Protein AF-A0A973R600-F1 (afdb_monomer_lite)

Secondary structure (DSSP, 8-state):
--S-SSSTTTTTTSSSSS--S-------SSHHHHHHHHHHHHHHHHHHTTS-S-------------------------------------PPPPPPP--TT----S---S-HHHHHHHHHHHHHHHHTTTSPTT-EEEEPPTTB--SSSSEEEEE-SS-EEEEEEEEE---S-GGGHHHHHS-SSS--EEEEETTEEEEEEEEEEEHHHHTTTSPTT-BPTT-TT-EEEEEEEEEEEESSTTSPEEEEEEEEE-S---B-SSPPTT--SSSSSPPSS-TT-B--B-TT--SS-HHHHHHHHTSTTHHHHHHHH-TTSPPPHHHHHHHHHHHHHHHHHHTTTSPTT-EEE--S--TTPPTT-EEEEETTEEEEEEEEEE---HHHHHHHH-PPTT-SEEEEEEETTEEEEEEEE--B-TTS-B-SSS--EEEEEEEESSTTSPEEEEEEES-SS-SS-PPPSS-HHHHHHHHT-TTHHHHHHHHHHHHH--

pLDDT: mean 72.69, std 24.08, range [21.19, 97.19]

Sequence (490 aa):
MSIEDTEAGLVRGFLGTAFGDAEPPLRDLASGSIARGDRARRRVRWYTAGGTVLAAVAVVGTFALTAGNGGAGVPTPGASATPKPVPKLVPKPVPPDPAVGNQGANTRPVDATAKTEDVQMRLPGLLQPLLPAGIGIQVAPAGYSAMNSNNFLLTGPTGTTQLSAAGGRLDWSASDDRHIGCLQAGGCDVRGVSGGTVYVNDSVLTANAQVVNLPSGSLRPGTEKTVVARDVWMTFIPADRSKPYLQFREATSVAPVPFVAKAPAGWTGQSWPPALIAPGMQQASDPHGVAISADAFAALAVAPGIAEVESVLDPYTPASQSAVTAQTDRNSQITALLAPVLPKGVTASVTADLSGVAPGSVLLTGASGQNMLGMTTMKQDAGLQHMMANCPSGLLRCDRRRVSGGQLVVWVQEPTDSNLHPTANKANNFQYMFAPDDTSKPAVEFSLTTNWMSSAIADPLITLDDFVTATANPHLADIVSEARALAAKR

Structure (mmCIF, N/CA/C/O backbone):
data_AF-A0A973R600-F1
#
_entry.id   AF-A0A973R600-F1
#
loop_
_atom_site.group_PDB
_atom_site.id
_atom_site.type_symbol
_atom_site.label_atom_id
_atom_site.label_alt_id
_atom_site.label_comp_id
_atom_site.label_asym_id
_atom_site.label_entity_id
_atom_site.label_seq_id
_atom_site.pdbx_PDB_ins_code
_atom_site.Cartn_x
_atom_site.Cartn_y
_atom_site.Cartn_z
_atom_site.occupancy
_atom_site.B_iso_or_equiv
_atom_site.auth_seq_id
_atom_site.auth_comp_id
_atom_site.auth_asym_id
_atom_site.auth_atom_id
_atom_site.pdbx_PDB_model_num
ATOM 1 N N . MET A 1 1 ? 17.046 26.739 -60.517 1.00 37.47 1 MET A N 1
ATOM 2 C CA . MET A 1 1 ? 18.155 27.060 -59.597 1.00 37.47 1 MET A CA 1
ATOM 3 C C . MET A 1 1 ? 17.506 27.198 -58.230 1.00 37.47 1 MET A C 1
ATOM 5 O O . MET A 1 1 ? 16.742 28.135 -58.049 1.00 37.47 1 MET A O 1
ATOM 9 N N . SER A 1 2 ? 17.606 26.150 -57.407 1.00 28.30 2 SER A N 1
ATOM 10 C CA . SER A 1 2 ? 16.775 25.953 -56.208 1.00 28.30 2 SER A CA 1
ATOM 11 C C . SER A 1 2 ? 17.466 26.506 -54.966 1.00 28.30 2 SER A C 1
ATOM 13 O O . SER A 1 2 ? 18.680 26.374 -54.825 1.00 28.30 2 SER A O 1
ATOM 15 N N . ILE A 1 3 ? 16.677 27.138 -54.104 1.00 38.06 3 ILE A N 1
ATOM 16 C CA . ILE A 1 3 ? 17.055 27.730 -52.822 1.00 38.06 3 ILE A CA 1
ATOM 17 C C . ILE A 1 3 ? 16.882 26.623 -51.780 1.00 38.06 3 ILE A C 1
ATOM 19 O O . ILE A 1 3 ? 15.783 26.469 -51.270 1.00 38.06 3 ILE A O 1
ATOM 23 N N . GLU A 1 4 ? 17.905 25.804 -51.521 1.00 39.09 4 GLU A N 1
ATOM 24 C CA . GLU A 1 4 ? 17.816 24.783 -50.453 1.00 39.09 4 GLU A CA 1
ATOM 25 C C . GLU A 1 4 ? 19.159 24.343 -49.826 1.00 39.09 4 GLU A C 1
ATOM 27 O O . GLU A 1 4 ? 19.146 23.625 -48.834 1.00 39.09 4 GLU A O 1
ATOM 32 N N . ASP A 1 5 ? 20.319 24.839 -50.280 1.00 40.09 5 ASP A N 1
ATOM 33 C CA . ASP A 1 5 ? 21.628 24.353 -49.787 1.00 40.09 5 ASP A CA 1
ATOM 34 C C . ASP A 1 5 ? 22.394 25.307 -48.845 1.00 40.09 5 ASP A C 1
ATOM 36 O O . ASP A 1 5 ? 23.526 25.017 -48.455 1.00 40.09 5 ASP A O 1
ATOM 40 N N . THR A 1 6 ? 21.815 26.438 -48.421 1.00 41.19 6 THR A N 1
ATOM 41 C CA . THR A 1 6 ? 22.569 27.471 -47.671 1.00 41.19 6 THR A CA 1
ATOM 42 C C . THR A 1 6 ? 22.307 27.549 -46.163 1.00 41.19 6 THR A C 1
ATOM 44 O O . THR A 1 6 ? 23.009 28.294 -45.482 1.00 41.19 6 THR A O 1
ATOM 47 N N . GLU A 1 7 ? 21.374 26.778 -45.592 1.00 39.69 7 GLU A N 1
ATOM 48 C CA . GLU A 1 7 ? 21.043 26.888 -44.153 1.00 39.69 7 GLU A CA 1
ATOM 49 C C . GLU A 1 7 ? 21.646 25.784 -43.263 1.00 39.69 7 GLU A C 1
ATOM 51 O O . GLU A 1 7 ? 21.800 25.975 -42.056 1.00 39.69 7 GLU A O 1
ATOM 56 N N . ALA A 1 8 ? 22.116 24.667 -43.829 1.00 38.84 8 ALA A N 1
ATOM 57 C CA . ALA A 1 8 ? 22.701 23.572 -43.043 1.00 38.84 8 ALA A CA 1
ATOM 58 C C . ALA A 1 8 ? 24.146 23.843 -42.554 1.00 38.84 8 ALA A C 1
ATOM 60 O O . ALA A 1 8 ? 24.625 23.190 -41.623 1.00 38.84 8 ALA A O 1
ATOM 61 N N . GLY A 1 9 ? 24.848 24.816 -43.149 1.00 36.91 9 GLY A N 1
ATOM 62 C CA . GLY A 1 9 ? 26.247 25.137 -42.829 1.00 36.91 9 GLY A CA 1
ATOM 63 C C . GLY A 1 9 ? 26.450 26.145 -41.690 1.00 36.91 9 GLY A C 1
ATOM 64 O O . GLY A 1 9 ? 27.514 26.161 -41.073 1.00 36.91 9 GLY A O 1
ATOM 65 N N . LEU A 1 10 ? 25.442 26.963 -41.366 1.00 38.00 10 LEU A N 1
ATOM 66 C CA . LEU A 1 10 ? 25.575 28.065 -40.398 1.00 38.00 10 LEU A CA 1
ATOM 67 C C . LEU A 1 10 ? 25.270 27.656 -38.947 1.00 38.00 10 LEU A C 1
ATOM 69 O O . LEU A 1 10 ? 25.815 28.248 -38.018 1.00 38.00 10 LEU A O 1
ATOM 73 N N . VAL A 1 11 ? 24.498 26.586 -38.728 1.00 41.69 11 VAL A N 1
ATOM 74 C CA . VAL A 1 11 ? 24.154 26.107 -37.371 1.00 41.69 11 VAL A CA 1
ATOM 75 C C . VAL A 1 11 ? 25.275 25.258 -36.746 1.00 41.69 11 VAL A C 1
ATOM 77 O O . VAL A 1 11 ? 25.415 25.213 -35.526 1.00 41.69 11 VAL A O 1
ATOM 80 N N . ARG A 1 12 ? 26.159 24.655 -37.557 1.00 37.44 12 ARG A N 1
ATOM 81 C CA . ARG A 1 12 ? 27.359 23.949 -37.060 1.00 37.44 12 ARG A CA 1
ATOM 82 C C . ARG A 1 12 ? 28.549 24.868 -36.762 1.00 37.44 12 ARG A C 1
ATOM 84 O O . ARG A 1 12 ? 29.440 24.459 -36.026 1.00 37.44 12 ARG A O 1
ATOM 91 N N . GLY A 1 13 ? 28.551 26.101 -37.274 1.00 34.75 13 GLY A N 1
ATOM 92 C CA . GLY A 1 13 ? 29.617 27.083 -37.032 1.00 34.75 13 GLY A CA 1
ATOM 93 C C . GLY A 1 13 ? 29.479 27.873 -35.726 1.00 34.75 13 GLY A C 1
ATOM 94 O O . GLY A 1 13 ? 30.475 28.375 -35.219 1.00 34.75 13 GLY A O 1
ATOM 95 N N . PHE A 1 14 ? 28.274 27.952 -35.147 1.00 37.69 14 PHE A N 1
ATOM 96 C CA . PHE A 1 14 ? 28.006 28.767 -33.950 1.00 37.69 14 PHE A CA 1
ATOM 97 C C . PHE A 1 14 ? 28.070 28.003 -32.615 1.00 37.69 14 PHE A C 1
ATOM 99 O O . PHE A 1 14 ? 28.041 28.619 -31.555 1.00 37.69 14 PHE A O 1
ATOM 106 N N . LEU A 1 15 ? 28.202 26.672 -32.645 1.00 38.50 15 LEU A N 1
ATOM 107 C CA . LEU A 1 15 ? 28.331 25.829 -31.443 1.00 38.50 15 LEU A CA 1
ATOM 108 C C . LEU A 1 15 ? 29.782 25.411 -31.138 1.00 38.50 15 LEU A C 1
ATOM 110 O O . LEU A 1 15 ? 30.033 24.753 -30.133 1.00 38.50 15 LEU A O 1
ATOM 114 N N . GLY A 1 16 ? 30.743 25.800 -31.984 1.00 37.50 16 GLY A N 1
ATOM 115 C CA . GLY A 1 16 ? 32.149 25.390 -31.882 1.00 37.50 16 GLY A CA 1
ATOM 116 C C . GLY A 1 16 ? 33.070 26.314 -31.077 1.00 37.50 16 GLY A C 1
ATOM 117 O O . GLY A 1 16 ? 34.244 25.988 -30.934 1.00 37.50 16 GLY A O 1
ATOM 118 N N . THR A 1 17 ? 32.594 27.452 -30.559 1.00 37.03 17 THR A N 1
ATOM 119 C CA . THR A 1 17 ? 33.468 28.482 -29.949 1.00 37.03 17 THR A CA 1
ATOM 120 C C . THR A 1 17 ? 33.039 28.976 -28.562 1.00 37.03 17 THR A C 1
ATOM 122 O O . THR A 1 17 ? 33.617 29.935 -28.064 1.00 37.03 17 THR A O 1
ATOM 125 N N . ALA A 1 18 ? 32.092 28.315 -27.885 1.00 40.91 18 ALA A N 1
ATOM 126 C CA . ALA A 1 18 ? 31.615 28.738 -26.557 1.00 40.91 18 ALA A CA 1
ATOM 127 C C . ALA A 1 18 ? 32.169 27.935 -25.355 1.00 40.91 18 ALA A C 1
ATOM 129 O O . ALA A 1 18 ? 31.779 28.210 -24.226 1.00 40.91 18 ALA A O 1
ATOM 130 N N . PHE A 1 19 ? 33.075 26.968 -25.557 1.00 41.38 19 PHE A N 1
ATOM 131 C CA . PHE A 1 19 ? 33.619 26.131 -24.467 1.00 41.38 19 PHE A CA 1
ATOM 132 C C . PHE A 1 19 ? 35.144 25.976 -24.514 1.00 41.38 19 PHE A C 1
ATOM 134 O O . PHE A 1 19 ? 35.685 24.890 -24.321 1.00 41.38 19 PHE A O 1
ATOM 141 N N . GLY A 1 20 ? 35.847 27.072 -24.783 1.00 34.22 20 GLY A N 1
ATOM 142 C CA . GLY A 1 20 ? 37.287 27.166 -24.568 1.00 34.22 20 GLY A CA 1
ATOM 143 C C . GLY A 1 20 ? 37.563 28.030 -23.350 1.00 34.22 20 GLY A C 1
ATOM 144 O O . GLY A 1 20 ? 37.794 29.212 -23.528 1.00 34.22 20 GLY A O 1
ATOM 145 N N . ASP A 1 21 ? 37.424 27.460 -22.152 1.00 30.84 21 ASP A N 1
ATOM 146 C CA . ASP A 1 21 ? 38.277 27.716 -20.983 1.00 30.84 21 ASP A CA 1
ATOM 147 C C . ASP A 1 21 ? 37.777 26.865 -19.806 1.00 30.84 21 ASP A C 1
ATOM 149 O O . ASP A 1 21 ? 36.601 26.868 -19.443 1.00 30.84 21 ASP A O 1
ATOM 153 N N . ALA A 1 22 ? 38.681 26.059 -19.254 1.00 32.44 22 ALA A N 1
ATOM 154 C CA . ALA A 1 22 ? 38.407 25.133 -18.168 1.00 32.44 22 ALA A CA 1
ATOM 155 C C . ALA A 1 22 ? 38.114 25.893 -16.863 1.00 32.44 22 ALA A C 1
ATOM 157 O O . ALA A 1 22 ? 39.006 26.523 -16.292 1.00 32.44 22 ALA A O 1
ATOM 158 N N . GLU A 1 23 ? 36.885 25.791 -16.354 1.00 30.09 23 GLU A N 1
ATOM 159 C CA . GLU A 1 23 ? 36.578 26.174 -14.974 1.00 30.09 23 GLU A CA 1
ATOM 160 C C . GLU A 1 23 ? 37.268 25.209 -13.985 1.00 30.09 23 GLU A C 1
ATOM 162 O O . GLU A 1 23 ? 37.298 23.994 -14.214 1.00 30.09 23 GLU A O 1
ATOM 167 N N . PRO A 1 24 ? 37.838 25.712 -12.872 1.00 32.22 24 PRO A N 1
ATOM 168 C CA . PRO A 1 24 ? 38.492 24.870 -11.876 1.00 32.22 24 PRO A CA 1
ATOM 169 C C . PRO A 1 24 ? 37.465 23.954 -11.189 1.00 32.22 24 PRO A C 1
ATOM 171 O O . PRO A 1 24 ? 36.327 24.373 -10.967 1.00 32.22 24 PRO A O 1
ATOM 174 N N . PRO A 1 25 ? 37.839 22.718 -10.798 1.00 36.22 25 PRO A N 1
ATOM 175 C CA . PRO A 1 25 ? 36.888 21.761 -10.248 1.00 36.22 25 PRO A CA 1
ATOM 176 C C . PRO A 1 25 ? 36.253 22.316 -8.969 1.00 36.22 25 PRO A C 1
ATOM 178 O O . PRO A 1 25 ? 36.928 22.538 -7.958 1.00 36.22 25 PRO A O 1
ATOM 181 N N . LEU A 1 26 ? 34.937 22.536 -9.028 1.00 33.69 26 LEU A N 1
ATOM 182 C CA . LEU A 1 26 ? 34.102 22.860 -7.879 1.00 33.69 26 LEU A CA 1
ATOM 183 C C . LEU A 1 26 ? 34.326 21.786 -6.813 1.00 33.69 26 LEU A C 1
ATOM 185 O O . LEU A 1 26 ? 34.020 20.611 -7.010 1.00 33.69 26 LEU A O 1
ATOM 189 N N . ARG A 1 27 ? 34.905 22.207 -5.684 1.00 36.84 27 ARG A N 1
ATOM 190 C CA . ARG A 1 27 ? 35.084 21.370 -4.497 1.00 36.84 27 ARG A CA 1
ATOM 191 C C . ARG A 1 27 ? 33.763 20.684 -4.158 1.00 36.84 27 ARG A C 1
ATOM 193 O O . ARG A 1 27 ? 32.734 21.340 -4.035 1.00 36.84 27 ARG A O 1
ATOM 200 N N . ASP A 1 28 ? 33.846 19.374 -3.979 1.00 39.25 28 ASP A N 1
ATOM 201 C CA . ASP A 1 28 ? 32.766 18.467 -3.611 1.00 39.25 28 ASP A CA 1
ATOM 202 C C . ASP A 1 28 ? 32.009 18.940 -2.349 1.00 39.25 28 ASP A C 1
ATOM 204 O O . ASP A 1 28 ? 32.394 18.664 -1.209 1.00 39.25 28 ASP A O 1
ATOM 208 N N . LEU A 1 29 ? 30.911 19.672 -2.568 1.00 38.16 29 LEU A N 1
ATOM 209 C CA . LEU A 1 29 ? 29.947 20.090 -1.544 1.00 38.16 29 LEU A CA 1
ATOM 210 C C . LEU A 1 29 ? 28.952 18.967 -1.187 1.00 38.16 29 LEU A C 1
ATOM 212 O O . LEU A 1 29 ? 28.207 19.104 -0.211 1.00 38.16 29 LEU A O 1
ATOM 216 N N . ALA A 1 30 ? 28.945 17.851 -1.926 1.00 39.69 30 ALA A N 1
ATOM 217 C CA . ALA A 1 30 ? 28.094 16.699 -1.638 1.00 39.69 30 ALA A CA 1
ATOM 218 C C . ALA A 1 30 ? 28.632 15.915 -0.429 1.00 39.69 30 ALA A C 1
ATOM 220 O O . ALA A 1 30 ? 27.855 15.556 0.463 1.00 39.69 30 ALA A O 1
ATOM 221 N N . SER A 1 31 ? 29.958 15.787 -0.305 1.00 36.34 31 SER A N 1
ATOM 222 C CA . SER A 1 31 ? 30.636 15.119 0.820 1.00 36.34 31 SER A CA 1
ATOM 223 C C . SER A 1 31 ? 30.216 15.640 2.211 1.00 36.34 31 SER A C 1
ATOM 225 O O . SER A 1 31 ? 29.979 14.862 3.140 1.00 36.34 31 SER A O 1
ATOM 227 N N . GLY A 1 32 ? 30.026 16.957 2.363 1.00 32.28 32 GLY A N 1
ATOM 228 C CA . GLY A 1 32 ? 29.659 17.594 3.636 1.00 32.28 32 GLY A CA 1
ATOM 229 C C . GLY A 1 32 ? 28.185 17.445 4.043 1.00 32.28 32 GLY A C 1
ATOM 230 O O . GLY A 1 32 ? 27.843 17.640 5.217 1.00 32.28 32 GLY A O 1
ATOM 231 N N . SER A 1 33 ? 27.309 17.109 3.092 1.00 38.84 33 SER A N 1
ATOM 232 C CA . SER A 1 33 ? 25.879 16.864 3.330 1.00 38.84 33 SER A CA 1
ATOM 233 C C . SER A 1 33 ? 25.600 15.385 3.629 1.00 38.84 33 SER A C 1
ATOM 235 O O . SER A 1 33 ? 24.874 15.082 4.579 1.00 38.84 33 SER A O 1
ATOM 237 N N . ILE A 1 34 ? 26.303 14.478 2.940 1.00 46.88 34 ILE A N 1
ATOM 238 C CA . ILE A 1 34 ? 26.293 13.028 3.186 1.00 46.88 34 ILE A CA 1
ATOM 239 C C . ILE A 1 34 ? 26.865 12.719 4.581 1.00 46.88 34 ILE A C 1
ATOM 241 O O . ILE A 1 34 ? 26.235 12.020 5.375 1.00 46.88 34 ILE A O 1
ATOM 245 N N . ALA A 1 35 ? 27.973 13.367 4.966 1.00 37.47 35 ALA A N 1
ATOM 246 C CA . ALA A 1 35 ? 28.556 13.216 6.303 1.00 37.47 35 ALA A CA 1
ATOM 247 C C . ALA A 1 35 ? 27.633 13.699 7.444 1.00 37.47 35 ALA A C 1
ATOM 249 O O . ALA A 1 35 ? 27.728 13.210 8.574 1.00 37.47 35 ALA A O 1
ATOM 250 N N . ARG A 1 36 ? 26.721 14.649 7.176 1.00 42.41 36 ARG A N 1
ATOM 251 C CA . ARG A 1 36 ? 25.707 15.101 8.148 1.00 42.41 36 ARG A CA 1
ATOM 252 C C . ARG A 1 36 ? 24.533 14.124 8.249 1.00 42.41 36 ARG A C 1
ATOM 254 O O . ARG A 1 36 ? 24.072 13.868 9.362 1.00 42.41 36 ARG A O 1
ATOM 261 N N . GLY A 1 37 ? 24.111 13.532 7.130 1.00 35.34 37 GLY A N 1
ATOM 262 C CA . GLY A 1 37 ? 23.087 12.482 7.093 1.00 35.34 37 GLY A CA 1
ATOM 263 C C . GLY A 1 37 ? 23.511 11.205 7.827 1.00 35.34 37 GLY A C 1
ATOM 264 O O . GLY A 1 37 ? 22.756 10.672 8.646 1.00 35.34 37 GLY A O 1
ATOM 265 N N . ASP A 1 38 ? 24.757 10.769 7.644 1.00 38.91 38 ASP A N 1
ATOM 266 C CA . ASP A 1 38 ? 25.273 9.554 8.287 1.00 38.91 38 ASP A CA 1
ATOM 267 C C . ASP A 1 38 ? 25.486 9.709 9.799 1.00 38.91 38 ASP A C 1
ATOM 269 O O . ASP A 1 38 ? 25.289 8.760 10.571 1.00 38.91 38 ASP A O 1
ATOM 273 N N . ARG A 1 39 ? 25.814 10.922 10.270 1.00 36.72 39 ARG A N 1
ATOM 274 C CA . ARG A 1 39 ? 25.926 11.219 11.710 1.00 36.72 39 ARG A CA 1
ATOM 275 C C . ARG A 1 39 ? 24.572 11.180 12.423 1.00 36.72 39 ARG A C 1
ATOM 277 O O . ARG A 1 39 ? 24.522 10.767 13.583 1.00 36.72 39 ARG A O 1
ATOM 284 N N . ALA A 1 40 ? 23.489 11.557 11.741 1.00 41.47 40 ALA A N 1
ATOM 285 C CA . ALA A 1 40 ? 22.129 11.444 12.267 1.00 41.47 40 ALA A CA 1
ATOM 286 C C . ALA A 1 40 ? 21.665 9.975 12.327 1.00 41.47 40 ALA A C 1
ATOM 288 O O . ALA A 1 40 ? 21.134 9.542 13.351 1.00 41.47 40 ALA A O 1
ATOM 289 N N . ARG A 1 41 ? 21.966 9.170 11.295 1.00 47.28 41 ARG A N 1
ATOM 290 C CA . ARG A 1 41 ? 21.627 7.733 11.251 1.00 47.28 41 ARG A CA 1
ATOM 291 C C . ARG A 1 41 ? 22.349 6.902 12.316 1.00 47.28 41 ARG A C 1
ATOM 293 O O . ARG A 1 41 ? 21.750 5.988 12.882 1.00 47.28 41 ARG A O 1
ATOM 300 N N . ARG A 1 42 ? 23.603 7.230 12.664 1.00 38.44 42 ARG A N 1
ATOM 301 C CA . ARG A 1 42 ? 24.326 6.517 13.737 1.00 38.44 42 ARG A CA 1
ATOM 302 C C . ARG A 1 42 ? 23.705 6.712 15.121 1.00 38.44 42 ARG A C 1
ATOM 304 O O . ARG A 1 42 ? 23.746 5.769 15.898 1.00 38.44 42 ARG A O 1
ATOM 311 N N . ARG A 1 43 ? 23.095 7.863 15.437 1.00 38.88 43 ARG A N 1
ATOM 312 C CA . ARG A 1 43 ? 22.466 8.086 16.759 1.00 38.88 43 ARG A CA 1
ATOM 313 C C . ARG A 1 43 ? 21.191 7.266 16.969 1.00 38.88 43 ARG A C 1
ATOM 315 O O . ARG A 1 43 ? 20.927 6.858 18.091 1.00 38.88 43 ARG A O 1
ATOM 322 N N . VAL A 1 44 ? 20.449 6.960 15.905 1.00 40.28 44 VAL A N 1
ATOM 323 C CA . VAL A 1 44 ? 19.205 6.169 15.986 1.00 40.28 44 VAL A CA 1
ATOM 324 C C . VAL A 1 44 ? 19.483 4.673 16.212 1.00 40.28 44 VAL A C 1
ATOM 326 O O . VAL A 1 44 ? 18.714 3.996 16.892 1.00 40.28 44 VAL A O 1
ATOM 329 N N . ARG A 1 45 ? 20.627 4.155 15.736 1.00 38.19 45 ARG A N 1
ATOM 330 C CA . ARG A 1 45 ? 21.023 2.745 15.942 1.00 38.19 45 ARG A CA 1
ATOM 331 C C . ARG A 1 45 ? 21.400 2.399 17.389 1.00 38.19 45 ARG A C 1
ATOM 333 O O . ARG A 1 45 ? 21.284 1.242 17.771 1.00 38.19 45 ARG A O 1
ATOM 340 N N . TRP A 1 46 ? 21.794 3.373 18.212 1.00 32.62 46 TRP A N 1
ATOM 341 C CA . TRP A 1 46 ? 22.116 3.118 19.625 1.00 32.62 46 TRP A CA 1
ATOM 342 C C . TRP A 1 46 ? 20.878 2.887 20.505 1.00 32.62 46 TRP A C 1
ATOM 344 O O . TRP A 1 46 ? 20.992 2.234 21.535 1.00 32.62 46 TRP A O 1
ATOM 354 N N . TYR A 1 47 ? 19.691 3.347 20.091 1.00 35.56 47 TYR A N 1
ATOM 355 C CA . TYR A 1 47 ? 18.453 3.169 20.865 1.00 35.56 47 TYR A CA 1
ATOM 356 C C . TYR A 1 47 ? 17.685 1.879 20.536 1.00 35.56 47 TYR A C 1
ATOM 358 O O . TYR A 1 47 ? 16.797 1.490 21.285 1.00 35.56 47 TYR A O 1
ATOM 366 N N . THR A 1 48 ? 18.028 1.191 19.444 1.00 37.47 48 THR A N 1
ATOM 367 C CA . THR A 1 48 ? 17.324 -0.017 18.969 1.00 37.47 48 THR A CA 1
ATOM 368 C C . THR A 1 48 ? 18.005 -1.332 19.364 1.00 37.47 48 THR A C 1
ATOM 370 O O . THR A 1 48 ? 17.392 -2.389 19.259 1.00 37.47 48 THR A O 1
ATOM 373 N N . ALA A 1 49 ? 19.235 -1.292 19.888 1.00 29.75 49 ALA A N 1
ATOM 374 C CA . ALA A 1 49 ? 19.996 -2.488 20.269 1.00 29.75 49 ALA A CA 1
ATOM 375 C C . ALA A 1 49 ? 19.682 -3.043 21.681 1.00 29.75 49 ALA A C 1
ATOM 377 O O . ALA A 1 49 ? 20.242 -4.063 22.065 1.00 29.75 49 ALA A O 1
ATOM 378 N N . GLY A 1 50 ? 18.800 -2.403 22.461 1.00 28.50 50 GLY A N 1
ATOM 379 C CA . GLY A 1 50 ? 18.497 -2.800 23.848 1.00 28.50 50 GLY A CA 1
ATOM 380 C C . GLY A 1 50 ? 17.277 -3.712 24.055 1.00 28.50 50 GLY A C 1
ATOM 381 O O . GLY A 1 50 ? 16.983 -4.048 25.195 1.00 28.50 50 GLY A O 1
ATOM 382 N N . GLY A 1 51 ? 16.540 -4.085 23.001 1.00 27.55 51 GLY A N 1
ATOM 383 C CA . GLY A 1 51 ? 15.192 -4.672 23.125 1.00 27.55 51 GLY A CA 1
ATOM 384 C C . GLY A 1 51 ? 15.008 -6.118 22.648 1.00 27.55 51 GLY A C 1
ATOM 385 O O . GLY A 1 51 ? 13.875 -6.513 22.402 1.00 27.55 51 GLY A O 1
ATOM 386 N N . THR A 1 52 ? 16.073 -6.902 22.458 1.00 28.77 52 THR A N 1
ATOM 387 C CA . THR A 1 52 ? 16.004 -8.250 21.840 1.00 28.77 52 THR A CA 1
ATOM 388 C C . THR A 1 52 ? 16.589 -9.368 22.707 1.00 28.77 52 THR A C 1
ATOM 390 O O . THR A 1 52 ? 17.180 -10.320 22.207 1.00 28.77 52 THR A O 1
ATOM 393 N N . VAL A 1 53 ? 16.382 -9.301 24.024 1.00 26.69 53 VAL A N 1
ATOM 394 C CA . VAL A 1 53 ? 16.640 -10.426 24.938 1.00 26.69 53 VAL A CA 1
ATOM 395 C C . VAL A 1 53 ? 15.467 -10.526 25.910 1.00 26.69 53 VAL A C 1
ATOM 397 O O . VAL A 1 53 ? 15.494 -9.840 26.921 1.00 26.69 53 VAL A O 1
ATOM 400 N N . LEU A 1 54 ? 14.428 -11.303 25.558 1.00 27.48 54 LEU A N 1
ATOM 401 C CA . LEU A 1 54 ? 13.416 -11.951 26.432 1.00 27.48 54 LEU A CA 1
ATOM 402 C C . LEU A 1 54 ? 12.105 -12.209 25.656 1.00 27.48 54 LEU A C 1
ATOM 404 O O . LEU A 1 54 ? 11.107 -11.528 25.852 1.00 27.48 54 LEU A O 1
ATOM 408 N N . ALA A 1 55 ? 12.101 -13.204 24.768 1.00 26.59 55 ALA A N 1
ATOM 409 C CA . ALA A 1 55 ? 10.869 -13.852 24.293 1.00 26.59 55 ALA A CA 1
ATOM 410 C C . ALA A 1 55 ? 11.183 -15.267 23.777 1.00 26.59 55 ALA A C 1
ATOM 412 O O . ALA A 1 55 ? 10.820 -15.659 22.675 1.00 26.59 55 ALA A O 1
ATOM 413 N N . ALA A 1 56 ? 11.932 -16.025 24.573 1.00 28.38 56 ALA A N 1
ATOM 414 C CA . ALA A 1 56 ? 12.008 -17.470 24.456 1.00 28.38 56 ALA A CA 1
ATOM 415 C C . ALA A 1 56 ? 11.545 -18.008 25.806 1.00 28.38 56 ALA A C 1
ATOM 417 O O . ALA A 1 56 ? 12.230 -17.761 26.794 1.00 28.38 56 ALA A O 1
ATOM 418 N N . VAL A 1 57 ? 10.366 -18.646 25.824 1.00 24.97 57 VAL A N 1
ATOM 419 C CA . VAL A 1 57 ? 9.823 -19.613 26.805 1.00 24.97 57 VAL A CA 1
ATOM 420 C C . VAL A 1 57 ? 8.302 -19.433 26.953 1.00 24.97 57 VAL A C 1
ATOM 422 O O . VAL A 1 57 ? 7.824 -18.336 27.218 1.00 24.97 57 VAL A O 1
ATOM 425 N N . ALA A 1 58 ? 7.607 -20.578 26.879 1.00 23.78 58 ALA A N 1
ATOM 426 C CA . ALA A 1 58 ? 6.200 -20.854 27.207 1.00 23.78 58 ALA A CA 1
ATOM 427 C C . ALA A 1 58 ? 5.178 -20.473 26.110 1.00 23.78 58 ALA A C 1
ATOM 429 O O . ALA A 1 58 ? 5.181 -19.362 25.610 1.00 23.78 58 ALA A O 1
ATOM 430 N N . VAL A 1 59 ? 4.272 -21.347 25.654 1.00 26.94 59 VAL A N 1
ATOM 431 C CA . VAL A 1 59 ? 3.526 -22.377 26.393 1.00 26.94 59 VAL A CA 1
ATOM 432 C C . VAL A 1 59 ? 3.263 -23.609 25.511 1.00 26.94 59 VAL A C 1
ATOM 434 O O . VAL A 1 59 ? 2.703 -23.515 24.424 1.00 26.94 59 VAL A O 1
ATOM 437 N N . VAL A 1 60 ? 3.633 -24.775 26.043 1.00 23.86 60 VAL A N 1
ATOM 438 C CA . VAL A 1 60 ? 3.109 -26.101 25.688 1.00 23.86 60 VAL A CA 1
ATOM 439 C C . VAL A 1 60 ? 1.833 -26.313 26.511 1.00 23.86 60 VAL A C 1
ATOM 441 O O . VAL A 1 60 ? 1.876 -26.138 27.727 1.00 23.86 60 VAL A O 1
ATOM 444 N N . GLY A 1 61 ? 0.714 -26.695 25.887 1.00 21.81 61 GLY A N 1
ATOM 445 C CA . GLY A 1 61 ? -0.533 -26.972 26.610 1.00 21.81 61 GLY A CA 1
ATOM 446 C C . GLY A 1 61 ? -1.633 -27.583 25.739 1.00 21.81 61 GLY A C 1
ATOM 447 O O . GLY A 1 61 ? -2.213 -26.920 24.894 1.00 21.81 61 GLY A O 1
ATOM 448 N N . THR A 1 62 ? -1.873 -28.869 25.964 1.00 22.52 62 THR A N 1
ATOM 449 C CA . THR A 1 62 ? -2.754 -29.841 25.290 1.00 22.52 62 THR A CA 1
ATOM 450 C C . THR A 1 62 ? -4.232 -29.854 25.749 1.00 22.52 62 THR A C 1
ATOM 452 O O . THR A 1 62 ? -4.518 -29.412 26.856 1.00 22.52 62 THR A O 1
ATOM 455 N N . PHE A 1 63 ? -5.080 -30.557 24.959 1.00 23.06 63 PHE A N 1
ATOM 456 C CA . PHE A 1 63 ? -6.444 -31.116 25.214 1.00 23.06 63 PHE A CA 1
ATOM 457 C C . PHE A 1 63 ? -7.657 -30.168 25.023 1.00 23.06 63 PHE A C 1
ATOM 459 O O . PHE A 1 63 ? -7.578 -29.005 25.373 1.00 23.06 63 PHE A O 1
ATOM 466 N N . ALA A 1 64 ? -8.832 -30.557 24.493 1.00 22.62 64 ALA A N 1
ATOM 467 C CA . ALA A 1 64 ? -9.408 -31.847 24.087 1.00 22.62 64 ALA A CA 1
ATOM 468 C C . ALA A 1 64 ? -10.510 -31.652 23.014 1.00 22.62 64 ALA A C 1
ATOM 470 O O . ALA A 1 64 ? -11.269 -30.686 23.053 1.00 22.62 64 ALA A O 1
ATOM 471 N N . LEU A 1 65 ? -10.633 -32.624 22.105 1.00 21.81 65 LEU A N 1
ATOM 472 C CA . LEU A 1 65 ? -11.765 -32.810 21.192 1.00 21.81 65 LEU A CA 1
ATOM 473 C C . LEU A 1 65 ? -12.943 -33.453 21.938 1.00 21.81 65 LEU A C 1
ATOM 475 O O . LEU A 1 65 ? -12.773 -34.486 22.584 1.00 21.81 65 LEU A O 1
ATOM 479 N N . THR A 1 66 ? -14.144 -32.897 21.778 1.00 24.75 66 THR A N 1
ATOM 480 C CA . THR A 1 66 ? -15.407 -33.615 22.002 1.00 24.75 66 THR A CA 1
ATOM 481 C C . THR A 1 66 ? -16.318 -33.462 20.785 1.00 24.75 66 THR A C 1
ATOM 483 O O . THR A 1 66 ? -16.356 -32.424 20.131 1.00 24.75 66 THR A O 1
ATOM 486 N N . ALA A 1 67 ? -16.963 -34.578 20.453 1.00 22.61 67 ALA A N 1
ATOM 487 C CA . ALA A 1 67 ? -17.726 -34.864 19.247 1.00 22.61 67 ALA A CA 1
ATOM 488 C C . ALA A 1 67 ? -19.149 -34.275 19.252 1.00 22.61 67 ALA A C 1
ATOM 490 O O . ALA A 1 67 ? -19.714 -34.020 20.313 1.00 22.61 67 ALA A O 1
ATOM 491 N N . GLY A 1 68 ? -19.775 -34.191 18.072 1.00 21.19 68 GLY A N 1
ATOM 492 C CA . GLY A 1 68 ? -21.221 -33.980 17.955 1.00 21.19 68 GLY A CA 1
ATOM 493 C C . GLY A 1 68 ? -21.740 -33.925 16.516 1.00 21.19 68 GLY A C 1
ATOM 494 O O . GLY A 1 68 ? -21.594 -32.917 15.844 1.00 21.19 68 GLY A O 1
ATOM 495 N N . ASN A 1 69 ? -22.344 -35.030 16.078 1.00 21.47 69 ASN A N 1
ATOM 496 C CA . ASN A 1 69 ? -22.971 -35.304 14.778 1.00 21.47 69 ASN A CA 1
ATOM 497 C C . ASN A 1 69 ? -24.236 -34.480 14.445 1.00 21.47 69 ASN A C 1
ATOM 499 O O . ASN A 1 69 ? -24.993 -34.116 15.339 1.00 21.47 69 ASN A O 1
ATOM 503 N N . GLY A 1 70 ? -24.563 -34.448 13.140 1.00 21.89 70 GLY A N 1
ATOM 504 C CA . GLY A 1 70 ? -25.935 -34.393 12.589 1.00 21.89 70 GLY A CA 1
ATOM 505 C C . GLY A 1 70 ? -26.311 -33.039 11.971 1.00 21.89 70 GLY A C 1
ATOM 506 O O . GLY A 1 70 ? -26.058 -32.009 12.567 1.00 21.89 70 GLY A O 1
ATOM 507 N N . GLY A 1 71 ? -26.916 -32.919 10.790 1.00 23.45 71 GLY A N 1
ATOM 508 C CA . GLY A 1 71 ? -27.534 -33.878 9.882 1.00 23.45 71 GLY A CA 1
ATOM 509 C C . GLY A 1 71 ? -27.988 -33.153 8.601 1.00 23.45 71 GLY A C 1
ATOM 510 O O . GLY A 1 71 ? -28.018 -31.927 8.539 1.00 23.45 71 GLY A O 1
ATOM 511 N N . ALA A 1 72 ? -28.282 -33.940 7.570 1.00 23.25 72 ALA A N 1
ATOM 512 C CA . ALA A 1 72 ? -28.634 -33.537 6.209 1.00 23.25 72 ALA A CA 1
ATOM 513 C C . ALA A 1 72 ? -29.986 -32.804 6.070 1.00 23.25 72 ALA A C 1
ATOM 515 O O . ALA A 1 72 ? -30.899 -33.033 6.860 1.00 23.25 72 ALA A O 1
ATOM 516 N N . GLY A 1 73 ? -30.150 -32.025 4.989 1.00 23.69 73 GLY A N 1
ATOM 517 C CA . GLY A 1 73 ? -31.470 -31.585 4.511 1.00 23.69 73 GLY A CA 1
ATOM 518 C C . GLY A 1 73 ? -31.463 -30.448 3.476 1.00 23.69 73 GLY A C 1
ATOM 519 O O . GLY A 1 73 ? -31.454 -29.279 3.830 1.00 23.69 73 GLY A O 1
ATOM 520 N N . VAL A 1 74 ? -31.530 -30.811 2.197 1.00 24.67 74 VAL A N 1
ATOM 521 C CA . VAL A 1 74 ? -31.918 -30.019 0.998 1.00 24.67 74 VAL A CA 1
ATOM 522 C C . VAL A 1 74 ? -33.237 -30.671 0.490 1.00 24.67 74 VAL A C 1
ATOM 524 O O . VAL A 1 74 ? -33.383 -31.853 0.827 1.00 24.67 74 VAL A O 1
ATOM 527 N N . PRO A 1 75 ? -34.187 -30.082 -0.303 1.00 33.09 75 PRO A N 1
ATOM 528 C CA . PRO A 1 75 ? -34.162 -28.881 -1.179 1.00 33.09 75 PRO A CA 1
ATOM 529 C C . PRO A 1 75 ? -35.428 -27.959 -1.202 1.00 33.09 75 PRO A C 1
ATOM 531 O O . PRO A 1 75 ? -36.465 -28.240 -0.610 1.00 33.09 75 PRO A O 1
ATOM 534 N N . THR A 1 76 ? -35.320 -26.880 -1.999 1.00 26.75 76 THR A N 1
ATOM 535 C CA . THR A 1 76 ? -36.343 -26.036 -2.691 1.00 26.75 76 THR A CA 1
ATOM 536 C C . THR A 1 76 ? -37.325 -26.846 -3.583 1.00 26.75 76 THR A C 1
ATOM 538 O O . THR A 1 76 ? -36.968 -27.981 -3.906 1.00 26.75 76 THR A O 1
ATOM 541 N N . PRO A 1 77 ? -38.503 -26.340 -4.070 1.00 31.89 77 PRO A N 1
ATOM 542 C CA . PRO A 1 77 ? -38.595 -25.269 -5.103 1.00 31.89 77 PRO A CA 1
ATOM 543 C C . PRO A 1 77 ? -39.923 -24.445 -5.170 1.00 31.89 77 PRO A C 1
ATOM 545 O O . PRO A 1 77 ? -40.908 -24.750 -4.505 1.00 31.89 77 PRO A O 1
ATOM 548 N N . GLY A 1 78 ? -39.990 -23.444 -6.068 1.00 22.42 78 GLY A N 1
ATOM 549 C CA . GLY A 1 78 ? -41.265 -22.877 -6.551 1.00 22.42 78 GLY A CA 1
ATOM 550 C C . GLY A 1 78 ? -41.145 -21.570 -7.350 1.00 22.42 78 GLY A C 1
ATOM 551 O O . GLY A 1 78 ? -40.911 -20.514 -6.777 1.00 22.42 78 GLY A O 1
ATOM 552 N N . ALA A 1 79 ? -41.333 -21.644 -8.671 1.00 23.41 79 ALA A N 1
ATOM 553 C CA . ALA A 1 79 ? -41.372 -20.525 -9.620 1.00 23.41 79 ALA A CA 1
ATOM 554 C C . ALA A 1 79 ? -42.814 -20.049 -9.899 1.00 23.41 79 ALA A C 1
ATOM 556 O O . ALA A 1 79 ? -43.717 -20.881 -9.885 1.00 23.41 79 ALA A O 1
ATOM 557 N N . SER A 1 80 ? -43.023 -18.771 -10.266 1.00 23.14 80 SER A N 1
ATOM 558 C CA . SER A 1 80 ? -44.090 -18.382 -11.214 1.00 23.14 80 SER A CA 1
ATOM 559 C C . SER A 1 80 ? -43.968 -16.950 -11.783 1.00 23.14 80 SER A C 1
ATOM 561 O O . SER A 1 80 ? -43.869 -15.984 -11.036 1.00 23.14 80 SER A O 1
ATOM 563 N N . ALA A 1 81 ? -44.032 -16.894 -13.121 1.00 25.91 81 ALA A N 1
ATOM 564 C CA . ALA A 1 81 ? -44.676 -15.942 -14.046 1.00 25.91 81 ALA A CA 1
ATOM 565 C C . ALA A 1 81 ? -44.363 -14.420 -14.092 1.00 25.91 81 ALA A C 1
ATOM 567 O O . ALA A 1 81 ? -44.483 -13.664 -13.137 1.00 25.91 81 ALA A O 1
ATOM 568 N N . THR A 1 82 ? -44.082 -13.991 -15.329 1.00 26.61 82 THR A N 1
ATOM 569 C CA . THR A 1 82 ? -43.860 -12.646 -15.902 1.00 26.61 82 THR A CA 1
ATOM 570 C C . THR A 1 82 ? -45.154 -11.909 -16.300 1.00 26.61 82 THR A C 1
ATOM 572 O O . THR A 1 82 ? -46.194 -12.542 -16.482 1.00 26.61 82 THR A O 1
ATOM 575 N N . PRO A 1 83 ? -45.090 -10.577 -16.541 1.00 24.83 83 PRO A N 1
ATOM 576 C CA . PRO A 1 83 ? -45.431 -10.050 -17.879 1.00 24.83 83 PRO A CA 1
ATOM 577 C C . PRO A 1 83 ? -44.487 -8.941 -18.424 1.00 24.83 83 PRO A C 1
ATOM 579 O O . PRO A 1 83 ? -43.695 -8.342 -17.706 1.00 24.83 83 PRO A O 1
ATOM 582 N N . LYS A 1 84 ? -44.577 -8.720 -19.747 1.00 25.53 84 LYS A N 1
ATOM 583 C CA . LYS A 1 84 ? -43.664 -8.017 -20.688 1.00 25.53 84 LYS A CA 1
ATOM 584 C C . LYS A 1 84 ? -44.128 -6.551 -21.005 1.00 25.53 84 LYS A C 1
ATOM 586 O O . LYS A 1 84 ? -45.114 -6.122 -20.418 1.00 25.53 84 LYS A O 1
ATOM 591 N N . PRO A 1 85 ? -43.457 -5.750 -21.875 1.00 33.06 85 PRO A N 1
ATOM 592 C CA . PRO A 1 85 ? -42.898 -4.428 -21.550 1.00 33.06 85 PRO A CA 1
ATOM 593 C C . PRO A 1 85 ? -43.635 -3.215 -22.171 1.00 33.06 85 PRO A C 1
ATOM 595 O O . PRO A 1 85 ? -44.402 -3.353 -23.120 1.00 33.06 85 PRO A O 1
ATOM 598 N N . VAL A 1 86 ? -43.302 -2.000 -21.709 1.00 27.36 86 VAL A N 1
ATOM 599 C CA . VAL A 1 86 ? -43.640 -0.717 -22.366 1.00 27.36 86 VAL A CA 1
ATOM 600 C C . VAL A 1 86 ? -42.341 -0.057 -22.862 1.00 27.36 86 VAL A C 1
ATOM 602 O O . VAL A 1 86 ? -41.405 0.066 -22.070 1.00 27.36 86 VAL A O 1
ATOM 605 N N . PRO A 1 87 ? -42.233 0.369 -24.136 1.00 29.58 87 PRO A N 1
ATOM 606 C CA . PRO A 1 87 ? -41.007 0.949 -24.676 1.00 29.58 87 PRO A CA 1
ATOM 607 C C . PRO A 1 87 ? -40.890 2.432 -24.294 1.00 29.58 87 PRO A C 1
ATOM 609 O O . PRO A 1 87 ? -41.771 3.233 -24.604 1.00 29.58 87 PRO A O 1
ATOM 612 N N . LYS A 1 88 ? -39.785 2.818 -23.646 1.00 26.98 88 LYS A N 1
ATOM 613 C CA . LYS A 1 88 ? -39.388 4.224 -23.474 1.00 26.98 88 LYS A CA 1
ATOM 614 C C . LYS A 1 88 ? -38.057 4.473 -24.177 1.00 26.98 88 LYS A C 1
ATOM 616 O O . LYS A 1 88 ? -37.151 3.648 -24.112 1.00 26.98 88 LYS A O 1
ATOM 621 N N . LEU A 1 89 ? -38.013 5.602 -24.883 1.00 26.44 89 LEU A N 1
ATOM 622 C CA . LEU A 1 89 ? -36.931 6.080 -25.738 1.00 26.44 89 LEU A CA 1
ATOM 623 C C . LEU A 1 89 ? -35.547 5.938 -25.094 1.00 26.44 89 LEU A C 1
ATOM 625 O O . LEU A 1 89 ? -35.345 6.364 -23.962 1.00 26.44 89 LEU A O 1
ATOM 629 N N . VAL A 1 90 ? -34.604 5.397 -25.866 1.00 27.08 90 VAL A N 1
ATOM 630 C CA . VAL A 1 90 ? -33.175 5.325 -25.546 1.00 27.08 90 VAL A CA 1
ATOM 631 C C . VAL A 1 90 ? -32.540 6.694 -25.827 1.00 27.08 90 VAL A C 1
ATOM 633 O O . VAL A 1 90 ? -32.498 7.100 -26.991 1.00 27.08 90 VAL A O 1
ATOM 636 N N . PRO A 1 91 ? -32.017 7.420 -24.824 1.00 30.70 91 PRO A N 1
ATOM 637 C CA . PRO A 1 91 ? -31.021 8.451 -25.068 1.00 30.70 91 PRO A CA 1
ATOM 638 C C . PRO A 1 91 ? -29.738 7.759 -25.535 1.00 30.70 91 PRO A C 1
ATOM 640 O O . PRO A 1 91 ? -29.287 6.785 -24.931 1.00 30.70 91 PRO A O 1
ATOM 643 N N . LYS A 1 92 ? -29.166 8.246 -26.635 1.00 25.94 92 LYS A N 1
ATOM 644 C CA . LYS A 1 92 ? -27.880 7.795 -27.179 1.00 25.94 92 LYS A CA 1
ATOM 645 C C . LYS A 1 92 ? -26.826 7.798 -26.050 1.00 25.94 92 LYS A C 1
ATOM 647 O O . LYS A 1 92 ? -26.686 8.843 -25.413 1.00 25.94 92 LYS A O 1
ATOM 652 N N . PRO A 1 93 ? -26.105 6.693 -25.775 1.00 29.00 93 PRO A N 1
ATOM 653 C CA . PRO A 1 93 ? -25.069 6.696 -24.751 1.00 29.00 93 PRO A CA 1
ATOM 654 C C . PRO A 1 93 ? -23.999 7.727 -25.107 1.00 29.00 93 PRO A C 1
ATOM 656 O O . PRO A 1 93 ? -23.430 7.692 -26.200 1.00 29.00 93 PRO A O 1
ATOM 659 N N . VAL A 1 94 ? -23.746 8.650 -24.184 1.00 32.22 94 VAL A N 1
ATOM 660 C CA . VAL A 1 94 ? -22.484 9.389 -24.138 1.00 32.22 94 VAL A CA 1
ATOM 661 C C . VAL A 1 94 ? -21.387 8.332 -23.954 1.00 32.22 94 VAL A C 1
ATOM 663 O O . VAL A 1 94 ? -21.554 7.471 -23.085 1.00 32.22 94 VAL A O 1
ATOM 666 N N . PRO A 1 95 ? -20.318 8.316 -24.770 1.00 28.55 95 PRO A N 1
ATOM 667 C CA . PRO A 1 95 ? -19.221 7.379 -24.565 1.00 28.55 95 PRO A CA 1
ATOM 668 C C . PRO A 1 95 ? -18.665 7.583 -23.149 1.00 28.55 95 PRO A C 1
ATOM 670 O O . PRO A 1 95 ? -18.361 8.727 -22.806 1.00 28.55 95 PRO A O 1
ATOM 673 N N . PRO A 1 96 ? -18.565 6.541 -22.308 1.00 28.02 96 PRO A N 1
ATOM 674 C CA . PRO A 1 96 ? -17.853 6.675 -21.049 1.00 28.02 96 PRO A CA 1
ATOM 675 C C . PRO A 1 96 ? -16.387 6.997 -21.349 1.00 28.02 96 PRO A C 1
ATOM 677 O O . PRO A 1 96 ? -15.770 6.359 -22.205 1.00 28.02 96 PRO A O 1
ATOM 680 N N . ASP A 1 97 ? -15.856 7.997 -20.644 1.00 27.81 97 ASP A N 1
ATOM 681 C CA . ASP A 1 97 ? -14.421 8.256 -20.551 1.00 27.81 97 ASP A CA 1
ATOM 682 C C . ASP A 1 97 ? -13.685 6.935 -20.278 1.00 27.81 97 ASP A C 1
ATOM 684 O O . ASP A 1 97 ? -14.117 6.170 -19.403 1.00 27.81 97 ASP A O 1
ATOM 688 N N . PRO A 1 98 ? -12.583 6.629 -20.986 1.00 28.77 98 PRO A N 1
ATOM 689 C CA . PRO A 1 98 ? -11.770 5.476 -20.658 1.00 28.77 98 PRO A CA 1
ATOM 690 C C . PRO A 1 98 ? -11.068 5.761 -19.329 1.00 28.77 98 PRO A C 1
ATOM 692 O O . PRO A 1 98 ? -9.996 6.357 -19.273 1.00 28.77 98 PRO A O 1
ATOM 695 N N . ALA A 1 99 ? -11.704 5.337 -18.239 1.00 26.81 99 ALA A N 1
ATOM 696 C CA . ALA A 1 99 ? -11.080 5.246 -16.935 1.00 26.81 99 ALA A CA 1
ATOM 697 C C . ALA A 1 99 ? -9.824 4.376 -17.069 1.00 26.81 99 ALA A C 1
ATOM 699 O O . ALA A 1 99 ? -9.892 3.159 -17.258 1.00 26.81 99 ALA A O 1
ATOM 700 N N . VAL A 1 100 ? -8.670 5.028 -16.996 1.00 30.69 100 VAL A N 1
ATOM 701 C CA . VAL A 1 100 ? -7.367 4.388 -16.896 1.00 30.69 100 VAL A CA 1
ATOM 702 C C . VAL A 1 100 ? -7.376 3.503 -15.643 1.00 30.69 100 VAL A C 1
ATOM 704 O O . VAL A 1 100 ? -7.418 3.997 -14.521 1.00 30.69 100 VAL A O 1
ATOM 707 N N . GLY A 1 101 ? -7.357 2.184 -15.844 1.00 29.42 101 GLY A N 1
ATOM 708 C CA . GLY A 1 101 ? -6.780 1.232 -14.891 1.00 29.42 101 GLY A CA 1
ATOM 709 C C . GLY A 1 101 ? -7.644 0.668 -13.760 1.00 29.42 101 GLY A C 1
ATOM 710 O O . GLY A 1 101 ? -7.080 -0.010 -12.913 1.00 29.42 101 GLY A O 1
ATOM 711 N N . ASN A 1 102 ? -8.968 0.853 -13.745 1.00 32.59 102 ASN A N 1
ATOM 712 C CA . ASN A 1 102 ? -9.862 0.106 -12.841 1.00 32.59 102 ASN A CA 1
ATOM 713 C C . ASN A 1 102 ? -10.919 -0.674 -13.643 1.00 32.59 102 ASN A C 1
ATOM 715 O O . ASN A 1 102 ? -12.104 -0.349 -13.632 1.00 32.59 102 ASN A O 1
ATOM 719 N N . GLN A 1 103 ? -10.485 -1.715 -14.355 1.00 31.47 103 GLN A N 1
ATOM 720 C CA . GLN A 1 103 ? -11.360 -2.766 -14.889 1.00 31.47 103 GLN A CA 1
ATOM 721 C C . GLN A 1 103 ? -10.978 -4.092 -14.199 1.00 31.47 103 GLN A C 1
ATOM 723 O O . GLN A 1 103 ? -9.802 -4.419 -14.153 1.00 31.47 103 GLN A O 1
ATOM 728 N N . GLY A 1 104 ? -11.858 -4.897 -13.600 1.00 28.41 104 GLY A N 1
ATOM 729 C CA . GLY A 1 104 ? -13.303 -4.796 -13.473 1.00 28.41 104 GLY A CA 1
ATOM 730 C C . GLY A 1 104 ? -13.798 -5.353 -12.136 1.00 28.41 104 GLY A C 1
ATOM 731 O O . GLY A 1 104 ? -13.434 -6.444 -11.695 1.00 28.41 104 GLY A O 1
ATOM 732 N N . ALA A 1 105 ? -14.689 -4.594 -11.507 1.00 33.75 105 ALA A N 1
ATOM 733 C CA . ALA A 1 105 ? -15.687 -5.143 -10.611 1.00 33.75 105 ALA A CA 1
ATOM 734 C C . ALA A 1 105 ? -16.690 -5.905 -11.482 1.00 33.75 105 ALA A C 1
ATOM 736 O O . ALA A 1 105 ? -17.525 -5.280 -12.122 1.00 33.75 105 ALA A O 1
ATOM 737 N N . ASN A 1 106 ? -16.527 -7.222 -11.600 1.00 33.72 106 ASN A N 1
ATOM 738 C CA . ASN A 1 106 ? -17.600 -8.211 -11.745 1.00 33.72 106 ASN A CA 1
ATOM 739 C C . ASN A 1 106 ? -16.954 -9.597 -11.865 1.00 33.72 106 ASN A C 1
ATOM 741 O O . ASN A 1 106 ? -16.296 -9.899 -12.851 1.00 33.72 106 ASN A O 1
ATOM 745 N N . THR A 1 107 ? -17.181 -10.427 -10.841 1.00 34.94 107 THR A N 1
ATOM 746 C CA . THR A 1 107 ? -16.657 -11.792 -10.611 1.00 34.94 107 THR A CA 1
ATOM 747 C C . THR A 1 107 ? -15.239 -11.893 -10.021 1.00 34.94 107 THR A C 1
ATOM 749 O O . THR A 1 107 ? -14.303 -12.326 -10.673 1.00 34.94 107 THR A O 1
ATOM 752 N N . ARG A 1 108 ? -15.074 -11.593 -8.723 1.00 39.75 108 ARG A N 1
ATOM 753 C CA . ARG A 1 108 ? -13.990 -12.196 -7.917 1.00 39.75 108 ARG A CA 1
ATOM 754 C C . ARG A 1 108 ? -14.564 -13.405 -7.163 1.00 39.75 108 ARG A C 1
ATOM 756 O O . ARG A 1 108 ? -15.277 -13.181 -6.189 1.00 39.75 108 ARG A O 1
ATOM 763 N N . PRO A 1 109 ? -14.310 -14.667 -7.566 1.00 40.59 109 PRO A N 1
ATOM 764 C CA . PRO A 1 109 ? -14.718 -15.831 -6.777 1.00 40.59 109 PRO A CA 1
ATOM 765 C C . PRO A 1 109 ? -13.693 -16.202 -5.688 1.00 40.59 109 PRO A C 1
ATOM 767 O O . PRO A 1 109 ? -13.900 -17.179 -4.977 1.00 40.59 109 PRO A O 1
ATOM 770 N N . VAL A 1 110 ? -12.590 -15.457 -5.553 1.00 56.50 110 VAL A N 1
ATOM 771 C CA . VAL A 1 110 ? -11.514 -15.721 -4.584 1.00 56.50 110 VAL A CA 1
ATOM 772 C C . VAL A 1 110 ? -11.470 -14.587 -3.559 1.00 56.50 110 VAL A C 1
ATOM 774 O O . VAL A 1 110 ? -11.596 -13.419 -3.933 1.00 56.50 110 VAL A O 1
ATOM 777 N N . ASP A 1 111 ? -11.295 -14.920 -2.276 1.00 71.00 111 ASP A N 1
ATOM 778 C CA . ASP A 1 111 ? -11.047 -13.934 -1.217 1.00 71.00 111 ASP A CA 1
ATOM 779 C C . ASP A 1 111 ? -9.805 -13.103 -1.584 1.00 71.00 111 ASP A C 1
ATOM 781 O O . ASP A 1 111 ? -8.667 -13.573 -1.522 1.00 71.00 111 ASP A O 1
ATOM 785 N N . ALA A 1 112 ? -10.030 -11.858 -2.008 1.00 74.88 112 ALA A N 1
ATOM 786 C CA . ALA A 1 112 ? -8.975 -10.952 -2.452 1.00 74.88 112 ALA A CA 1
ATOM 787 C C . ALA A 1 112 ? -7.947 -10.663 -1.345 1.00 74.88 112 ALA A C 1
ATOM 789 O O . ALA A 1 112 ? -6.800 -10.312 -1.635 1.00 74.88 112 ALA A O 1
ATOM 790 N N . THR A 1 113 ? -8.345 -10.820 -0.081 1.00 77.56 113 THR A N 1
ATOM 791 C CA . THR A 1 113 ? -7.473 -10.594 1.071 1.00 77.56 113 THR A CA 1
ATOM 792 C C . THR A 1 113 ? -6.505 -11.761 1.188 1.00 77.56 113 THR A C 1
ATOM 794 O O . THR A 1 113 ? -5.299 -11.538 1.252 1.00 77.56 113 THR A O 1
ATOM 797 N N . ALA A 1 114 ? -7.019 -12.993 1.087 1.00 83.56 114 ALA A N 1
ATOM 798 C CA . ALA A 1 114 ? -6.211 -14.213 1.060 1.00 83.56 114 ALA A CA 1
ATOM 799 C C . ALA A 1 114 ? -5.239 -14.192 -0.111 1.00 83.56 114 ALA A C 1
ATOM 801 O O . ALA A 1 114 ? -4.093 -14.616 0.005 1.00 83.56 114 ALA A O 1
ATOM 802 N N . LYS A 1 115 ? -5.697 -13.679 -1.256 1.00 86.69 115 LYS A N 1
ATOM 803 C CA . LYS A 1 115 ? -4.862 -13.572 -2.446 1.00 86.69 115 LYS A CA 1
ATOM 804 C C . LYS A 1 115 ? -3.731 -12.562 -2.271 1.00 86.69 115 LYS A C 1
ATOM 806 O O . LYS A 1 115 ? -2.610 -12.844 -2.673 1.00 86.69 115 LYS A O 1
ATOM 811 N N . THR A 1 116 ? -4.010 -11.416 -1.655 1.00 84.56 116 THR A N 1
ATOM 812 C CA . THR A 1 116 ? -2.973 -10.426 -1.324 1.00 84.56 116 THR A CA 1
ATOM 813 C C . THR A 1 116 ? -1.933 -11.034 -0.380 1.00 84.56 116 THR A C 1
ATOM 815 O O . THR A 1 116 ? -0.740 -10.938 -0.651 1.00 84.56 116 THR A O 1
ATOM 818 N N . GLU A 1 117 ? -2.385 -11.729 0.668 1.00 85.94 117 GLU A N 1
ATOM 819 C CA . GLU A 1 117 ? -1.513 -12.449 1.604 1.00 85.94 117 GLU A CA 1
ATOM 820 C C . GLU A 1 117 ? -0.631 -13.476 0.872 1.00 85.94 117 GLU A C 1
ATOM 822 O O . GLU A 1 117 ? 0.580 -13.528 1.072 1.00 85.94 117 GLU A O 1
ATOM 827 N N . ASP A 1 118 ? -1.216 -14.256 -0.041 1.00 91.38 118 ASP A N 1
ATOM 828 C CA . ASP A 1 118 ? -0.494 -15.255 -0.834 1.00 91.38 118 ASP A CA 1
ATOM 829 C C . ASP A 1 118 ? 0.606 -14.624 -1.695 1.00 91.38 118 ASP A C 1
ATOM 831 O O . ASP A 1 118 ? 1.740 -15.110 -1.723 1.00 91.38 118 ASP A O 1
ATOM 835 N N . VAL A 1 119 ? 0.295 -13.502 -2.349 1.00 91.00 119 VAL A N 1
ATOM 836 C CA . VAL A 1 119 ? 1.262 -12.734 -3.139 1.00 91.00 119 VAL A CA 1
ATOM 837 C C . VAL A 1 119 ? 2.407 -12.243 -2.253 1.00 91.00 119 VAL A C 1
ATOM 839 O O . VAL A 1 119 ? 3.568 -12.417 -2.611 1.00 91.00 119 VAL A O 1
ATOM 842 N N . GLN A 1 120 ? 2.124 -11.687 -1.077 1.00 89.62 120 GLN A N 1
ATOM 843 C CA . GLN A 1 120 ? 3.162 -11.173 -0.178 1.00 89.62 120 GLN A CA 1
ATOM 844 C C . GLN A 1 120 ? 4.043 -12.280 0.411 1.00 89.62 120 GLN A C 1
ATOM 846 O O . GLN A 1 120 ? 5.257 -12.103 0.522 1.00 89.62 120 GLN A O 1
ATOM 851 N N . MET A 1 121 ? 3.462 -13.439 0.722 1.00 91.69 121 MET A N 1
ATOM 852 C CA . MET A 1 121 ? 4.198 -14.590 1.244 1.00 91.69 121 MET A CA 1
ATOM 853 C C . MET A 1 121 ? 5.079 -15.260 0.185 1.00 91.69 121 MET A C 1
ATOM 855 O O . MET A 1 121 ? 6.198 -15.676 0.491 1.00 91.69 121 MET A O 1
ATOM 859 N N . ARG A 1 122 ? 4.584 -15.409 -1.051 1.00 94.56 122 ARG A N 1
ATOM 860 C CA . ARG A 1 122 ? 5.244 -16.236 -2.075 1.00 94.56 122 ARG A CA 1
ATOM 861 C C . ARG A 1 122 ? 6.049 -15.444 -3.091 1.00 94.56 122 ARG A C 1
ATOM 863 O O . ARG A 1 122 ? 7.094 -15.930 -3.525 1.00 94.56 122 ARG A O 1
ATOM 870 N N . LEU A 1 123 ? 5.596 -14.251 -3.482 1.00 94.50 123 LEU A N 1
ATOM 871 C CA . LEU A 1 123 ? 6.215 -13.515 -4.584 1.00 94.50 123 LEU A CA 1
ATOM 872 C C . LEU A 1 123 ? 7.693 -13.189 -4.335 1.00 94.50 123 LEU A C 1
ATOM 874 O O . LEU A 1 123 ? 8.466 -13.400 -5.264 1.00 94.50 123 LEU A O 1
ATOM 878 N N . PRO A 1 124 ? 8.145 -12.763 -3.135 1.00 95.69 124 PRO A N 1
ATOM 879 C CA . PRO A 1 124 ? 9.567 -12.518 -2.911 1.00 95.69 124 PRO A CA 1
ATOM 880 C C . PRO A 1 124 ? 10.424 -13.756 -3.197 1.00 95.69 124 PRO A C 1
ATOM 882 O O . PRO A 1 124 ? 11.428 -13.654 -3.892 1.00 95.69 124 PRO A O 1
ATOM 885 N N . GLY A 1 125 ? 9.998 -14.938 -2.737 1.00 96.06 125 GLY A N 1
ATOM 886 C CA . GLY A 1 125 ? 10.723 -16.192 -2.960 1.00 96.06 125 GLY A CA 1
ATOM 887 C C . GLY A 1 125 ? 10.729 -16.649 -4.421 1.00 96.06 125 GLY A C 1
ATOM 888 O O . GLY A 1 125 ? 11.732 -17.188 -4.879 1.00 96.06 125 GLY A O 1
ATOM 889 N N . LEU A 1 126 ? 9.640 -16.406 -5.156 1.00 96.19 126 LEU A N 1
ATOM 890 C CA . LEU A 1 126 ? 9.531 -16.747 -6.580 1.00 96.19 126 LEU A CA 1
ATOM 891 C C . LEU A 1 126 ? 10.272 -15.758 -7.484 1.00 96.19 126 LEU A C 1
ATOM 893 O O . LEU A 1 126 ? 10.841 -16.150 -8.498 1.00 96.19 126 LEU A O 1
ATOM 897 N N . LEU A 1 127 ? 10.262 -14.476 -7.122 1.00 95.44 127 LEU A N 1
ATOM 898 C CA . LEU A 1 127 ? 10.823 -13.407 -7.936 1.00 95.44 127 LEU A CA 1
ATOM 899 C C . LEU A 1 127 ? 12.325 -13.232 -7.689 1.00 95.44 127 LEU A C 1
ATOM 901 O O . LEU A 1 127 ? 13.059 -12.969 -8.634 1.00 95.44 127 LEU A O 1
ATOM 905 N N . GLN A 1 128 ? 12.810 -13.436 -6.458 1.00 96.69 128 GLN A N 1
ATOM 906 C CA . GLN A 1 128 ? 14.221 -13.243 -6.095 1.00 96.69 128 GLN A CA 1
ATOM 907 C C . GLN A 1 128 ? 15.229 -13.976 -7.006 1.00 96.69 128 GLN A C 1
ATOM 909 O O . GLN A 1 128 ? 16.239 -13.356 -7.343 1.00 96.69 128 GLN A O 1
ATOM 914 N N . PRO A 1 129 ? 15.003 -15.235 -7.438 1.00 96.19 129 PRO A N 1
ATOM 915 C CA . PRO A 1 129 ? 15.910 -15.930 -8.356 1.00 96.19 129 PRO A CA 1
ATOM 916 C C . PRO A 1 129 ? 15.907 -15.368 -9.785 1.00 96.19 129 PRO A C 1
ATOM 918 O O . PRO A 1 129 ? 16.836 -15.641 -10.540 1.00 96.19 129 PRO A O 1
ATOM 921 N N . LEU A 1 130 ? 14.863 -14.623 -10.163 1.00 95.25 130 LEU A N 1
ATOM 922 C CA . LEU A 1 130 ? 14.688 -14.044 -11.499 1.00 95.25 130 LEU A CA 1
ATOM 923 C C . LEU A 1 130 ? 15.199 -12.601 -11.588 1.00 95.25 130 LEU A C 1
ATOM 925 O O . LEU A 1 130 ? 15.379 -12.075 -12.686 1.00 95.25 130 LEU A O 1
ATOM 929 N N . LEU A 1 131 ? 15.406 -11.943 -10.444 1.00 95.75 131 LEU A N 1
ATOM 930 C CA . LEU A 1 131 ? 15.886 -10.568 -10.395 1.00 95.75 131 LEU A CA 1
ATOM 931 C C . LEU A 1 131 ? 17.367 -10.468 -10.791 1.00 95.75 131 LEU A C 1
ATOM 933 O O . LEU A 1 131 ? 18.140 -11.405 -10.568 1.00 95.75 131 LEU A O 1
ATOM 937 N N . PRO A 1 132 ? 17.799 -9.312 -11.331 1.00 94.75 132 PRO A N 1
ATOM 938 C CA . PRO A 1 132 ? 19.210 -9.051 -11.580 1.00 94.75 132 PRO A CA 1
ATOM 939 C C . PRO A 1 132 ? 20.070 -9.249 -10.328 1.00 94.75 132 PRO A C 1
ATOM 941 O O . PRO A 1 132 ? 19.657 -8.950 -9.204 1.00 94.75 132 PRO A O 1
ATOM 944 N N . ALA A 1 133 ? 21.304 -9.711 -10.530 1.00 94.00 133 ALA A N 1
ATOM 945 C CA . ALA A 1 133 ? 22.248 -9.911 -9.439 1.00 94.00 133 ALA A CA 1
ATOM 946 C C . ALA A 1 133 ? 22.448 -8.620 -8.625 1.00 94.00 133 ALA A C 1
ATOM 948 O O . ALA A 1 133 ? 22.649 -7.541 -9.181 1.00 94.00 133 ALA A O 1
ATOM 949 N N . GLY A 1 134 ? 22.419 -8.744 -7.296 1.00 93.44 134 GLY A N 1
ATOM 950 C CA . GLY A 1 134 ? 22.562 -7.612 -6.377 1.00 93.44 134 GLY A CA 1
ATOM 951 C C . GLY A 1 134 ? 21.266 -6.849 -6.085 1.00 93.44 134 GLY A C 1
ATOM 952 O O . GLY A 1 134 ? 21.305 -5.937 -5.263 1.00 93.44 134 GLY A O 1
ATOM 953 N N . ILE A 1 135 ? 20.137 -7.229 -6.696 1.00 97.19 135 ILE A N 1
ATOM 954 C CA . ILE A 1 135 ? 18.811 -6.710 -6.347 1.00 97.19 135 ILE A CA 1
ATOM 955 C C . ILE A 1 135 ? 18.115 -7.689 -5.399 1.00 97.19 135 ILE A C 1
ATOM 957 O O . ILE A 1 135 ? 17.835 -8.833 -5.756 1.00 97.19 135 ILE A O 1
ATOM 961 N N . GLY A 1 136 ? 17.833 -7.241 -4.179 1.00 97.19 136 GLY A N 1
ATOM 962 C CA . GLY A 1 136 ? 16.997 -7.957 -3.217 1.00 97.19 136 GLY A CA 1
ATOM 963 C C . GLY A 1 136 ? 15.537 -7.520 -3.304 1.00 97.19 136 GLY A C 1
ATOM 964 O O . GLY A 1 136 ? 15.278 -6.346 -3.555 1.00 97.19 136 GLY A O 1
ATOM 965 N N . ILE A 1 137 ? 14.594 -8.427 -3.046 1.00 96.44 137 ILE A N 1
ATOM 966 C CA . ILE A 1 137 ? 13.167 -8.111 -2.900 1.00 96.44 137 ILE A CA 1
ATOM 967 C C . ILE A 1 137 ? 12.658 -8.457 -1.502 1.00 96.44 137 ILE A C 1
ATOM 969 O O . ILE A 1 137 ? 12.965 -9.509 -0.947 1.00 96.44 137 ILE A O 1
ATOM 973 N N . GLN A 1 138 ? 11.831 -7.578 -0.946 1.00 94.25 138 GLN A N 1
ATOM 974 C CA . GLN A 1 138 ? 11.095 -7.831 0.290 1.00 94.25 138 GLN A CA 1
ATOM 975 C C . GLN A 1 138 ? 9.712 -7.187 0.238 1.00 94.25 138 GLN A C 1
ATOM 977 O O . GLN A 1 138 ? 9.498 -6.222 -0.497 1.00 94.25 138 GLN A O 1
ATOM 982 N N . VAL A 1 139 ? 8.781 -7.687 1.047 1.00 90.44 139 VAL A N 1
ATOM 983 C CA . VAL A 1 139 ? 7.488 -7.021 1.254 1.00 90.44 139 VAL A CA 1
ATOM 984 C C . VAL A 1 139 ? 7.735 -5.625 1.829 1.00 90.44 139 VAL A C 1
ATOM 986 O O . VAL A 1 139 ? 8.572 -5.453 2.720 1.00 90.44 139 VAL A O 1
ATOM 989 N N . ALA A 1 140 ? 7.049 -4.614 1.295 1.00 86.06 140 ALA A N 1
ATOM 990 C CA . ALA A 1 140 ? 7.207 -3.252 1.784 1.00 86.06 140 ALA A CA 1
ATOM 991 C C . ALA A 1 140 ? 6.677 -3.147 3.229 1.00 86.06 140 ALA A C 1
ATOM 993 O O . ALA A 1 140 ? 5.524 -3.507 3.472 1.00 86.06 140 ALA A O 1
ATOM 994 N N . PRO A 1 141 ? 7.473 -2.650 4.197 1.00 79.75 141 PRO A N 1
ATOM 995 C CA . PRO A 1 141 ? 7.005 -2.482 5.566 1.00 79.75 141 PRO A CA 1
ATOM 996 C C . PRO A 1 141 ? 5.790 -1.556 5.658 1.00 79.75 141 PRO A C 1
ATOM 998 O O . PRO A 1 141 ? 5.633 -0.625 4.859 1.00 79.75 141 PRO A O 1
ATOM 1001 N N . ALA A 1 142 ? 4.987 -1.747 6.707 1.00 69.31 142 ALA A N 1
ATOM 1002 C CA . ALA A 1 142 ? 3.941 -0.801 7.069 1.00 69.31 142 ALA A CA 1
ATOM 1003 C C . ALA A 1 142 ? 4.524 0.621 7.167 1.00 69.31 142 ALA A C 1
ATOM 1005 O O . ALA A 1 142 ? 5.538 0.849 7.829 1.00 69.31 142 ALA A O 1
ATOM 1006 N N . GLY A 1 143 ? 3.884 1.569 6.482 1.00 66.38 143 GLY A N 1
ATOM 1007 C CA . GLY A 1 143 ? 4.352 2.948 6.386 1.00 66.38 143 GLY A CA 1
ATOM 1008 C C . GLY A 1 143 ? 5.024 3.296 5.059 1.00 66.38 143 GLY A C 1
ATOM 1009 O O . GLY A 1 143 ? 5.205 4.470 4.801 1.00 66.38 143 GLY A O 1
ATOM 1010 N N . TYR A 1 144 ? 5.340 2.369 4.158 1.00 70.81 144 TYR A N 1
ATOM 1011 C CA . TYR A 1 144 ? 5.631 2.785 2.777 1.00 70.81 144 TYR A CA 1
ATOM 1012 C C . TYR A 1 144 ? 4.339 3.214 2.073 1.00 70.81 144 TYR A C 1
ATOM 1014 O O . TYR A 1 144 ? 3.282 2.635 2.333 1.00 70.81 144 TYR A O 1
ATOM 1022 N N . SER A 1 145 ? 4.391 4.253 1.226 1.00 58.16 145 SER A N 1
ATOM 1023 C CA . SER A 1 145 ? 3.184 4.757 0.557 1.00 58.16 145 SER A CA 1
ATOM 1024 C C . SER A 1 145 ? 2.571 3.661 -0.312 1.00 58.16 145 SER A C 1
ATOM 1026 O O . SER A 1 145 ? 3.120 3.305 -1.353 1.00 58.16 145 SER A O 1
ATOM 1028 N N . ALA A 1 146 ? 1.444 3.103 0.118 1.00 52.69 146 ALA A N 1
ATOM 1029 C CA . ALA A 1 146 ? 0.767 2.060 -0.625 1.00 52.69 146 ALA A CA 1
ATOM 1030 C C . ALA A 1 146 ? -0.080 2.697 -1.726 1.00 52.69 146 ALA A C 1
ATOM 1032 O O . ALA A 1 146 ? -1.052 3.388 -1.435 1.00 52.69 146 ALA A O 1
ATOM 1033 N N . MET A 1 147 ? 0.292 2.478 -2.986 1.00 43.62 147 MET A N 1
ATOM 1034 C CA . MET A 1 147 ? -0.597 2.784 -4.111 1.00 43.62 147 MET A CA 1
ATOM 1035 C C . MET A 1 147 ? -1.502 1.582 -4.429 1.00 43.62 147 MET A C 1
ATOM 1037 O O . MET A 1 147 ? -2.618 1.764 -4.905 1.00 43.62 147 MET A O 1
ATOM 1041 N N . ASN A 1 148 ? -1.050 0.361 -4.102 1.00 53.69 148 ASN A N 1
ATOM 1042 C CA . ASN A 1 148 ? -1.718 -0.907 -4.411 1.00 53.69 148 ASN A CA 1
ATOM 1043 C C . ASN A 1 148 ? -1.578 -1.885 -3.220 1.00 53.69 148 ASN A C 1
ATOM 1045 O O . ASN A 1 148 ? -0.810 -1.621 -2.300 1.00 53.69 148 ASN A O 1
ATOM 1049 N N . SER A 1 149 ? -2.267 -3.032 -3.212 1.00 58.66 149 SER A N 1
ATOM 1050 C CA . SER A 1 149 ? -2.127 -4.049 -2.148 1.00 58.66 149 SER A CA 1
ATOM 1051 C C . SER A 1 149 ? -0.847 -4.902 -2.253 1.00 58.66 149 SER A C 1
ATOM 1053 O O . SER A 1 149 ? -0.416 -5.471 -1.257 1.00 58.66 149 SER A O 1
ATOM 1055 N N . ASN A 1 150 ? -0.197 -4.937 -3.423 1.00 72.19 150 ASN A N 1
ATOM 1056 C CA . ASN A 1 150 ? 0.970 -5.781 -3.715 1.00 72.19 150 ASN A CA 1
ATOM 1057 C C . ASN A 1 150 ? 2.271 -4.960 -3.787 1.00 72.19 150 ASN A C 1
ATOM 1059 O O . ASN A 1 150 ? 2.895 -4.890 -4.847 1.00 72.19 150 ASN A O 1
ATOM 1063 N N . ASN A 1 151 ? 2.658 -4.297 -2.691 1.00 82.75 151 ASN A N 1
ATOM 1064 C CA . ASN A 1 151 ? 3.873 -3.471 -2.663 1.00 82.75 151 ASN A CA 1
ATOM 1065 C C . ASN A 1 151 ? 5.078 -4.215 -2.092 1.00 82.75 151 ASN A C 1
ATOM 1067 O O . ASN A 1 151 ? 5.030 -4.807 -1.013 1.00 82.75 151 ASN A O 1
ATOM 1071 N N . PHE A 1 152 ? 6.197 -4.053 -2.777 1.00 91.94 152 PHE A N 1
ATOM 1072 C CA . PHE A 1 152 ? 7.495 -4.596 -2.428 1.00 91.94 152 PHE A CA 1
ATOM 1073 C C . PHE A 1 152 ? 8.538 -3.484 -2.462 1.00 91.94 152 PHE A C 1
ATOM 1075 O O . PHE A 1 152 ? 8.345 -2.442 -3.089 1.00 91.94 152 PHE A O 1
ATOM 1082 N N . LEU A 1 153 ? 9.657 -3.711 -1.788 1.00 94.25 153 LEU A N 1
ATOM 1083 C CA . LEU A 1 153 ? 10.860 -2.910 -1.947 1.00 94.25 153 LEU A CA 1
ATOM 1084 C C . LEU A 1 153 ? 11.896 -3.731 -2.692 1.00 94.25 153 LEU A C 1
ATOM 1086 O O . LEU A 1 153 ? 12.196 -4.857 -2.290 1.00 94.25 153 LEU A O 1
ATOM 1090 N N . LEU A 1 154 ? 12.461 -3.137 -3.737 1.00 96.25 154 LEU A N 1
ATOM 1091 C CA . LEU A 1 154 ? 13.664 -3.637 -4.377 1.00 96.25 154 LEU A CA 1
ATOM 1092 C C . LEU A 1 154 ? 14.847 -2.868 -3.810 1.00 96.25 154 LEU A C 1
ATOM 1094 O O . LEU A 1 154 ? 14.861 -1.641 -3.827 1.00 96.25 154 LEU A O 1
ATOM 1098 N N . THR A 1 155 ? 15.826 -3.577 -3.264 1.00 96.62 155 THR A N 1
ATOM 1099 C CA . THR A 1 155 ? 17.040 -2.975 -2.705 1.00 96.62 155 THR A CA 1
ATOM 1100 C C . THR A 1 155 ? 18.222 -3.369 -3.565 1.00 96.62 155 THR A C 1
ATOM 1102 O O . THR A 1 155 ? 18.560 -4.547 -3.643 1.00 96.62 155 THR A O 1
ATOM 1105 N N . GLY A 1 156 ? 18.832 -2.379 -4.206 1.00 94.38 156 GLY A N 1
ATOM 1106 C CA . GLY A 1 156 ? 20.027 -2.539 -5.018 1.00 94.38 156 GLY A CA 1
ATOM 1107 C C . GLY A 1 156 ? 21.269 -1.914 -4.378 1.00 94.38 156 GLY A C 1
ATOM 1108 O O . GLY A 1 156 ? 21.222 -1.415 -3.251 1.00 94.38 156 GLY A O 1
ATOM 1109 N N . PRO A 1 157 ? 22.399 -1.896 -5.106 1.00 92.94 157 PRO A N 1
ATOM 1110 C CA . PRO A 1 157 ? 23.648 -1.291 -4.639 1.00 92.94 157 PRO A CA 1
ATOM 1111 C C . PRO A 1 157 ? 23.553 0.231 -4.459 1.00 92.94 157 PRO A C 1
ATOM 1113 O O . PRO A 1 157 ? 24.295 0.815 -3.672 1.00 92.94 157 PRO A O 1
ATOM 1116 N N . THR A 1 158 ? 22.672 0.867 -5.228 1.00 91.38 158 THR A N 1
ATOM 1117 C CA . THR A 1 158 ? 22.543 2.322 -5.367 1.00 91.38 158 THR A CA 1
ATOM 1118 C C . THR A 1 158 ? 21.467 2.921 -4.471 1.00 91.38 158 THR A C 1
ATOM 1120 O O . THR A 1 158 ? 21.559 4.090 -4.096 1.00 91.38 158 THR A O 1
ATOM 1123 N N . GLY A 1 159 ? 20.483 2.120 -4.071 1.00 94.25 159 GLY A N 1
ATOM 1124 C CA . GLY A 1 159 ? 19.354 2.580 -3.285 1.00 94.25 159 GLY A CA 1
ATOM 1125 C C . GLY A 1 159 ? 18.218 1.570 -3.244 1.00 94.25 159 GLY A C 1
ATOM 1126 O O . GLY A 1 159 ? 18.412 0.357 -3.366 1.00 94.25 159 GLY A O 1
ATOM 1127 N N . THR A 1 160 ? 17.019 2.089 -3.013 1.00 95.25 160 THR A N 1
ATOM 1128 C CA . THR A 1 160 ? 15.799 1.300 -2.892 1.00 95.25 160 THR A CA 1
ATOM 1129 C C . THR A 1 160 ? 14.719 1.893 -3.775 1.00 95.25 160 THR A C 1
ATOM 1131 O O . THR A 1 160 ? 14.520 3.106 -3.789 1.00 95.25 160 THR A O 1
ATOM 1134 N N . THR A 1 161 ? 13.962 1.041 -4.445 1.00 94.44 161 THR A N 1
ATOM 1135 C CA . THR A 1 161 ? 12.778 1.421 -5.213 1.00 94.44 161 THR A CA 1
ATOM 1136 C C . THR A 1 161 ? 11.563 0.652 -4.712 1.00 94.44 161 THR A C 1
ATOM 1138 O O . THR A 1 161 ? 11.676 -0.380 -4.046 1.00 94.44 161 THR A O 1
ATOM 1141 N N . GLN A 1 162 ? 10.378 1.187 -4.977 1.00 92.50 162 GLN A N 1
ATOM 1142 C CA . GLN A 1 162 ? 9.122 0.530 -4.663 1.00 92.50 162 GLN A CA 1
ATOM 1143 C C . GLN A 1 162 ? 8.621 -0.203 -5.899 1.00 92.50 162 GLN A C 1
ATOM 1145 O O . GLN A 1 162 ? 8.465 0.413 -6.947 1.00 92.50 162 GLN A O 1
ATOM 1150 N N . LEU A 1 163 ? 8.318 -1.488 -5.757 1.00 92.81 163 LEU A N 1
ATOM 1151 C CA . LEU A 1 163 ? 7.747 -2.326 -6.802 1.00 92.81 163 LEU A CA 1
ATOM 1152 C C . LEU A 1 163 ? 6.283 -2.632 -6.476 1.00 92.81 163 LEU A C 1
ATOM 1154 O O . LEU A 1 163 ? 5.970 -3.103 -5.386 1.00 92.81 163 LEU A O 1
ATOM 1158 N N . SER A 1 164 ? 5.390 -2.408 -7.432 1.00 89.50 164 SER A N 1
ATOM 1159 C CA . SER A 1 164 ? 4.049 -2.993 -7.455 1.00 89.50 164 SER A CA 1
ATOM 1160 C C . SER A 1 164 ? 3.979 -4.024 -8.570 1.00 89.50 164 SER A C 1
ATOM 1162 O O . SER A 1 164 ? 4.339 -3.722 -9.707 1.00 89.50 164 SER A O 1
ATOM 1164 N N . ALA A 1 165 ? 3.509 -5.227 -8.252 1.00 89.44 165 ALA A N 1
ATOM 1165 C CA . ALA A 1 165 ? 3.364 -6.307 -9.222 1.00 89.44 165 ALA A CA 1
ATOM 1166 C C . ALA A 1 165 ? 1.891 -6.673 -9.427 1.00 89.44 165 ALA A C 1
ATOM 1168 O O . ALA A 1 165 ? 1.116 -6.784 -8.469 1.00 89.44 165 ALA A O 1
ATOM 1169 N N . ALA A 1 166 ? 1.520 -6.880 -10.686 1.00 87.38 166 ALA A N 1
ATOM 1170 C CA . ALA A 1 166 ? 0.194 -7.300 -11.100 1.00 87.38 166 ALA A CA 1
ATOM 1171 C C . ALA A 1 166 ? 0.285 -8.307 -12.249 1.00 87.38 166 ALA A C 1
ATOM 1173 O O . ALA A 1 166 ? 1.233 -8.304 -13.035 1.00 87.38 166 ALA A O 1
ATOM 1174 N N . GLY A 1 167 ? -0.730 -9.152 -12.348 1.00 85.62 167 GLY A N 1
ATOM 1175 C CA . GLY A 1 167 ? -0.928 -10.058 -13.464 1.00 85.62 167 GLY A CA 1
ATOM 1176 C C . GLY A 1 167 ? -2.407 -10.376 -13.599 1.00 85.62 167 GLY A C 1
ATOM 1177 O O . GLY A 1 167 ? -3.187 -10.156 -12.671 1.00 85.62 167 GLY A O 1
ATOM 1178 N N . GLY A 1 168 ? -2.811 -10.846 -14.768 1.00 82.56 168 GLY A N 1
ATOM 1179 C CA . GLY A 1 168 ? -4.215 -11.131 -15.016 1.00 82.56 168 GLY A CA 1
ATOM 1180 C C . GLY A 1 168 ? -4.487 -11.572 -16.438 1.00 82.56 168 GLY A C 1
ATOM 1181 O O . GLY A 1 168 ? -3.599 -11.595 -17.288 1.00 82.56 168 GLY A O 1
ATOM 1182 N N . ARG A 1 169 ? -5.737 -11.946 -16.694 1.00 82.25 169 ARG A N 1
ATOM 1183 C CA . ARG A 1 169 ? -6.175 -12.384 -18.018 1.00 82.25 169 ARG A CA 1
ATOM 1184 C C . ARG A 1 169 ? -6.320 -11.202 -18.969 1.00 82.25 169 ARG A C 1
ATOM 1186 O O . ARG A 1 169 ? -6.714 -10.107 -18.574 1.00 82.25 169 ARG A O 1
ATOM 1193 N N . LEU A 1 170 ? -6.004 -11.459 -20.232 1.00 78.88 170 LEU A N 1
ATOM 1194 C CA . LEU A 1 170 ? -6.188 -10.521 -21.331 1.00 78.88 170 LEU A CA 1
ATOM 1195 C C . LEU A 1 170 ? -7.632 -10.611 -21.840 1.00 78.88 170 LEU A C 1
ATOM 1197 O O . LEU A 1 170 ? -7.895 -11.236 -22.865 1.00 78.88 170 LEU A O 1
ATOM 1201 N N . ASP A 1 171 ? -8.567 -9.977 -21.135 1.00 77.25 171 ASP A N 1
ATOM 1202 C CA . ASP A 1 171 ? -9.982 -9.938 -21.543 1.00 77.25 171 ASP A CA 1
ATOM 1203 C C . ASP A 1 171 ? -10.269 -8.845 -22.602 1.00 77.25 171 ASP A C 1
ATOM 1205 O O . ASP A 1 171 ? -11.418 -8.602 -22.973 1.00 77.25 171 ASP A O 1
ATOM 1209 N N . TRP A 1 172 ? -9.222 -8.182 -23.108 1.00 78.81 172 TRP A N 1
ATOM 1210 C CA . TRP A 1 172 ? -9.289 -7.119 -24.116 1.00 78.81 172 TRP A CA 1
ATOM 1211 C C . TRP A 1 172 ? -8.722 -7.540 -25.478 1.00 78.81 172 TRP A C 1
ATOM 1213 O O . TRP A 1 172 ? -8.013 -8.544 -25.621 1.00 78.81 172 TRP A O 1
ATOM 1223 N N . SER A 1 173 ? -9.031 -6.742 -26.503 1.00 81.62 173 SER A N 1
ATOM 1224 C CA . SER A 1 173 ? -8.631 -7.013 -27.883 1.00 81.62 173 SER A CA 1
ATOM 1225 C C . SER A 1 173 ? -7.144 -6.728 -28.117 1.00 81.62 173 SER A C 1
ATOM 1227 O O . SER A 1 173 ? -6.566 -5.855 -27.482 1.00 81.62 173 SER A O 1
ATOM 1229 N N . ALA A 1 174 ? -6.510 -7.405 -29.079 1.00 80.44 174 ALA A N 1
ATOM 1230 C CA . ALA A 1 174 ? -5.098 -7.154 -29.399 1.00 80.44 174 ALA A CA 1
ATOM 1231 C C . ALA A 1 174 ? -4.815 -5.703 -29.838 1.00 80.44 174 ALA A C 1
ATOM 1233 O O . ALA A 1 174 ? -3.718 -5.190 -29.628 1.00 80.44 174 ALA A O 1
ATOM 1234 N N . SER A 1 175 ? -5.807 -5.009 -30.406 1.00 81.19 175 SER A N 1
ATOM 1235 C CA . SER A 1 175 ? -5.698 -3.577 -30.715 1.00 81.19 175 SER A CA 1
ATOM 1236 C C . SER A 1 175 ? -5.523 -2.696 -29.475 1.00 81.19 175 SER A C 1
ATOM 1238 O O . SER A 1 175 ? -4.977 -1.600 -29.596 1.00 81.19 175 SER A O 1
ATOM 1240 N N . ASP A 1 176 ? -5.920 -3.177 -28.295 1.00 82.38 176 ASP A N 1
ATOM 1241 C CA . ASP A 1 176 ? -5.802 -2.448 -27.031 1.00 82.38 176 ASP A CA 1
ATOM 1242 C C . ASP A 1 176 ? -4.456 -2.689 -26.331 1.00 82.38 176 ASP A C 1
ATOM 1244 O O . ASP A 1 176 ? -4.132 -1.977 -25.385 1.00 82.38 176 ASP A O 1
ATOM 1248 N N . ASP A 1 177 ? -3.627 -3.630 -26.799 1.00 84.19 177 ASP A N 1
ATOM 1249 C CA . ASP A 1 177 ? -2.377 -4.014 -26.125 1.00 84.19 177 ASP A CA 1
ATOM 1250 C C . ASP A 1 177 ? -1.441 -2.820 -25.921 1.00 84.19 177 ASP A C 1
ATOM 1252 O O . ASP A 1 177 ? -0.909 -2.608 -24.833 1.00 84.19 177 ASP A O 1
ATOM 1256 N N . ARG A 1 178 ? -1.296 -1.978 -26.952 1.00 81.25 178 ARG A N 1
ATOM 1257 C CA . ARG A 1 178 ? -0.508 -0.747 -26.846 1.00 81.25 178 ARG A CA 1
ATOM 1258 C C . ARG A 1 178 ? -1.148 0.248 -25.888 1.00 81.25 178 ARG A C 1
ATOM 1260 O O . ARG A 1 178 ? -0.429 0.926 -25.172 1.00 81.25 178 ARG A O 1
ATOM 1267 N N . HIS A 1 179 ? -2.470 0.360 -25.882 1.00 79.56 179 HIS A N 1
ATOM 1268 C CA . HIS A 1 179 ? -3.161 1.282 -24.992 1.00 79.56 179 HIS A CA 1
ATOM 1269 C C . HIS A 1 179 ? -3.005 0.852 -23.517 1.00 79.56 179 HIS A C 1
ATOM 1271 O O . HIS A 1 179 ? -2.764 1.701 -22.658 1.00 79.56 179 HIS A O 1
ATOM 1277 N N . ILE A 1 180 ? -3.090 -0.445 -23.225 1.00 75.75 180 ILE A N 1
ATOM 1278 C CA . ILE A 1 180 ? -2.919 -0.977 -21.870 1.00 75.75 180 ILE A CA 1
ATOM 1279 C C . ILE A 1 180 ? -1.448 -0.948 -21.439 1.00 75.75 180 ILE A C 1
ATOM 1281 O O . ILE A 1 180 ? -1.138 -0.500 -20.336 1.00 75.75 180 ILE A O 1
ATOM 1285 N N . GLY A 1 181 ? -0.534 -1.392 -22.306 1.00 76.44 181 GLY A N 1
ATOM 1286 C CA . GLY A 1 181 ? 0.902 -1.426 -22.018 1.00 76.44 181 GLY A CA 1
ATOM 1287 C C . GLY A 1 181 ? 1.541 -0.037 -21.939 1.00 76.44 181 GLY A C 1
ATOM 1288 O O . GLY A 1 181 ? 2.494 0.167 -21.191 1.00 76.44 181 GLY A O 1
ATOM 1289 N N . CYS A 1 182 ? 0.991 0.933 -22.669 1.00 77.19 182 CYS A N 1
ATOM 1290 C CA . CYS A 1 182 ? 1.425 2.321 -22.682 1.00 77.19 182 CYS A CA 1
ATOM 1291 C C . CYS A 1 182 ? 0.294 3.200 -22.135 1.00 77.19 182 CYS A C 1
ATOM 1293 O O . CYS A 1 182 ? -0.543 3.676 -22.903 1.00 77.19 182 CYS A O 1
ATOM 1295 N N . LEU A 1 183 ? 0.254 3.402 -20.810 1.00 66.06 183 LEU A N 1
ATOM 1296 C CA . LEU A 1 183 ? -0.714 4.301 -20.155 1.00 66.06 183 LEU A CA 1
ATOM 1297 C C . LEU A 1 183 ? -0.885 5.605 -20.970 1.00 66.06 183 LEU A C 1
ATOM 1299 O O . LEU A 1 183 ? 0.109 6.191 -21.393 1.00 66.06 183 LEU A O 1
ATOM 1303 N N . GLN A 1 184 ? -2.139 6.020 -21.199 1.00 54.88 184 GLN A N 1
ATOM 1304 C CA . GLN A 1 184 ? -2.658 6.823 -22.334 1.00 54.88 184 GLN A CA 1
ATOM 1305 C C . GLN A 1 184 ? -1.970 8.147 -22.732 1.00 54.88 184 GLN A C 1
ATOM 1307 O O . GLN A 1 184 ? -2.393 8.763 -23.709 1.00 54.88 184 GLN A O 1
ATOM 1312 N N . ALA A 1 185 ? -0.932 8.616 -22.047 1.00 49.00 185 ALA A N 1
ATOM 1313 C CA . ALA A 1 185 ? -0.315 9.908 -22.326 1.00 49.00 185 ALA A CA 1
ATOM 1314 C C . ALA A 1 185 ? 1.216 9.832 -22.235 1.00 49.00 185 ALA A C 1
ATOM 1316 O O . ALA A 1 185 ? 1.801 10.155 -21.207 1.00 49.00 185 ALA A O 1
ATOM 1317 N N . GLY A 1 186 ? 1.883 9.409 -23.313 1.00 55.59 186 GLY A N 1
ATOM 1318 C CA . GLY A 1 186 ? 3.346 9.440 -23.374 1.00 55.59 186 GLY A CA 1
ATOM 1319 C C . GLY A 1 186 ? 3.962 8.644 -24.521 1.00 55.59 186 GLY A C 1
ATOM 1320 O O . GLY A 1 186 ? 3.305 7.833 -25.177 1.00 55.59 186 GLY A O 1
ATOM 1321 N N . GLY A 1 187 ? 5.253 8.889 -24.761 1.00 67.94 187 GLY A N 1
ATOM 1322 C CA . GLY A 1 187 ? 6.088 7.969 -25.528 1.00 67.94 187 GLY A CA 1
ATOM 1323 C C . GLY A 1 187 ? 6.231 6.655 -24.761 1.00 67.94 187 GLY A C 1
ATOM 1324 O O . GLY A 1 187 ? 6.321 6.655 -23.539 1.00 67.94 187 GLY A O 1
ATOM 1325 N N . CYS A 1 188 ? 6.221 5.540 -25.478 1.00 83.38 188 CYS A N 1
ATOM 1326 C CA . CYS A 1 188 ? 6.299 4.210 -24.895 1.00 83.38 188 CYS A CA 1
ATOM 1327 C C . CYS A 1 188 ? 7.279 3.393 -25.714 1.00 83.38 188 CYS A C 1
ATOM 1329 O O . CYS A 1 188 ? 7.173 3.355 -26.944 1.00 83.38 188 CYS A O 1
ATOM 1331 N N . ASP A 1 189 ? 8.236 2.783 -25.030 1.00 88.31 189 ASP A N 1
ATOM 1332 C CA . ASP A 1 189 ? 9.165 1.861 -25.657 1.00 88.31 189 ASP A CA 1
ATOM 1333 C C . ASP A 1 189 ? 8.476 0.502 -25.812 1.00 88.31 189 ASP A C 1
ATOM 1335 O O . ASP A 1 189 ? 7.834 0.006 -24.885 1.00 88.31 189 ASP A O 1
ATOM 1339 N N . VAL A 1 190 ? 8.568 -0.074 -27.007 1.00 91.06 190 VAL A N 1
ATOM 1340 C CA . VAL A 1 190 ? 7.892 -1.322 -27.364 1.00 91.06 190 VAL A CA 1
ATOM 1341 C C . VAL A 1 190 ? 8.933 -2.279 -27.909 1.00 91.06 190 VAL A C 1
ATOM 1343 O O . VAL A 1 190 ? 9.580 -2.002 -28.919 1.00 91.06 190 VAL A O 1
ATOM 1346 N N . ARG A 1 191 ? 9.075 -3.427 -27.251 1.00 89.88 191 ARG A N 1
ATOM 1347 C CA . ARG A 1 191 ? 10.091 -4.428 -27.571 1.00 89.88 191 ARG A CA 1
ATOM 1348 C C . ARG A 1 191 ? 9.432 -5.772 -27.831 1.00 89.88 191 ARG A C 1
ATOM 1350 O O . ARG A 1 191 ? 8.738 -6.305 -26.970 1.00 89.88 191 ARG A O 1
ATOM 1357 N N . GLY A 1 192 ? 9.677 -6.343 -29.006 1.00 91.31 192 GLY A N 1
ATOM 1358 C CA . GLY A 1 192 ? 9.358 -7.747 -29.256 1.00 91.31 192 GLY A CA 1
ATOM 1359 C C . GLY A 1 192 ? 10.341 -8.641 -28.503 1.00 91.31 192 GLY A C 1
ATOM 1360 O O . GLY A 1 192 ? 11.551 -8.443 -28.604 1.00 91.31 192 GLY A O 1
ATOM 1361 N N . VAL A 1 193 ? 9.831 -9.619 -27.761 1.00 91.31 193 VAL A N 1
ATOM 1362 C CA . VAL A 1 193 ? 10.638 -10.625 -27.056 1.00 91.31 193 VAL A CA 1
ATOM 1363 C C . VAL A 1 193 ? 10.144 -12.022 -27.419 1.00 91.31 193 VAL A C 1
ATOM 1365 O O . VAL A 1 193 ? 9.096 -12.189 -28.047 1.00 91.31 193 VAL A O 1
ATOM 1368 N N . SER A 1 194 ? 10.896 -13.055 -27.040 1.00 90.19 194 SER A N 1
ATOM 1369 C CA . SER A 1 194 ? 10.438 -14.429 -27.256 1.00 90.19 194 SER A CA 1
ATOM 1370 C C . SER A 1 194 ? 9.091 -14.649 -26.562 1.00 90.19 194 SER A C 1
ATOM 1372 O O . SER A 1 194 ? 8.968 -14.457 -25.358 1.00 90.19 194 SER A O 1
ATOM 1374 N N . GLY A 1 195 ? 8.067 -15.032 -27.325 1.00 87.56 195 GLY A N 1
ATOM 1375 C CA . GLY A 1 195 ? 6.750 -15.349 -26.780 1.00 87.56 195 GLY A CA 1
ATOM 1376 C C . GLY A 1 195 ? 5.850 -14.158 -26.441 1.00 87.56 195 GLY A C 1
ATOM 1377 O O . GLY A 1 195 ? 4.774 -14.405 -25.906 1.00 87.56 195 GLY A O 1
ATOM 1378 N N . GLY A 1 196 ? 6.209 -12.907 -26.765 1.00 92.81 196 GLY A N 1
ATOM 1379 C CA . GLY A 1 196 ? 5.323 -11.760 -26.530 1.00 92.81 196 GLY A CA 1
ATOM 1380 C C . GLY A 1 196 ? 5.936 -10.384 -26.800 1.00 92.81 196 GLY A C 1
ATOM 1381 O O . GLY A 1 196 ? 6.924 -10.249 -27.519 1.00 92.81 196 GLY A O 1
ATOM 1382 N N . THR A 1 197 ? 5.324 -9.353 -26.218 1.00 94.50 197 THR A N 1
ATOM 1383 C CA . THR A 1 197 ? 5.743 -7.950 -26.360 1.00 94.50 197 THR A CA 1
ATOM 1384 C C . THR A 1 197 ? 5.879 -7.294 -24.993 1.00 94.50 197 THR A C 1
ATOM 1386 O O . THR A 1 197 ? 5.001 -7.431 -24.145 1.00 94.50 197 THR A O 1
ATOM 1389 N N . VAL A 1 198 ? 6.972 -6.563 -24.790 1.00 94.31 198 VAL A N 1
ATOM 1390 C CA . VAL A 1 198 ? 7.207 -5.725 -23.614 1.00 94.31 198 VAL A CA 1
ATOM 1391 C C . VAL A 1 198 ? 6.914 -4.270 -23.964 1.00 94.31 198 VAL A C 1
ATOM 1393 O O . VAL A 1 198 ? 7.418 -3.750 -24.959 1.00 94.31 198 VAL A O 1
ATOM 1396 N N . TYR A 1 199 ? 6.132 -3.616 -23.118 1.00 93.19 199 TYR A N 1
ATOM 1397 C CA . TYR A 1 199 ? 5.820 -2.195 -23.161 1.00 93.19 199 TYR A CA 1
ATOM 1398 C C . TYR A 1 199 ? 6.437 -1.524 -21.940 1.00 93.19 199 TYR A C 1
ATOM 1400 O O . TYR A 1 199 ? 6.237 -1.992 -20.817 1.00 93.19 199 TYR A O 1
ATOM 1408 N N . VAL A 1 200 ? 7.182 -0.443 -22.152 1.00 91.88 200 VAL A N 1
ATOM 1409 C CA . VAL A 1 200 ? 7.800 0.334 -21.075 1.00 91.88 200 VAL A CA 1
ATOM 1410 C C . VAL A 1 200 ? 7.370 1.785 -21.185 1.00 91.88 200 VAL A C 1
ATOM 1412 O O . VAL A 1 200 ? 7.673 2.473 -22.162 1.00 91.88 200 VAL A O 1
ATOM 1415 N N . ASN A 1 201 ? 6.670 2.247 -20.156 1.00 89.94 201 ASN A N 1
ATOM 1416 C CA . ASN A 1 201 ? 6.291 3.636 -19.981 1.00 89.94 201 ASN A CA 1
ATOM 1417 C C . ASN A 1 201 ? 7.093 4.224 -18.818 1.00 89.94 201 ASN A C 1
ATOM 1419 O O . ASN A 1 201 ? 6.850 3.902 -17.656 1.00 89.94 201 ASN A O 1
ATOM 1423 N N . ASP A 1 202 ? 8.071 5.059 -19.152 1.00 88.31 202 ASP A N 1
ATOM 1424 C CA . ASP A 1 202 ? 8.961 5.718 -18.202 1.00 88.31 202 ASP A CA 1
ATOM 1425 C C . ASP A 1 202 ? 8.497 7.155 -17.969 1.00 88.31 202 ASP A C 1
ATOM 1427 O O . ASP A 1 202 ? 8.573 8.008 -18.856 1.00 88.31 202 ASP A O 1
ATOM 1431 N N . SER A 1 203 ? 8.001 7.416 -16.765 1.00 86.50 203 SER A N 1
ATOM 1432 C CA . SER A 1 203 ? 7.556 8.732 -16.335 1.00 86.50 203 SER A CA 1
ATOM 1433 C C . SER A 1 203 ? 8.584 9.360 -15.403 1.00 86.50 203 SER A C 1
ATOM 1435 O O . SER A 1 203 ? 8.927 8.834 -14.343 1.00 86.50 203 SER A O 1
ATOM 1437 N N . VAL A 1 204 ? 9.047 10.546 -15.784 1.00 88.81 204 VAL A N 1
ATOM 1438 C CA . VAL A 1 204 ? 9.968 11.354 -14.987 1.00 88.81 204 VAL A CA 1
ATOM 1439 C C . VAL A 1 204 ? 9.191 12.501 -14.348 1.00 88.81 204 VAL A C 1
ATOM 1441 O O . VAL A 1 204 ? 8.583 13.314 -15.044 1.00 88.81 204 VAL A O 1
ATOM 1444 N N . LEU A 1 205 ? 9.230 12.590 -13.019 1.00 89.19 205 LEU A N 1
ATOM 1445 C CA . LEU A 1 205 ? 8.567 13.646 -12.260 1.00 89.19 205 LEU A CA 1
ATOM 1446 C C . LEU A 1 205 ? 9.576 14.742 -11.912 1.00 89.19 205 LEU A C 1
ATOM 1448 O O . LEU A 1 205 ? 10.564 14.524 -11.201 1.00 89.19 205 LEU A O 1
ATOM 1452 N N . THR A 1 206 ? 9.318 15.943 -12.426 1.00 94.31 206 THR A N 1
ATOM 1453 C CA . THR A 1 206 ? 10.082 17.143 -12.079 1.00 94.31 206 THR A CA 1
ATOM 1454 C C . THR A 1 206 ? 9.594 17.741 -10.764 1.00 94.31 206 THR A C 1
ATOM 1456 O O . THR A 1 206 ? 8.464 17.502 -10.333 1.00 94.31 206 THR A O 1
ATOM 1459 N N . ALA A 1 207 ? 10.431 18.565 -10.133 1.00 93.19 207 ALA A N 1
ATOM 1460 C CA . ALA A 1 207 ? 10.086 19.283 -8.914 1.00 93.19 207 ALA A CA 1
ATOM 1461 C C . ALA A 1 207 ? 8.762 20.044 -9.063 1.00 93.19 207 ALA A C 1
ATOM 1463 O O . ALA A 1 207 ? 7.925 19.969 -8.171 1.00 93.19 207 ALA A O 1
ATOM 1464 N N . ASN A 1 208 ? 8.547 20.717 -10.200 1.00 92.25 208 ASN A N 1
ATOM 1465 C CA . ASN A 1 208 ? 7.315 21.459 -10.467 1.00 92.25 208 ASN A CA 1
ATOM 1466 C C . ASN A 1 208 ? 6.081 20.553 -10.581 1.00 92.25 208 ASN A C 1
ATOM 1468 O O . ASN A 1 208 ? 5.032 20.885 -10.038 1.00 92.25 208 ASN A O 1
ATOM 1472 N N . ALA A 1 209 ? 6.210 19.397 -11.240 1.00 88.50 209 ALA A N 1
ATOM 1473 C CA . ALA A 1 209 ? 5.117 18.431 -11.345 1.00 88.50 209 ALA A CA 1
ATOM 1474 C C . ALA A 1 209 ? 4.728 17.861 -9.969 1.00 88.50 209 ALA A C 1
ATOM 1476 O O . ALA A 1 209 ? 3.547 17.700 -9.674 1.00 88.50 209 ALA A O 1
ATOM 1477 N N . GLN A 1 210 ? 5.716 17.627 -9.100 1.00 86.06 210 GLN A N 1
ATOM 1478 C CA . GLN A 1 210 ? 5.496 17.084 -7.759 1.00 86.06 210 GLN A CA 1
ATOM 1479 C C . GLN A 1 210 ? 4.784 18.068 -6.813 1.00 86.06 210 GLN A C 1
ATOM 1481 O O . GLN A 1 210 ? 4.129 17.644 -5.862 1.00 86.06 210 GLN A O 1
ATOM 1486 N N . VAL A 1 211 ? 4.915 19.378 -7.044 1.00 87.88 211 VAL A N 1
ATOM 1487 C CA . VAL A 1 211 ? 4.395 20.427 -6.148 1.00 87.88 211 VAL A CA 1
ATOM 1488 C C . VAL A 1 211 ? 3.220 21.211 -6.725 1.00 87.88 211 VAL A C 1
ATOM 1490 O O . VAL A 1 211 ? 2.932 22.302 -6.243 1.00 87.88 211 VAL A O 1
ATOM 1493 N N . VAL A 1 212 ? 2.524 20.675 -7.730 1.00 80.69 212 VAL A N 1
ATOM 1494 C CA . VAL A 1 212 ? 1.462 21.379 -8.479 1.00 80.69 212 VAL A CA 1
ATOM 1495 C C . VAL A 1 212 ? 0.370 22.020 -7.601 1.00 80.69 212 VAL A C 1
ATOM 1497 O O . VAL A 1 212 ? -0.219 23.022 -7.991 1.00 80.69 212 VAL A O 1
ATOM 1500 N N . ASN A 1 213 ? 0.145 21.498 -6.391 1.00 81.94 213 ASN A N 1
ATOM 1501 C CA . ASN A 1 213 ? -0.845 22.010 -5.436 1.00 81.94 213 ASN A CA 1
ATOM 1502 C C . ASN A 1 213 ? -0.284 23.023 -4.417 1.00 81.94 213 ASN A C 1
ATOM 1504 O O . ASN A 1 213 ? -0.994 23.424 -3.496 1.00 81.94 213 ASN A O 1
ATOM 1508 N N . LEU A 1 214 ? 0.989 23.410 -4.524 1.00 84.12 214 LEU A N 1
ATOM 1509 C CA . LEU A 1 214 ? 1.617 24.375 -3.622 1.00 84.12 214 LEU A CA 1
ATOM 1510 C C . LEU A 1 214 ? 1.608 25.793 -4.214 1.00 84.12 214 LEU A C 1
ATOM 1512 O O . LEU A 1 214 ? 1.627 25.950 -5.436 1.00 84.12 214 LEU A O 1
ATOM 1516 N N . PRO A 1 215 ? 1.638 26.846 -3.370 1.00 84.75 215 PRO A N 1
ATOM 1517 C CA . PRO A 1 215 ? 1.723 28.223 -3.847 1.00 84.75 215 PRO A CA 1
ATOM 1518 C C . PRO A 1 215 ? 2.925 28.455 -4.771 1.00 84.75 215 PRO A C 1
ATOM 1520 O O . PRO A 1 215 ? 4.008 27.890 -4.567 1.00 84.75 215 PRO A O 1
ATOM 1523 N N . SER A 1 216 ? 2.766 29.352 -5.746 1.00 84.94 216 SER A N 1
ATOM 1524 C CA . SER A 1 216 ? 3.871 29.804 -6.597 1.00 84.94 216 SER A CA 1
ATOM 1525 C C . SER A 1 216 ? 5.043 30.312 -5.747 1.00 84.94 216 SER A C 1
ATOM 1527 O O . SER A 1 216 ? 4.832 31.012 -4.756 1.00 84.94 216 SER A O 1
ATOM 1529 N N . GLY A 1 217 ? 6.278 29.983 -6.137 1.00 87.88 217 GLY A N 1
ATOM 1530 C CA . GLY A 1 217 ? 7.484 30.339 -5.375 1.00 87.88 217 GLY A CA 1
ATOM 1531 C C . GLY A 1 217 ? 7.858 29.353 -4.262 1.00 87.88 217 GLY A C 1
ATOM 1532 O O . GLY A 1 217 ? 8.765 29.630 -3.483 1.00 87.88 217 GLY A O 1
ATOM 1533 N N . SER A 1 218 ? 7.198 28.191 -4.191 1.00 92.06 218 SER A N 1
ATOM 1534 C CA . SER A 1 218 ? 7.563 27.105 -3.266 1.00 92.06 218 SER A CA 1
ATOM 1535 C C . SER A 1 218 ? 8.924 26.463 -3.568 1.00 92.06 218 SER A C 1
ATOM 1537 O O . SER A 1 218 ? 9.578 25.940 -2.663 1.00 92.06 218 SER A O 1
ATOM 1539 N N . LEU A 1 219 ? 9.363 26.495 -4.827 1.00 95.12 219 LEU A N 1
ATOM 1540 C CA . LEU A 1 219 ? 10.633 25.923 -5.281 1.00 95.12 219 LEU A CA 1
ATOM 1541 C C . LEU A 1 219 ? 11.715 26.994 -5.391 1.00 95.12 219 LEU A C 1
ATOM 1543 O O . LEU A 1 219 ? 11.423 28.160 -5.659 1.00 95.12 219 LEU A O 1
ATOM 1547 N N . ARG A 1 220 ? 12.979 26.599 -5.208 1.00 96.00 220 ARG A N 1
ATOM 1548 C CA . ARG A 1 220 ? 14.118 27.486 -5.472 1.00 96.00 220 ARG A CA 1
ATOM 1549 C C . ARG A 1 220 ? 14.085 27.922 -6.944 1.00 96.00 220 ARG A C 1
ATOM 1551 O O . ARG A 1 220 ? 13.891 27.057 -7.802 1.00 96.00 220 ARG A O 1
ATOM 1558 N N . PRO A 1 221 ? 14.324 29.209 -7.251 1.00 94.75 221 PRO A N 1
ATOM 1559 C CA . PRO A 1 221 ? 14.301 29.688 -8.630 1.00 94.75 221 PRO A CA 1
ATOM 1560 C C . PRO A 1 221 ? 15.223 28.871 -9.542 1.00 94.75 221 PRO A C 1
ATOM 1562 O O . PRO A 1 221 ? 16.378 28.626 -9.187 1.00 94.75 221 PRO A O 1
ATOM 1565 N N . GLY A 1 222 ? 14.717 28.452 -10.703 1.00 94.88 222 GLY A N 1
ATOM 1566 C CA . GLY A 1 222 ? 15.485 27.710 -11.709 1.00 94.88 222 GLY A CA 1
ATOM 1567 C C . GLY A 1 222 ? 15.590 26.202 -11.457 1.00 94.88 222 GLY A C 1
ATOM 1568 O O . GLY A 1 222 ? 16.268 25.506 -12.211 1.00 94.88 222 GLY A O 1
ATOM 1569 N N . THR A 1 223 ? 14.940 25.678 -10.414 1.00 96.12 223 THR A N 1
ATOM 1570 C CA . THR A 1 223 ? 14.961 24.244 -10.065 1.00 96.12 223 THR A CA 1
ATOM 1571 C C . THR A 1 223 ? 13.673 23.504 -10.435 1.00 96.12 223 THR A C 1
ATOM 1573 O O . THR A 1 223 ? 13.502 22.329 -10.125 1.00 96.12 223 THR A O 1
ATOM 1576 N N . GLU A 1 224 ? 12.762 24.162 -11.150 1.00 94.25 224 GLU A N 1
ATOM 1577 C CA . GLU A 1 224 ? 11.441 23.643 -11.517 1.00 94.25 224 GLU A CA 1
ATOM 1578 C C . GLU A 1 224 ? 11.536 22.362 -12.359 1.00 94.25 224 GLU A C 1
ATOM 1580 O O . GLU A 1 224 ? 10.693 21.472 -12.245 1.00 94.25 224 GLU A O 1
ATOM 1585 N N . LYS A 1 225 ? 12.590 22.255 -13.179 1.00 95.19 225 LYS A N 1
ATOM 1586 C CA . LYS A 1 225 ? 12.865 21.108 -14.059 1.00 95.19 225 LYS A CA 1
ATOM 1587 C C . LYS A 1 225 ? 13.751 20.035 -13.423 1.00 95.19 225 LYS A C 1
ATOM 1589 O O . LYS A 1 225 ? 14.050 19.045 -14.086 1.00 95.19 225 LYS A O 1
ATOM 1594 N N . THR A 1 226 ? 14.190 20.208 -12.175 1.00 95.62 226 THR A N 1
ATOM 1595 C CA . THR A 1 226 ? 14.979 19.185 -11.478 1.00 95.62 226 THR A CA 1
ATOM 1596 C C . THR A 1 226 ? 14.164 17.901 -11.388 1.00 95.62 226 THR A C 1
ATOM 1598 O O . THR A 1 226 ? 13.030 17.928 -10.918 1.00 95.62 226 THR A O 1
ATOM 1601 N N . VAL A 1 227 ? 14.731 16.783 -11.837 1.00 95.00 227 VAL A N 1
ATOM 1602 C CA . VAL A 1 227 ? 14.108 15.467 -11.683 1.00 95.00 227 VAL A CA 1
ATOM 1603 C C . VAL A 1 227 ? 14.195 15.056 -10.219 1.00 95.00 227 VAL A C 1
ATOM 1605 O O . VAL A 1 227 ? 15.283 15.046 -9.649 1.00 95.00 227 VAL A O 1
ATOM 1608 N N . VAL A 1 228 ? 13.053 14.742 -9.611 1.00 94.69 228 VAL A N 1
ATOM 1609 C CA . VAL A 1 228 ? 12.959 14.408 -8.179 1.00 94.69 228 VAL A CA 1
ATOM 1610 C C . VAL A 1 228 ? 12.424 13.002 -7.946 1.00 94.69 228 VAL A C 1
ATOM 1612 O O . VAL A 1 228 ? 12.758 12.390 -6.934 1.00 94.69 228 VAL A O 1
ATOM 1615 N N . ALA A 1 229 ? 11.674 12.451 -8.899 1.00 92.56 229 ALA A N 1
ATOM 1616 C CA . ALA A 1 229 ? 11.200 11.076 -8.855 1.00 92.56 229 ALA A CA 1
ATOM 1617 C C . ALA A 1 229 ? 11.090 10.464 -10.258 1.00 92.56 229 ALA A C 1
ATOM 1619 O O . ALA A 1 229 ? 11.045 11.173 -11.267 1.00 92.56 229 ALA A O 1
ATOM 1620 N N . ARG A 1 230 ? 11.049 9.134 -10.301 1.00 91.56 230 ARG A N 1
ATOM 1621 C CA . ARG A 1 230 ? 10.839 8.331 -11.507 1.00 91.56 230 ARG A CA 1
ATOM 1622 C C . ARG A 1 230 ? 9.806 7.248 -11.209 1.00 91.56 230 ARG A C 1
ATOM 1624 O O . ARG A 1 230 ? 9.825 6.683 -10.117 1.00 91.56 230 ARG A O 1
ATOM 1631 N N . ASP A 1 231 ? 8.918 6.997 -12.159 1.00 89.31 231 ASP A N 1
ATOM 1632 C CA . ASP A 1 231 ? 7.843 6.004 -12.092 1.00 89.31 231 ASP A CA 1
ATOM 1633 C C . ASP A 1 231 ? 7.786 5.270 -13.433 1.00 89.31 231 ASP A C 1
ATOM 1635 O O . ASP A 1 231 ? 7.530 5.881 -14.469 1.00 89.31 231 ASP A O 1
ATOM 1639 N N . VAL A 1 232 ? 8.092 3.978 -13.433 1.00 90.50 232 VAL A N 1
ATOM 1640 C CA . VAL A 1 232 ? 8.238 3.173 -14.647 1.00 90.50 232 VAL A CA 1
ATOM 1641 C C . VAL A 1 232 ? 7.248 2.026 -14.617 1.00 90.50 232 VAL A C 1
ATOM 1643 O O . VAL A 1 232 ? 7.277 1.195 -13.714 1.00 90.50 232 VAL A O 1
ATOM 1646 N N . TRP A 1 233 ? 6.408 1.945 -15.641 1.00 90.31 233 TRP A N 1
ATOM 1647 C CA . TRP A 1 233 ? 5.505 0.826 -15.870 1.00 90.31 233 TRP A CA 1
ATOM 1648 C C . TRP A 1 233 ? 6.088 -0.079 -16.947 1.00 90.31 233 TRP A C 1
ATOM 1650 O O . TRP A 1 233 ? 6.337 0.355 -18.068 1.00 90.31 233 TRP A O 1
ATOM 1660 N N . MET A 1 234 ? 6.295 -1.341 -16.605 1.00 92.88 234 MET A N 1
ATOM 1661 C CA . MET A 1 234 ? 6.824 -2.388 -17.468 1.00 92.88 234 MET A CA 1
ATOM 1662 C C . MET A 1 234 ? 5.765 -3.478 -17.583 1.00 92.88 234 MET A C 1
ATOM 1664 O O . MET A 1 234 ? 5.404 -4.101 -16.588 1.00 92.88 234 MET A O 1
ATOM 1668 N N . THR A 1 235 ? 5.239 -3.695 -18.785 1.00 92.69 235 THR A N 1
ATOM 1669 C CA . THR A 1 235 ? 4.163 -4.661 -19.034 1.00 92.69 235 THR A CA 1
ATOM 1670 C C . THR A 1 235 ? 4.600 -5.651 -20.099 1.00 92.69 235 THR A C 1
ATOM 1672 O O . THR A 1 235 ? 4.944 -5.251 -21.206 1.00 92.69 235 THR A O 1
ATOM 1675 N N . PHE A 1 236 ? 4.569 -6.940 -19.789 1.00 93.69 236 PHE A N 1
ATOM 1676 C CA . PHE A 1 236 ? 4.737 -8.020 -20.749 1.00 93.69 236 PHE A CA 1
ATOM 1677 C C . PHE A 1 236 ? 3.371 -8.601 -21.113 1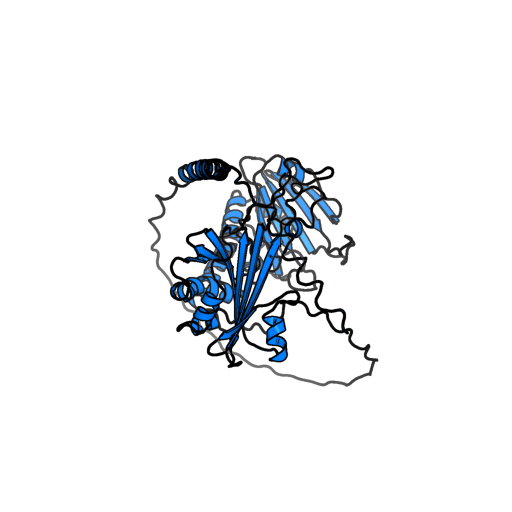.00 93.69 236 PHE A C 1
ATOM 1679 O O . PHE A 1 236 ? 2.622 -9.047 -20.243 1.00 93.69 236 PHE A O 1
ATOM 1686 N N . ILE A 1 237 ? 3.063 -8.595 -22.408 1.00 92.06 237 ILE A N 1
ATOM 1687 C CA . ILE A 1 237 ? 1.862 -9.198 -22.983 1.00 92.06 237 ILE A CA 1
ATOM 1688 C C . ILE A 1 237 ? 2.297 -10.429 -23.791 1.00 92.06 237 ILE A C 1
ATOM 1690 O O . ILE A 1 237 ? 2.998 -10.271 -24.800 1.00 92.06 237 ILE A O 1
ATOM 1694 N N . PRO A 1 238 ? 1.910 -11.651 -23.382 1.00 90.69 238 PRO A N 1
ATOM 1695 C CA . PRO A 1 238 ? 2.253 -12.860 -24.117 1.00 90.69 238 PRO A CA 1
ATOM 1696 C C . PRO A 1 238 ? 1.543 -12.909 -25.477 1.00 90.69 238 PRO A C 1
ATOM 1698 O O . PRO A 1 238 ? 0.395 -12.495 -25.628 1.00 90.69 238 PRO A O 1
ATOM 1701 N N . ALA A 1 239 ? 2.220 -13.470 -26.477 1.00 89.94 239 ALA A N 1
ATOM 1702 C CA . ALA A 1 239 ? 1.640 -13.749 -27.790 1.00 89.94 239 ALA A CA 1
ATOM 1703 C C . ALA A 1 239 ? 0.542 -14.824 -27.698 1.00 89.94 239 ALA A C 1
ATOM 1705 O O . ALA A 1 239 ? -0.467 -14.757 -28.400 1.00 89.94 239 ALA A O 1
ATOM 1706 N N . ASP A 1 240 ? 0.728 -15.802 -26.807 1.00 89.19 240 ASP A N 1
ATOM 1707 C CA . ASP A 1 240 ? -0.319 -16.736 -26.404 1.00 89.19 240 ASP A CA 1
ATOM 1708 C C . ASP A 1 240 ? -1.257 -16.050 -25.405 1.00 89.19 240 ASP A C 1
ATOM 1710 O O . ASP A 1 240 ? -0.979 -16.000 -24.207 1.00 89.19 240 ASP A O 1
ATOM 1714 N N . ARG A 1 241 ? -2.383 -15.534 -25.904 1.00 85.25 241 ARG A N 1
ATOM 1715 C CA . ARG A 1 241 ? -3.357 -14.785 -25.095 1.00 85.25 241 ARG A CA 1
ATOM 1716 C C . ARG A 1 241 ? -4.120 -15.634 -24.075 1.00 85.25 241 ARG A C 1
ATOM 1718 O O . ARG A 1 241 ? -4.899 -15.082 -23.305 1.00 85.25 241 ARG A O 1
ATOM 1725 N N . SER A 1 242 ? -3.926 -16.957 -24.060 1.00 83.56 242 SER A N 1
ATOM 1726 C CA . SER A 1 242 ? -4.432 -17.792 -22.964 1.00 83.56 242 SER A CA 1
ATOM 1727 C C . SER A 1 242 ? -3.622 -17.613 -21.676 1.00 83.56 242 SER A C 1
ATOM 1729 O O . SER A 1 242 ? -4.115 -17.933 -20.593 1.00 83.56 242 SER A O 1
ATOM 1731 N N . LYS A 1 243 ? -2.398 -17.081 -21.786 1.00 84.31 243 LYS A N 1
ATOM 1732 C CA . LYS A 1 243 ? -1.524 -16.782 -20.654 1.00 84.31 243 LYS A CA 1
ATOM 1733 C C . LYS A 1 243 ? -1.816 -15.394 -20.082 1.00 84.31 243 LYS A C 1
ATOM 1735 O O . LYS A 1 243 ? -2.208 -14.492 -20.828 1.00 84.31 243 LYS A O 1
ATOM 1740 N N . PRO A 1 244 ? -1.631 -15.208 -18.766 1.00 85.94 244 PRO A N 1
ATOM 1741 C CA . PRO A 1 244 ? -1.802 -13.907 -18.144 1.00 85.94 244 PRO A CA 1
ATOM 1742 C C . PRO A 1 244 ? -0.713 -12.925 -18.596 1.00 85.94 244 PRO A C 1
ATOM 1744 O O . PRO A 1 244 ? 0.397 -13.322 -18.941 1.00 85.94 244 PRO A O 1
ATOM 1747 N N . TYR A 1 245 ? -1.022 -11.630 -18.568 1.00 89.62 245 TYR A N 1
ATOM 1748 C CA . TYR A 1 245 ? 0.007 -10.598 -18.670 1.00 89.62 245 TYR A CA 1
ATOM 1749 C C . TYR A 1 245 ? 0.765 -10.465 -17.347 1.00 89.62 245 TYR A C 1
ATOM 1751 O O . TYR A 1 245 ? 0.248 -10.808 -16.279 1.00 89.62 245 TYR A O 1
ATOM 1759 N N . LEU A 1 246 ? 1.962 -9.889 -17.421 1.00 91.81 246 LEU A N 1
ATOM 1760 C CA . LEU A 1 246 ? 2.771 -9.514 -16.266 1.00 91.81 246 LEU A CA 1
ATOM 1761 C C . LEU A 1 246 ? 3.021 -8.011 -16.297 1.00 91.81 246 LEU A C 1
ATOM 1763 O O . LEU A 1 246 ? 3.454 -7.476 -17.314 1.00 91.81 246 LEU A O 1
ATOM 1767 N N . GLN A 1 247 ? 2.789 -7.324 -15.186 1.00 91.38 247 GLN A N 1
ATOM 1768 C CA . GLN A 1 247 ? 3.053 -5.897 -15.070 1.00 91.38 247 GLN A CA 1
ATOM 1769 C C . GLN A 1 247 ? 3.795 -5.579 -13.781 1.00 91.38 247 GLN A C 1
ATOM 1771 O O . GLN A 1 247 ? 3.327 -5.896 -12.687 1.00 91.38 247 GLN A O 1
ATOM 1776 N N . PHE A 1 248 ? 4.918 -4.882 -13.922 1.00 92.56 248 PHE A N 1
ATOM 1777 C CA . PHE A 1 248 ? 5.646 -4.249 -12.836 1.00 92.56 248 PHE A CA 1
ATOM 1778 C C . PHE A 1 248 ? 5.540 -2.740 -12.962 1.00 92.56 248 PHE A C 1
ATOM 1780 O O . PHE A 1 248 ? 5.779 -2.170 -14.022 1.00 92.56 248 PHE A O 1
ATOM 1787 N N . ARG A 1 249 ? 5.220 -2.086 -11.855 1.00 91.12 249 ARG A N 1
ATOM 1788 C CA . ARG A 1 249 ? 5.395 -0.653 -11.698 1.00 91.12 249 ARG A CA 1
ATOM 1789 C C . ARG A 1 249 ? 6.483 -0.416 -10.676 1.00 91.12 249 ARG A C 1
ATOM 1791 O O . ARG A 1 249 ? 6.376 -0.898 -9.551 1.00 91.12 249 ARG A O 1
ATOM 1798 N N . GLU A 1 250 ? 7.487 0.354 -11.046 1.00 91.69 250 GLU A N 1
ATOM 1799 C CA . GLU A 1 250 ? 8.590 0.697 -10.174 1.00 91.69 250 GLU A CA 1
ATOM 1800 C C . GLU A 1 250 ? 8.678 2.208 -9.965 1.00 91.69 250 GLU A C 1
ATOM 1802 O O . GLU A 1 250 ? 8.787 2.962 -10.926 1.00 91.69 250 GLU A O 1
ATOM 1807 N N . ALA A 1 251 ? 8.653 2.656 -8.710 1.00 90.56 251 ALA A N 1
ATOM 1808 C CA . ALA A 1 251 ? 8.687 4.070 -8.357 1.00 90.56 251 ALA A CA 1
ATOM 1809 C C . ALA A 1 251 ? 9.795 4.378 -7.345 1.00 90.56 251 ALA A C 1
ATOM 1811 O O . ALA A 1 251 ? 10.050 3.605 -6.418 1.00 90.56 251 ALA A O 1
ATOM 1812 N N . THR A 1 252 ? 10.453 5.527 -7.496 1.00 92.88 252 THR A N 1
ATOM 1813 C CA . THR A 1 252 ? 11.509 5.960 -6.574 1.00 92.88 252 THR A CA 1
ATOM 1814 C C . THR A 1 252 ? 11.716 7.470 -6.573 1.00 92.88 252 THR A C 1
ATOM 1816 O O . THR A 1 252 ? 11.535 8.142 -7.592 1.00 92.88 252 THR A O 1
ATOM 1819 N N . SER A 1 253 ? 12.146 8.004 -5.431 1.00 92.81 253 SER A N 1
ATOM 1820 C CA . SER A 1 253 ? 12.667 9.367 -5.325 1.00 92.81 253 SER A CA 1
ATOM 1821 C C . SER A 1 253 ? 14.153 9.390 -5.683 1.00 92.81 253 SER A C 1
ATOM 1823 O O . SER A 1 253 ? 14.965 8.751 -5.012 1.00 92.81 253 SER A O 1
ATOM 1825 N N . VAL A 1 254 ? 14.528 10.168 -6.700 1.00 94.12 254 VAL A N 1
ATOM 1826 C CA . VAL A 1 254 ? 15.921 10.280 -7.175 1.00 94.12 254 VAL A CA 1
ATOM 1827 C C . VAL A 1 254 ? 16.656 11.487 -6.589 1.00 94.12 254 VAL A C 1
ATOM 1829 O O . VAL A 1 254 ? 17.880 11.491 -6.489 1.00 94.12 254 VAL A O 1
ATOM 1832 N N . ALA A 1 255 ? 15.920 12.519 -6.168 1.00 93.44 255 ALA A N 1
ATOM 1833 C CA . ALA A 1 255 ? 16.478 13.701 -5.521 1.00 93.44 255 ALA A CA 1
ATOM 1834 C C . ALA A 1 255 ? 15.433 14.364 -4.608 1.00 93.44 255 ALA A C 1
ATOM 1836 O O . ALA A 1 255 ? 14.234 14.287 -4.881 1.00 93.44 255 ALA A O 1
ATOM 1837 N N . PRO A 1 256 ? 15.849 15.051 -3.529 1.00 92.00 256 PRO A N 1
ATOM 1838 C CA . PRO A 1 256 ? 14.921 15.814 -2.706 1.00 92.00 256 PRO A CA 1
ATOM 1839 C C . PRO A 1 256 ? 14.324 16.984 -3.496 1.00 92.00 256 PRO A C 1
ATOM 1841 O O . PRO A 1 256 ? 15.015 17.637 -4.281 1.00 92.00 256 PRO A O 1
ATOM 1844 N N . VAL A 1 257 ? 13.058 17.307 -3.223 1.00 93.56 257 VAL A N 1
ATOM 1845 C CA . VAL A 1 257 ? 12.413 18.474 -3.833 1.00 93.56 257 VAL A CA 1
ATOM 1846 C C . VAL A 1 257 ? 13.098 19.766 -3.356 1.00 93.56 257 VAL A C 1
ATOM 1848 O O . VAL A 1 257 ? 13.227 19.991 -2.147 1.00 93.56 257 VAL A O 1
ATOM 1851 N N . PRO A 1 258 ? 13.558 20.631 -4.278 1.00 95.56 258 PRO A N 1
ATOM 1852 C CA . PRO A 1 258 ? 14.350 21.816 -3.966 1.00 95.56 258 PRO A CA 1
ATOM 1853 C C . PRO A 1 258 ? 13.472 22.978 -3.479 1.00 95.56 258 PRO A C 1
ATOM 1855 O O . PRO A 1 258 ? 13.363 24.012 -4.131 1.00 95.56 258 PRO A O 1
ATOM 1858 N N . PHE A 1 259 ? 12.861 22.839 -2.303 1.00 95.81 259 PHE A N 1
ATOM 1859 C CA . PHE A 1 259 ? 12.077 23.913 -1.688 1.00 95.81 259 PHE A CA 1
ATOM 1860 C C . PHE A 1 259 ? 12.926 25.152 -1.360 1.00 95.81 259 PHE A C 1
ATOM 1862 O O . PHE A 1 259 ? 14.120 25.044 -1.033 1.00 95.81 259 PHE A O 1
ATOM 1869 N N . VAL A 1 260 ? 12.299 26.334 -1.406 1.00 95.19 260 VAL A N 1
ATOM 1870 C CA . VAL A 1 260 ? 12.867 27.563 -0.823 1.00 95.19 260 VAL A CA 1
ATOM 1871 C C . VAL A 1 260 ? 13.049 27.418 0.691 1.00 95.19 260 VAL A C 1
ATOM 1873 O O . VAL A 1 260 ? 12.429 26.576 1.335 1.00 95.19 260 VAL A O 1
ATOM 1876 N N . ALA A 1 261 ? 13.906 28.242 1.296 1.00 94.00 261 ALA A N 1
ATOM 1877 C CA . ALA A 1 261 ? 14.226 28.129 2.723 1.00 94.00 261 ALA A CA 1
ATOM 1878 C C . ALA A 1 261 ? 13.065 28.511 3.664 1.00 94.00 261 ALA A C 1
ATOM 1880 O O . ALA A 1 261 ? 13.046 28.080 4.814 1.00 94.00 261 ALA A O 1
ATOM 1881 N N . LYS A 1 262 ? 12.118 29.332 3.197 1.00 91.88 262 LYS A N 1
ATOM 1882 C CA . LYS A 1 262 ? 10.977 29.823 3.980 1.00 91.88 262 LYS A CA 1
ATOM 1883 C C . LYS A 1 262 ? 9.681 29.549 3.236 1.00 91.88 262 LYS A C 1
ATOM 1885 O O . LYS A 1 262 ? 9.663 29.665 2.017 1.00 91.88 262 LYS A O 1
ATOM 1890 N N . ALA A 1 263 ? 8.616 29.253 3.974 1.00 88.56 263 ALA A N 1
ATOM 1891 C CA . ALA A 1 263 ? 7.297 29.076 3.387 1.00 88.56 263 ALA A CA 1
ATOM 1892 C C . ALA A 1 263 ? 6.866 30.328 2.597 1.00 88.56 263 ALA A C 1
ATOM 1894 O O . ALA A 1 263 ? 7.099 31.447 3.073 1.00 88.56 263 ALA A O 1
ATOM 1895 N N . PRO A 1 264 ? 6.246 30.164 1.416 1.00 87.25 264 PRO A N 1
ATOM 1896 C CA . PRO A 1 264 ? 5.647 31.268 0.681 1.00 87.25 264 PRO A CA 1
ATOM 1897 C C . PRO A 1 264 ? 4.581 31.990 1.508 1.00 87.25 264 PRO A C 1
ATOM 1899 O O . PRO A 1 264 ? 3.949 31.409 2.396 1.00 87.25 264 PRO A O 1
ATOM 1902 N N . ALA A 1 265 ? 4.348 33.263 1.185 1.00 84.00 265 ALA A N 1
ATOM 1903 C CA . ALA A 1 265 ? 3.249 34.020 1.772 1.00 84.00 265 ALA A CA 1
ATOM 1904 C C . ALA A 1 265 ? 1.910 33.301 1.518 1.00 84.00 265 ALA A C 1
ATOM 1906 O O . ALA A 1 265 ? 1.644 32.858 0.403 1.00 84.00 265 ALA A O 1
ATOM 1907 N N . GLY A 1 266 ? 1.079 33.177 2.557 1.00 75.88 266 GLY A N 1
ATOM 1908 C CA . GLY A 1 266 ? -0.211 32.482 2.482 1.00 75.88 266 GLY A CA 1
ATOM 1909 C C . GLY A 1 266 ? -0.161 30.972 2.745 1.00 75.88 266 GLY A C 1
ATOM 1910 O O . GLY A 1 266 ? -1.209 30.335 2.736 1.00 75.88 266 GLY A O 1
ATOM 1911 N N . TRP A 1 267 ? 1.008 30.385 3.023 1.00 80.69 267 TRP A N 1
ATOM 1912 C CA . TRP A 1 267 ? 1.082 29.000 3.494 1.00 80.69 267 TRP A CA 1
ATOM 1913 C C . TRP A 1 267 ? 0.465 28.859 4.893 1.00 80.69 267 TRP A C 1
ATOM 1915 O O . TRP A 1 267 ? 0.935 29.468 5.853 1.00 80.69 267 TRP A O 1
ATOM 1925 N N . THR A 1 268 ? -0.568 28.026 5.006 1.00 76.25 268 THR A N 1
ATOM 1926 C CA . THR A 1 268 ? -1.283 27.736 6.263 1.00 76.25 268 THR A CA 1
ATOM 1927 C C . THR A 1 268 ? -1.009 26.330 6.802 1.00 76.25 268 THR A C 1
ATOM 1929 O O . THR A 1 268 ? -1.568 25.941 7.827 1.00 76.25 268 THR A O 1
ATOM 1932 N N . GLY A 1 269 ? -0.161 25.546 6.127 1.00 72.31 269 GLY A N 1
ATOM 1933 C CA . GLY A 1 269 ? 0.181 24.194 6.561 1.00 72.31 269 GLY A CA 1
ATOM 1934 C C . GLY A 1 269 ? 1.125 24.173 7.767 1.00 72.31 269 GLY A C 1
ATOM 1935 O O . GLY A 1 269 ? 1.827 25.140 8.059 1.00 72.31 269 GLY A O 1
ATOM 1936 N N . GLN A 1 270 ? 1.168 23.038 8.466 1.00 67.56 270 GLN A N 1
ATOM 1937 C CA . GLN A 1 270 ? 1.819 22.952 9.779 1.00 67.56 270 GLN A CA 1
ATOM 1938 C C . GLN A 1 270 ? 3.358 22.931 9.752 1.00 67.56 270 GLN A C 1
ATOM 1940 O O . GLN A 1 270 ? 3.980 23.248 10.763 1.00 67.56 270 GLN A O 1
ATOM 1945 N N . SER A 1 271 ? 3.996 22.586 8.626 1.00 81.81 271 SER A N 1
ATOM 1946 C CA . SER A 1 271 ? 5.462 22.504 8.532 1.00 81.81 271 SER A CA 1
ATOM 1947 C C . SER A 1 271 ? 6.008 22.990 7.190 1.00 81.81 271 SER A C 1
ATOM 1949 O O . SER A 1 271 ? 5.358 22.842 6.154 1.00 81.81 271 SER A O 1
ATOM 1951 N N . TRP A 1 272 ? 7.226 23.543 7.214 1.00 86.12 272 TRP A N 1
ATOM 1952 C CA . TRP A 1 272 ? 7.997 23.889 6.020 1.00 86.12 272 TRP A CA 1
ATOM 1953 C C . TRP A 1 272 ? 9.402 23.261 6.074 1.00 86.12 272 TRP A C 1
ATOM 1955 O O . TRP A 1 272 ? 10.090 23.440 7.083 1.00 86.12 272 TRP A O 1
ATOM 1965 N N . PRO A 1 273 ? 9.866 22.573 5.014 1.00 89.62 273 PRO A N 1
ATOM 1966 C CA . PRO A 1 273 ? 9.116 22.214 3.807 1.00 89.62 273 PRO A CA 1
ATOM 1967 C C . PRO A 1 273 ? 7.896 21.327 4.120 1.00 89.62 273 PRO A C 1
ATOM 1969 O O . PRO A 1 273 ? 7.843 20.705 5.188 1.00 89.62 273 PRO A O 1
ATOM 1972 N N . PRO A 1 274 ? 6.890 21.294 3.232 1.00 84.75 274 PRO A N 1
ATOM 1973 C CA . PRO A 1 274 ? 5.731 20.442 3.433 1.00 84.75 274 PRO A CA 1
ATOM 1974 C C . PRO A 1 274 ? 6.126 18.970 3.309 1.00 84.75 274 PRO A C 1
ATOM 1976 O O . PRO A 1 274 ? 7.013 18.606 2.532 1.00 84.75 274 PRO A O 1
ATOM 1979 N N . ALA A 1 275 ? 5.434 18.110 4.053 1.00 80.12 275 ALA A N 1
ATOM 1980 C CA . ALA A 1 275 ? 5.488 16.679 3.804 1.00 80.12 275 ALA A CA 1
ATOM 1981 C C . ALA A 1 275 ? 4.753 16.388 2.484 1.00 80.12 275 ALA A C 1
ATOM 1983 O O . ALA A 1 275 ? 3.569 16.686 2.352 1.00 80.12 275 ALA A O 1
ATOM 1984 N N . LEU A 1 276 ? 5.469 15.840 1.498 1.00 79.00 276 LEU A N 1
ATOM 1985 C CA . LEU A 1 276 ? 4.904 15.475 0.188 1.00 79.00 276 LEU A CA 1
ATOM 1986 C C . LEU A 1 276 ? 4.206 14.111 0.186 1.00 79.00 276 LEU A C 1
ATOM 1988 O O . LEU A 1 276 ? 3.543 13.747 -0.779 1.00 79.00 276 LEU A O 1
ATOM 1992 N N . ILE A 1 277 ? 4.371 13.367 1.272 1.00 74.94 277 ILE A N 1
ATOM 1993 C CA . ILE A 1 277 ? 3.692 12.111 1.560 1.00 74.94 277 ILE A CA 1
ATOM 1994 C C . ILE A 1 277 ? 3.025 12.240 2.924 1.00 74.94 277 ILE A C 1
ATOM 1996 O O . ILE A 1 277 ? 3.410 13.094 3.730 1.00 74.94 277 ILE A O 1
ATOM 2000 N N . ALA A 1 278 ? 2.020 11.408 3.186 1.00 67.38 278 ALA A N 1
ATOM 2001 C CA . ALA A 1 278 ? 1.292 11.483 4.443 1.00 67.38 278 ALA A CA 1
ATOM 2002 C C . ALA A 1 278 ? 2.232 11.273 5.653 1.00 67.38 278 ALA A C 1
ATOM 2004 O O . ALA A 1 278 ? 3.221 10.537 5.552 1.00 67.38 278 ALA A O 1
ATOM 2005 N N . PRO A 1 279 ? 1.945 11.899 6.809 1.00 59.41 279 PRO A N 1
ATOM 2006 C CA . PRO A 1 279 ? 2.758 11.749 8.010 1.00 59.41 279 PRO A CA 1
ATOM 2007 C C . PRO A 1 279 ? 2.982 10.283 8.393 1.00 59.41 279 PRO A C 1
ATOM 2009 O O . PRO A 1 279 ? 2.064 9.466 8.353 1.00 59.41 279 PRO A O 1
ATOM 2012 N N . GLY A 1 280 ? 4.217 9.953 8.772 1.00 63.78 280 GLY A N 1
ATOM 2013 C CA . GLY A 1 280 ? 4.605 8.582 9.111 1.00 63.78 280 GLY A CA 1
ATOM 2014 C C . GLY A 1 280 ? 4.820 7.669 7.903 1.00 63.78 280 GLY A C 1
ATOM 2015 O O . GLY A 1 280 ? 5.234 6.528 8.107 1.00 63.78 280 GLY A O 1
ATOM 2016 N N . MET A 1 281 ? 4.600 8.154 6.672 1.00 69.88 281 MET A N 1
ATOM 2017 C CA . MET A 1 281 ? 4.955 7.399 5.479 1.00 69.88 281 MET A CA 1
ATOM 2018 C C . MET A 1 281 ? 6.434 7.559 5.104 1.00 69.88 281 MET A C 1
ATOM 2020 O O . MET A 1 281 ? 7.041 8.610 5.311 1.00 69.88 281 MET A O 1
ATOM 2024 N N . GLN A 1 282 ? 7.010 6.505 4.534 1.00 80.19 282 GLN A N 1
ATOM 2025 C CA . GLN A 1 282 ? 8.340 6.460 3.941 1.00 80.19 282 GLN A CA 1
ATOM 2026 C C . GLN A 1 282 ? 8.216 6.324 2.423 1.00 80.19 282 GLN A C 1
ATOM 2028 O O . GLN A 1 282 ? 7.269 5.727 1.908 1.00 80.19 282 GLN A O 1
ATOM 2033 N N . GLN A 1 283 ? 9.196 6.876 1.713 1.00 82.50 283 GLN A N 1
ATOM 2034 C CA . GLN A 1 283 ? 9.317 6.756 0.266 1.00 82.50 283 GLN A CA 1
ATOM 2035 C C . GLN A 1 283 ? 10.607 6.010 -0.059 1.00 82.50 283 GLN A C 1
ATOM 2037 O O . GLN A 1 283 ? 11.638 6.252 0.575 1.00 82.50 283 GLN A O 1
ATOM 2042 N N . ALA A 1 284 ? 10.553 5.116 -1.042 1.00 89.50 284 ALA A N 1
ATOM 2043 C CA . ALA A 1 284 ? 11.756 4.508 -1.591 1.00 89.50 284 ALA A CA 1
ATOM 2044 C C . ALA A 1 284 ? 12.617 5.588 -2.278 1.00 89.50 284 ALA A C 1
ATOM 2046 O O . ALA A 1 284 ? 12.080 6.546 -2.842 1.00 89.50 284 ALA A O 1
ATOM 2047 N N . SER A 1 285 ? 13.943 5.467 -2.196 1.00 92.69 285 SER A N 1
ATOM 2048 C CA . SER A 1 285 ? 14.859 6.409 -2.836 1.00 92.69 285 SER A CA 1
ATOM 2049 C C . SER A 1 285 ? 16.080 5.711 -3.411 1.00 92.69 285 SER A C 1
ATOM 2051 O O . SER A 1 285 ? 16.781 4.974 -2.712 1.00 92.69 285 SER A O 1
ATOM 2053 N N . ASP A 1 286 ? 16.349 6.016 -4.673 1.00 95.56 286 ASP A N 1
ATOM 2054 C CA . ASP A 1 286 ? 17.539 5.612 -5.397 1.00 95.56 286 ASP A CA 1
ATOM 2055 C C . ASP A 1 286 ? 17.952 6.759 -6.338 1.00 95.56 286 ASP A C 1
ATOM 2057 O O . ASP A 1 286 ? 17.202 7.092 -7.261 1.00 95.56 286 ASP A O 1
ATOM 2061 N N . PRO A 1 287 ? 19.124 7.390 -6.133 1.00 93.50 287 PRO A N 1
ATOM 2062 C CA . PRO A 1 287 ? 19.591 8.487 -6.978 1.00 93.50 287 PRO A CA 1
ATOM 2063 C C . PRO A 1 287 ? 19.884 8.069 -8.427 1.00 93.50 287 PRO A C 1
ATOM 2065 O O . PRO A 1 287 ? 19.999 8.934 -9.293 1.00 93.50 287 PRO A O 1
ATOM 2068 N N . HIS A 1 288 ? 19.993 6.768 -8.707 1.00 93.19 288 HIS A N 1
ATOM 2069 C CA . HIS A 1 288 ? 20.211 6.226 -10.047 1.00 93.19 288 HIS A CA 1
ATOM 2070 C C . HIS A 1 288 ? 18.906 5.837 -10.767 1.00 93.19 288 HIS A C 1
ATOM 2072 O O . HIS A 1 288 ? 18.941 5.472 -11.944 1.00 93.19 288 HIS A O 1
ATOM 2078 N N . GLY A 1 289 ? 17.747 5.993 -10.116 1.00 92.31 289 GLY A N 1
ATOM 2079 C CA . GLY A 1 289 ? 16.440 5.679 -10.690 1.00 92.31 289 GLY A CA 1
ATOM 2080 C C . GLY A 1 289 ? 15.984 4.255 -10.385 1.00 92.31 289 GLY A C 1
ATOM 2081 O O . GLY A 1 289 ? 16.236 3.737 -9.304 1.00 92.31 289 GLY A O 1
ATOM 2082 N N . VAL A 1 290 ? 15.239 3.652 -11.312 1.00 92.75 290 VAL A N 1
ATOM 2083 C CA . VAL A 1 290 ? 14.684 2.304 -11.135 1.00 92.75 290 VAL A CA 1
ATOM 2084 C C . VAL A 1 290 ? 15.770 1.223 -11.181 1.00 92.75 290 VAL A C 1
ATOM 2086 O O . VAL A 1 290 ? 16.710 1.306 -11.971 1.00 92.75 290 VAL A O 1
ATOM 2089 N N . ALA A 1 291 ? 15.629 0.217 -10.327 1.00 93.88 291 ALA A N 1
ATOM 2090 C CA . ALA A 1 291 ? 16.497 -0.937 -10.162 1.00 93.88 291 ALA A CA 1
ATOM 2091 C C . ALA A 1 291 ? 16.327 -1.978 -11.278 1.00 93.88 291 ALA A C 1
ATOM 2093 O O . ALA A 1 291 ? 17.297 -2.662 -11.614 1.00 93.88 291 ALA A O 1
ATOM 2094 N N . ILE A 1 292 ? 15.131 -2.114 -11.866 1.00 93.50 292 ILE A N 1
ATOM 2095 C CA . ILE A 1 292 ? 14.893 -3.027 -12.990 1.00 93.50 292 ILE A CA 1
ATOM 2096 C C . ILE A 1 292 ? 14.894 -2.229 -14.296 1.00 93.50 292 ILE A C 1
ATOM 2098 O O . ILE A 1 292 ? 14.066 -1.350 -14.526 1.00 93.50 292 ILE A O 1
ATOM 2102 N N . SER A 1 293 ? 15.836 -2.546 -15.187 1.00 91.88 293 SER A N 1
ATOM 2103 C CA . SER A 1 293 ? 15.851 -1.990 -16.540 1.00 91.88 293 SER A CA 1
ATOM 2104 C C . SER A 1 293 ? 14.829 -2.684 -17.445 1.00 91.88 293 SER A C 1
ATOM 2106 O O . SER A 1 293 ? 14.441 -3.828 -17.212 1.00 91.88 293 SER A O 1
ATOM 2108 N N . ALA A 1 294 ? 14.461 -2.028 -18.547 1.00 89.56 294 ALA A N 1
ATOM 2109 C CA . ALA A 1 294 ? 13.607 -2.617 -19.577 1.00 89.56 294 ALA A CA 1
ATOM 2110 C C . ALA A 1 294 ? 14.151 -3.959 -20.114 1.00 89.56 294 ALA A C 1
ATOM 2112 O O . ALA A 1 294 ? 13.386 -4.902 -20.301 1.00 89.56 294 ALA A O 1
ATOM 2113 N N . ASP A 1 295 ? 15.470 -4.069 -20.316 1.00 91.12 295 ASP A N 1
ATOM 2114 C CA . ASP A 1 295 ? 16.116 -5.312 -20.764 1.00 91.12 295 ASP A CA 1
ATOM 2115 C C . ASP A 1 295 ? 16.097 -6.401 -19.690 1.00 91.12 295 ASP A C 1
ATOM 2117 O O . ASP A 1 295 ? 15.860 -7.568 -19.998 1.00 91.12 295 ASP A O 1
ATOM 2121 N N . ALA A 1 296 ? 16.300 -6.031 -18.422 1.00 93.38 296 ALA A N 1
ATOM 2122 C CA . ALA A 1 296 ? 16.202 -6.969 -17.310 1.00 93.38 296 ALA A CA 1
ATOM 2123 C C . ALA A 1 296 ? 14.775 -7.511 -17.160 1.00 93.38 296 ALA A C 1
ATOM 2125 O O . ALA A 1 296 ? 14.593 -8.715 -16.988 1.00 93.38 296 ALA A O 1
ATOM 2126 N N . PHE A 1 297 ? 13.761 -6.650 -17.283 1.00 94.56 297 PHE A N 1
ATOM 2127 C CA . PHE A 1 297 ? 12.363 -7.072 -17.268 1.00 94.56 297 PHE A CA 1
ATOM 2128 C C . PHE A 1 297 ? 12.019 -7.966 -18.467 1.00 94.56 297 PHE A C 1
ATOM 2130 O O . PHE A 1 297 ? 11.371 -8.995 -18.299 1.00 94.56 297 PHE A O 1
ATOM 2137 N N . ALA A 1 298 ? 12.499 -7.627 -19.666 1.00 92.31 298 ALA A N 1
ATOM 2138 C CA . ALA A 1 298 ? 12.335 -8.460 -20.855 1.00 92.31 298 ALA A CA 1
ATOM 2139 C C . ALA A 1 298 ? 12.959 -9.855 -20.689 1.00 92.31 298 ALA A C 1
ATOM 2141 O O . ALA A 1 298 ? 12.342 -10.849 -21.067 1.00 92.31 298 ALA A O 1
ATOM 2142 N N . ALA A 1 299 ? 14.154 -9.941 -20.097 1.00 92.62 299 ALA A N 1
ATOM 2143 C CA . ALA A 1 299 ? 14.802 -11.214 -19.790 1.00 92.62 299 ALA A CA 1
ATOM 2144 C C . ALA A 1 299 ? 14.025 -12.017 -18.732 1.00 92.62 299 ALA A C 1
ATOM 2146 O O . ALA A 1 299 ? 13.868 -13.229 -18.872 1.00 92.62 299 ALA A O 1
ATOM 2147 N N . LEU A 1 300 ? 13.498 -11.341 -17.709 1.00 94.12 300 LEU A N 1
ATOM 2148 C CA . LEU A 1 300 ? 12.677 -11.937 -16.656 1.00 94.12 300 LEU A CA 1
ATOM 2149 C C . LEU A 1 300 ? 11.367 -12.516 -17.204 1.00 94.12 300 LEU A C 1
ATOM 2151 O O . LEU A 1 300 ? 11.001 -13.634 -16.852 1.00 94.12 300 LEU A O 1
ATOM 2155 N N . ALA A 1 301 ? 10.696 -11.790 -18.101 1.00 91.00 301 ALA A N 1
ATOM 2156 C CA . ALA A 1 301 ? 9.422 -12.190 -18.701 1.00 91.00 301 ALA A CA 1
ATOM 2157 C C . ALA A 1 301 ? 9.499 -13.501 -19.504 1.00 91.00 301 ALA A C 1
ATOM 2159 O O . ALA A 1 301 ? 8.486 -14.158 -19.725 1.00 91.00 301 ALA A O 1
ATOM 2160 N N . VAL A 1 302 ? 10.699 -13.895 -19.935 1.00 89.12 302 VAL A N 1
ATOM 2161 C CA . VAL A 1 302 ? 10.937 -15.135 -20.691 1.00 89.12 302 VAL A CA 1
ATOM 2162 C C . VAL A 1 302 ? 11.744 -16.167 -19.900 1.00 89.12 302 VAL A C 1
ATOM 2164 O O . VAL A 1 302 ? 12.101 -17.217 -20.437 1.00 89.12 302 VAL A O 1
ATOM 2167 N N . ALA A 1 303 ? 12.055 -15.880 -18.634 1.00 91.94 303 ALA A N 1
ATOM 2168 C CA . ALA A 1 303 ? 12.869 -16.746 -17.799 1.00 91.94 303 ALA A CA 1
ATOM 2169 C C . ALA A 1 303 ? 12.091 -18.002 -17.354 1.00 91.94 303 ALA A C 1
ATOM 2171 O O . ALA A 1 303 ? 10.890 -17.935 -17.065 1.00 91.94 303 ALA A O 1
ATOM 2172 N N . PRO A 1 304 ? 12.760 -19.164 -17.227 1.00 91.56 304 PRO A N 1
ATOM 2173 C CA . PRO A 1 304 ? 12.169 -20.323 -16.565 1.00 91.56 304 PRO A CA 1
ATOM 2174 C C . PRO A 1 304 ? 11.693 -19.962 -15.149 1.00 91.56 304 PRO A C 1
ATOM 2176 O O . PRO A 1 304 ? 12.433 -19.344 -14.392 1.00 91.56 304 PRO A O 1
ATOM 2179 N N . GLY A 1 305 ? 10.468 -20.359 -14.790 1.00 89.31 305 GLY A N 1
ATOM 2180 C CA . GLY A 1 305 ? 9.851 -20.048 -13.490 1.00 89.31 305 GLY A CA 1
ATOM 2181 C C . GLY A 1 305 ? 8.873 -18.867 -13.508 1.00 89.31 305 GLY A C 1
ATOM 2182 O O . GLY A 1 305 ? 8.069 -18.744 -12.586 1.00 89.31 305 GLY A O 1
ATOM 2183 N N . ILE A 1 306 ? 8.845 -18.058 -14.576 1.00 90.94 306 ILE A N 1
ATOM 2184 C CA . ILE A 1 306 ? 7.939 -16.899 -14.653 1.00 90.94 306 ILE A CA 1
ATOM 2185 C C . ILE A 1 306 ? 6.452 -17.278 -14.593 1.00 90.94 306 ILE A C 1
ATOM 2187 O O . ILE A 1 306 ? 5.657 -16.566 -13.988 1.00 90.94 306 ILE A O 1
ATOM 2191 N N . ALA A 1 307 ? 6.089 -18.454 -15.112 1.00 89.50 307 ALA A N 1
ATOM 2192 C CA . ALA A 1 307 ? 4.721 -18.969 -15.057 1.00 89.50 307 ALA A CA 1
ATOM 2193 C C . ALA A 1 307 ? 4.196 -19.126 -13.613 1.00 89.50 307 ALA A C 1
ATOM 2195 O O . ALA A 1 307 ? 2.997 -19.010 -13.363 1.00 89.50 307 ALA A O 1
ATOM 2196 N N . GLU A 1 308 ? 5.083 -19.379 -12.646 1.00 91.88 308 GLU A N 1
ATOM 2197 C CA . GLU A 1 308 ? 4.703 -19.504 -11.237 1.00 91.88 308 GLU A CA 1
ATOM 2198 C C . GLU A 1 308 ? 4.454 -18.129 -10.599 1.00 91.88 308 GLU A C 1
ATOM 2200 O O . GLU A 1 308 ? 3.502 -17.963 -9.834 1.00 91.88 308 GLU A O 1
ATOM 2205 N N . VAL A 1 309 ? 5.252 -17.122 -10.977 1.00 93.31 309 VAL A N 1
ATOM 2206 C CA . VAL A 1 309 ? 5.029 -15.711 -10.619 1.00 93.31 309 VAL A CA 1
ATOM 2207 C C . VAL A 1 309 ? 3.695 -15.223 -11.182 1.00 93.31 309 VAL A C 1
ATOM 2209 O O . VAL A 1 309 ? 2.878 -14.672 -10.447 1.00 93.31 309 VAL A O 1
ATOM 2212 N N . GLU A 1 310 ? 3.449 -15.475 -12.465 1.00 90.56 310 GLU A N 1
ATOM 2213 C CA . GLU A 1 310 ? 2.200 -15.156 -13.155 1.00 90.56 310 GLU A CA 1
ATOM 2214 C C . GLU A 1 310 ? 0.982 -15.793 -12.469 1.00 90.56 310 GLU A C 1
ATOM 2216 O O . GLU A 1 310 ? -0.007 -15.112 -12.208 1.00 90.56 310 GLU A O 1
ATOM 2221 N N . SER A 1 311 ? 1.064 -17.077 -12.104 1.00 88.75 311 SER A N 1
ATOM 2222 C CA . SER A 1 311 ? -0.014 -17.780 -11.394 1.00 88.75 311 SER A CA 1
ATOM 2223 C C . SER A 1 311 ? -0.290 -17.190 -10.004 1.00 88.75 311 SER A C 1
ATOM 2225 O O . SER A 1 311 ? -1.449 -17.026 -9.608 1.00 88.75 311 SER A O 1
ATOM 2227 N N . VAL A 1 312 ? 0.756 -16.822 -9.255 1.00 91.62 312 VAL A N 1
ATOM 2228 C CA . VAL A 1 312 ? 0.587 -16.158 -7.954 1.00 91.62 312 VAL A CA 1
ATOM 2229 C C . VAL A 1 312 ? -0.019 -14.764 -8.115 1.00 91.62 312 VAL A C 1
ATOM 2231 O O . VAL A 1 312 ? -0.831 -14.377 -7.280 1.00 91.62 312 VAL A O 1
ATOM 2234 N N . LEU A 1 313 ? 0.297 -14.034 -9.184 1.00 89.56 313 LEU A N 1
ATOM 2235 C CA . LEU A 1 313 ? -0.256 -12.703 -9.444 1.00 89.56 313 LEU A CA 1
ATOM 2236 C C . LEU A 1 313 ? -1.669 -12.717 -10.048 1.00 89.56 313 LEU A C 1
ATOM 2238 O O . LEU A 1 313 ? -2.395 -11.743 -9.861 1.00 89.56 313 LEU A O 1
ATOM 2242 N N . ASP A 1 314 ? -2.079 -13.794 -10.726 1.00 86.31 314 ASP A N 1
ATOM 2243 C CA . ASP A 1 314 ? -3.413 -13.915 -11.323 1.00 86.31 314 ASP A CA 1
ATOM 2244 C C . ASP A 1 314 ? -4.510 -13.890 -10.235 1.00 86.31 314 ASP A C 1
ATOM 2246 O O . ASP A 1 314 ? -4.587 -14.831 -9.431 1.00 86.31 314 ASP A O 1
ATOM 2250 N N . PRO A 1 315 ? -5.397 -12.871 -10.206 1.00 80.81 315 PRO A N 1
ATOM 2251 C CA . PRO A 1 315 ? -6.451 -12.741 -9.199 1.00 80.81 315 PRO A CA 1
ATOM 2252 C C . PRO A 1 315 ? -7.484 -13.876 -9.237 1.00 80.81 315 PRO A C 1
ATOM 2254 O O . PRO A 1 315 ? -8.226 -14.049 -8.270 1.00 80.81 315 PRO A O 1
ATOM 2257 N N . TYR A 1 316 ? -7.544 -14.647 -10.326 1.00 83.25 316 TYR A N 1
ATOM 2258 C CA . TYR A 1 316 ? -8.446 -15.789 -10.463 1.00 83.25 316 TYR A CA 1
ATOM 2259 C C . TYR A 1 316 ? -7.849 -17.099 -9.937 1.00 83.25 316 TYR A C 1
ATOM 2261 O O . TYR A 1 316 ? -8.586 -18.069 -9.750 1.00 83.25 316 TYR A O 1
ATOM 2269 N N . THR A 1 317 ? -6.541 -17.147 -9.671 1.00 86.44 317 THR A N 1
ATOM 2270 C CA . THR A 1 317 ? -5.918 -18.317 -9.043 1.00 86.44 317 THR A CA 1
ATOM 2271 C C . THR A 1 317 ? -6.208 -18.302 -7.538 1.00 86.44 317 THR A C 1
ATOM 2273 O O . THR A 1 317 ? -5.878 -17.304 -6.885 1.00 86.44 317 THR A O 1
ATOM 2276 N N . PRO A 1 318 ? -6.766 -19.388 -6.960 1.00 88.44 318 PRO A N 1
ATOM 2277 C CA . PRO A 1 318 ? -6.998 -19.485 -5.522 1.00 88.44 318 PRO A CA 1
ATOM 2278 C C . PRO A 1 318 ? -5.736 -19.187 -4.711 1.00 88.44 318 PRO A C 1
ATOM 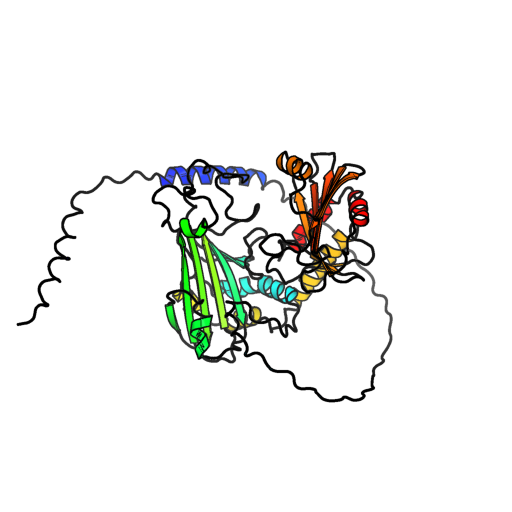2280 O O . PRO A 1 318 ? -4.638 -19.598 -5.087 1.00 88.44 318 PRO A O 1
ATOM 2283 N N . ALA A 1 319 ? -5.900 -18.489 -3.588 1.00 88.75 319 ALA A N 1
ATOM 2284 C CA . ALA A 1 319 ? -4.819 -18.300 -2.630 1.00 88.75 319 ALA A CA 1
ATOM 2285 C C . ALA A 1 319 ? -4.328 -19.655 -2.093 1.00 88.75 319 ALA A C 1
ATOM 2287 O O . ALA A 1 319 ? -5.114 -20.597 -1.943 1.00 88.75 319 ALA A O 1
ATOM 2288 N N . SER A 1 320 ? -3.039 -19.757 -1.767 1.00 91.56 320 SER A N 1
ATOM 2289 C CA . SER A 1 320 ? -2.516 -20.942 -1.085 1.00 91.56 320 SER A CA 1
ATOM 2290 C C . SER A 1 320 ? -3.216 -21.183 0.259 1.00 91.56 320 SER A C 1
ATOM 2292 O O . SER A 1 320 ? -3.601 -20.250 0.966 1.00 91.56 320 SER A O 1
ATOM 2294 N N . GLN A 1 321 ? -3.328 -22.452 0.665 1.00 91.31 321 GLN A N 1
ATOM 2295 C CA . GLN A 1 321 ? -3.933 -22.808 1.954 1.00 91.31 321 GLN A CA 1
ATOM 2296 C C . GLN A 1 321 ? -3.193 -22.167 3.140 1.00 91.31 321 GLN A C 1
ATOM 2298 O O . GLN A 1 321 ? -3.818 -21.804 4.137 1.00 91.31 321 GLN A O 1
ATOM 2303 N N . SER A 1 322 ? -1.872 -21.995 3.029 1.00 91.56 322 SER A N 1
ATOM 2304 C CA . SER A 1 322 ? -1.062 -21.278 4.018 1.00 91.56 322 SER A CA 1
ATOM 2305 C C . SER A 1 322 ? -1.473 -19.814 4.151 1.00 91.56 322 SER A C 1
ATOM 2307 O O . SER A 1 322 ? -1.594 -19.341 5.275 1.00 91.56 322 SER A O 1
ATOM 2309 N N . ALA A 1 323 ? -1.745 -19.122 3.041 1.00 90.50 323 ALA A N 1
ATOM 2310 C CA . ALA A 1 323 ? -2.191 -17.731 3.063 1.00 90.50 323 ALA A CA 1
ATOM 2311 C C . ALA A 1 323 ? -3.606 -17.591 3.642 1.00 90.50 323 ALA A C 1
ATOM 2313 O O . ALA A 1 323 ? -3.847 -16.741 4.494 1.00 90.50 323 ALA A O 1
ATOM 2314 N N . VAL A 1 324 ? -4.526 -18.487 3.261 1.00 88.69 324 VAL A N 1
ATOM 2315 C CA . VAL A 1 324 ? -5.884 -18.539 3.838 1.00 88.69 324 VAL A CA 1
ATOM 2316 C C . VAL A 1 324 ? -5.830 -18.759 5.354 1.00 88.69 324 VAL A C 1
ATOM 2318 O O . VAL A 1 324 ? -6.540 -18.096 6.112 1.00 88.69 324 VAL A O 1
ATOM 2321 N N . THR A 1 325 ? -4.965 -19.669 5.811 1.00 88.88 325 THR A N 1
ATOM 2322 C CA . THR A 1 325 ? -4.782 -19.957 7.242 1.00 88.88 325 THR A CA 1
ATOM 2323 C C . THR A 1 325 ? -4.178 -18.753 7.964 1.00 88.88 325 THR A C 1
ATOM 2325 O O . THR A 1 325 ? -4.742 -18.301 8.954 1.00 88.88 325 THR A O 1
ATOM 2328 N N . ALA A 1 326 ? -3.105 -18.164 7.425 1.00 88.19 326 ALA A N 1
ATOM 2329 C CA . ALA A 1 326 ? -2.454 -16.988 8.003 1.00 88.19 326 ALA A CA 1
ATOM 2330 C C . ALA A 1 326 ? -3.414 -15.794 8.138 1.00 88.19 326 ALA A C 1
ATOM 2332 O O . ALA A 1 326 ? -3.457 -15.141 9.182 1.00 88.19 326 ALA A O 1
ATOM 2333 N N . GLN A 1 327 ? -4.238 -15.537 7.120 1.00 85.56 327 GLN A N 1
ATOM 2334 C CA . GLN A 1 327 ? -5.269 -14.502 7.179 1.00 85.56 327 GLN A CA 1
ATOM 2335 C C . GLN A 1 327 ? -6.343 -14.824 8.226 1.00 85.56 327 GLN A C 1
ATOM 2337 O O . GLN A 1 327 ? -6.755 -13.936 8.974 1.00 85.56 327 GLN A O 1
ATOM 2342 N N . THR A 1 328 ? -6.806 -16.073 8.295 1.00 86.12 328 THR A N 1
ATOM 2343 C CA . THR A 1 328 ? -7.815 -16.502 9.277 1.00 86.12 328 THR A CA 1
ATOM 2344 C C . THR A 1 328 ? -7.296 -16.339 10.707 1.00 86.12 328 THR A C 1
ATOM 2346 O O . THR A 1 328 ? -7.996 -15.787 11.562 1.00 86.12 328 THR A O 1
ATOM 2349 N N . ASP A 1 329 ? -6.050 -16.739 10.956 1.00 88.25 329 ASP A N 1
ATOM 2350 C CA . ASP A 1 329 ? -5.382 -16.584 12.247 1.00 88.25 329 ASP A CA 1
ATOM 2351 C C . ASP A 1 329 ? -5.225 -15.103 12.607 1.00 88.25 329 ASP A C 1
ATOM 2353 O O . ASP A 1 329 ? -5.549 -14.694 13.724 1.00 88.25 329 ASP A O 1
ATOM 2357 N N . ARG A 1 330 ? -4.808 -14.267 11.648 1.00 87.62 330 ARG A N 1
ATOM 2358 C CA . ARG A 1 330 ? -4.689 -12.814 11.834 1.00 87.62 330 ARG A CA 1
ATOM 2359 C C . ARG A 1 330 ? -6.036 -12.167 12.158 1.00 87.62 330 ARG A C 1
ATOM 2361 O O . ARG A 1 330 ? -6.123 -11.381 13.098 1.00 87.62 330 ARG A O 1
ATOM 2368 N N . ASN A 1 331 ? -7.094 -12.515 11.427 1.00 86.44 331 ASN A N 1
ATOM 2369 C CA . ASN A 1 331 ? -8.449 -12.024 11.688 1.00 86.44 331 ASN A CA 1
ATOM 2370 C C . ASN A 1 331 ? -8.947 -12.445 13.076 1.00 86.44 331 ASN A C 1
ATOM 2372 O O . ASN A 1 331 ? -9.565 -11.644 13.780 1.00 86.44 331 ASN A O 1
ATOM 2376 N N . SER A 1 332 ? -8.631 -13.672 13.494 1.00 86.44 332 SER A N 1
ATOM 2377 C CA . SER A 1 332 ? -8.967 -14.179 14.826 1.00 86.44 332 SER A CA 1
ATOM 2378 C C . SER A 1 332 ? -8.227 -13.413 15.925 1.00 86.44 332 SER A C 1
ATOM 2380 O O . SER A 1 332 ? -8.847 -13.023 16.911 1.00 86.44 332 SER A O 1
ATOM 2382 N N . GLN A 1 333 ? -6.934 -13.124 15.740 1.00 89.44 333 GLN A N 1
ATOM 2383 C CA . GLN A 1 333 ? -6.143 -12.311 16.674 1.00 89.44 333 GLN A CA 1
ATOM 2384 C C . GLN A 1 333 ? -6.685 -10.882 16.784 1.00 89.44 333 GLN A C 1
ATOM 2386 O O . GLN A 1 333 ? -6.891 -10.391 17.890 1.00 89.44 333 GLN A O 1
ATOM 2391 N N . ILE A 1 334 ? -6.977 -10.230 15.654 1.00 88.31 334 ILE A N 1
ATOM 2392 C CA . ILE A 1 334 ? -7.559 -8.879 15.631 1.00 88.31 334 ILE A CA 1
ATOM 2393 C C . ILE A 1 334 ? -8.925 -8.867 16.321 1.00 88.31 334 ILE A C 1
ATOM 2395 O O . ILE A 1 334 ? -9.178 -8.002 17.158 1.00 88.31 334 ILE A O 1
ATOM 2399 N N . THR A 1 335 ? -9.795 -9.835 16.014 1.00 87.44 335 THR A N 1
ATOM 2400 C CA . THR A 1 335 ? -11.101 -9.959 16.677 1.00 87.44 335 THR A CA 1
ATOM 2401 C C . THR A 1 335 ? -10.936 -10.152 18.179 1.00 87.44 335 THR A C 1
ATOM 2403 O O . THR A 1 335 ? -11.610 -9.474 18.947 1.00 87.44 335 THR A O 1
ATOM 2406 N N . ALA A 1 336 ? -10.034 -11.035 18.615 1.00 89.31 336 ALA A N 1
ATOM 2407 C CA . ALA A 1 336 ? -9.794 -11.291 20.031 1.00 89.31 336 ALA A CA 1
ATOM 2408 C C . ALA A 1 336 ? -9.263 -10.049 20.765 1.00 89.31 336 ALA A C 1
ATOM 2410 O O . ALA A 1 336 ? -9.721 -9.754 21.867 1.00 89.31 336 ALA A O 1
ATOM 2411 N N . LEU A 1 337 ? -8.352 -9.294 20.142 1.00 92.00 337 LEU A N 1
ATOM 2412 C CA . LEU A 1 337 ? -7.817 -8.050 20.698 1.00 92.00 337 LEU A CA 1
ATOM 2413 C C . LEU A 1 337 ? -8.879 -6.959 20.807 1.00 92.00 337 LEU A C 1
ATOM 2415 O O . LEU A 1 337 ? -8.918 -6.249 21.807 1.00 92.00 337 LEU A O 1
ATOM 2419 N N . LEU A 1 338 ? -9.745 -6.828 19.800 1.00 91.69 338 LEU A N 1
ATOM 2420 C CA . LEU A 1 338 ? -10.783 -5.798 19.770 1.00 91.69 338 LEU A CA 1
ATOM 2421 C C . LEU A 1 338 ? -12.054 -6.191 20.539 1.00 91.69 338 LEU A C 1
ATOM 2423 O O . LEU A 1 338 ? -12.840 -5.315 20.892 1.00 91.69 338 LEU A O 1
ATOM 2427 N N . ALA A 1 339 ? -12.257 -7.469 20.861 1.00 90.81 339 ALA A N 1
ATOM 2428 C CA . ALA A 1 339 ? -13.433 -7.950 21.590 1.00 90.81 339 ALA A CA 1
ATOM 2429 C C . ALA A 1 339 ? -13.763 -7.172 22.886 1.00 90.81 339 ALA A C 1
ATOM 2431 O O . ALA A 1 339 ? -14.946 -6.945 23.131 1.00 90.81 339 ALA A O 1
ATOM 2432 N N . PRO A 1 340 ? -12.791 -6.712 23.706 1.00 89.56 340 PRO A N 1
ATOM 2433 C CA . PRO A 1 340 ? -13.079 -5.935 24.913 1.00 89.56 340 PRO A CA 1
ATOM 2434 C C . PRO A 1 340 ? -13.610 -4.518 24.655 1.00 89.56 340 PRO A C 1
ATOM 2436 O O . PRO A 1 340 ? -14.059 -3.869 25.597 1.00 89.56 340 PRO A O 1
ATOM 2439 N N . VAL A 1 341 ? -13.488 -4.006 23.427 1.00 91.06 341 VAL A N 1
ATOM 2440 C CA . VAL A 1 341 ? -13.813 -2.613 23.068 1.00 91.06 341 VAL A CA 1
ATOM 2441 C C . VAL A 1 341 ? -14.862 -2.507 21.961 1.00 91.06 341 VAL A C 1
ATOM 2443 O O . VAL A 1 341 ? -15.340 -1.410 21.679 1.00 91.06 341 VAL A O 1
ATOM 2446 N N . LEU A 1 342 ? -15.234 -3.627 21.337 1.00 90.88 342 LEU A N 1
ATOM 2447 C CA . LEU A 1 342 ? -16.294 -3.684 20.338 1.00 90.88 342 LEU A CA 1
ATOM 2448 C C . LEU A 1 342 ? -17.658 -3.982 20.977 1.00 90.88 342 LEU A C 1
ATOM 2450 O O . LEU A 1 342 ? -17.738 -4.730 21.957 1.00 90.88 342 LEU A O 1
ATOM 2454 N N . PRO A 1 343 ? -18.753 -3.466 20.394 1.00 91.56 343 PRO A N 1
ATOM 2455 C CA . PRO A 1 343 ? -20.100 -3.827 20.816 1.00 91.56 343 PRO A CA 1
ATOM 2456 C C . PRO A 1 343 ? -20.372 -5.322 20.645 1.00 91.56 343 PRO A C 1
ATOM 2458 O O . PRO A 1 343 ? -19.839 -5.992 19.755 1.00 91.56 343 PRO A O 1
ATOM 2461 N N . LYS A 1 344 ? -21.268 -5.860 21.476 1.00 89.69 344 LYS A N 1
ATOM 2462 C CA . LYS A 1 344 ? -21.647 -7.275 21.408 1.00 89.69 344 LYS A CA 1
ATOM 2463 C C . LYS A 1 344 ? -22.236 -7.612 20.032 1.00 89.69 344 LYS A C 1
ATOM 2465 O O . LYS A 1 344 ? -23.186 -6.979 19.586 1.00 89.69 344 LYS A O 1
ATOM 2470 N N . GLY A 1 345 ? -21.718 -8.667 19.403 1.00 87.19 345 GLY A N 1
ATOM 2471 C CA . GLY A 1 345 ? -22.172 -9.123 18.084 1.00 87.19 345 GLY A CA 1
ATOM 2472 C C . GLY A 1 345 ? -21.504 -8.413 16.902 1.00 87.19 345 GLY A C 1
ATOM 2473 O O . GLY A 1 345 ? -21.838 -8.727 15.762 1.00 87.19 345 GLY A O 1
ATOM 2474 N N . VAL A 1 346 ? -20.559 -7.502 17.158 1.00 90.19 346 VAL A N 1
ATOM 2475 C CA . VAL A 1 346 ? -19.682 -6.920 16.137 1.00 90.19 346 VAL A CA 1
ATOM 2476 C C . VAL A 1 346 ? -18.375 -7.711 16.083 1.00 90.19 346 VAL A C 1
ATOM 2478 O O . VAL A 1 346 ? -17.766 -8.004 17.109 1.00 90.19 346 VAL A O 1
ATOM 2481 N N . THR A 1 347 ? -17.945 -8.061 14.875 1.00 89.06 347 THR A N 1
ATOM 2482 C CA . THR A 1 347 ? -16.677 -8.758 14.600 1.00 89.06 347 THR A CA 1
ATOM 2483 C C . THR A 1 347 ? -15.778 -7.888 13.731 1.00 89.06 347 THR A C 1
ATOM 2485 O O . THR A 1 347 ? -16.284 -7.034 13.002 1.00 89.06 347 THR A O 1
ATOM 2488 N N . ALA A 1 348 ? -14.459 -8.088 13.803 1.00 88.62 348 ALA A N 1
ATOM 2489 C CA . ALA A 1 348 ? -13.477 -7.307 13.053 1.00 88.62 348 ALA A CA 1
ATOM 2490 C C . ALA A 1 348 ? -12.626 -8.203 12.146 1.00 88.62 348 ALA A C 1
ATOM 2492 O O . ALA A 1 348 ? -12.174 -9.271 12.542 1.00 88.62 348 ALA A O 1
ATOM 2493 N N . SER A 1 349 ? -12.370 -7.761 10.921 1.00 85.19 349 SER A N 1
ATOM 2494 C CA . SER A 1 349 ? -11.569 -8.512 9.950 1.00 85.19 349 SER A CA 1
ATOM 2495 C C . SER A 1 349 ? -10.727 -7.579 9.089 1.00 85.19 349 SER A C 1
ATOM 2497 O O . SER A 1 349 ? -11.054 -6.407 8.923 1.00 85.19 349 SER A O 1
ATOM 2499 N N . VAL A 1 350 ? -9.624 -8.073 8.536 1.00 80.50 350 VAL A N 1
ATOM 2500 C CA . VAL A 1 350 ? -8.847 -7.334 7.536 1.00 80.50 350 VAL A CA 1
ATOM 2501 C C . VAL A 1 350 ? -9.555 -7.430 6.184 1.00 80.50 350 VAL A C 1
ATOM 2503 O O . VAL A 1 350 ? -10.032 -8.496 5.807 1.00 80.50 350 VAL A O 1
ATOM 2506 N N . THR A 1 351 ? -9.596 -6.320 5.448 1.00 72.00 351 THR A N 1
ATOM 2507 C CA . THR A 1 351 ? -10.132 -6.247 4.078 1.00 72.00 351 THR A CA 1
ATOM 2508 C C . THR A 1 351 ? -9.026 -6.039 3.041 1.00 72.00 351 THR A C 1
ATOM 2510 O O . THR A 1 351 ? -8.053 -5.308 3.275 1.00 72.00 351 THR A O 1
ATOM 2513 N N . ALA A 1 352 ? -9.181 -6.687 1.885 1.00 58.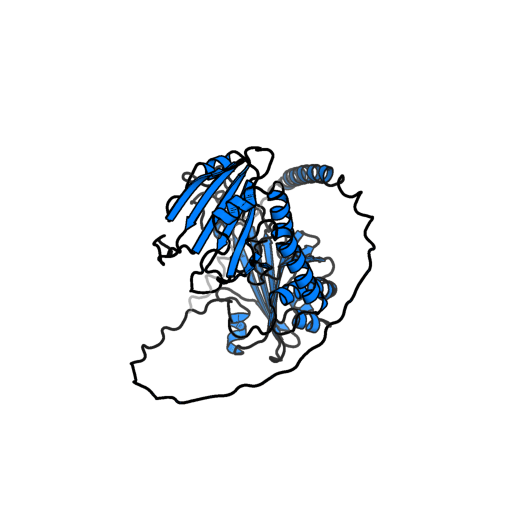41 352 ALA A N 1
ATOM 2514 C CA . ALA A 1 352 ? -8.295 -6.566 0.729 1.00 58.41 352 ALA A CA 1
ATOM 2515 C C . ALA A 1 352 ? -8.374 -5.204 0.042 1.00 58.41 352 ALA A C 1
ATOM 2517 O O . ALA A 1 352 ? -7.398 -4.781 -0.576 1.00 58.41 352 ALA A O 1
ATOM 2518 N N . ASP A 1 353 ? -9.548 -4.568 0.084 1.00 54.03 353 ASP A N 1
ATOM 2519 C CA . ASP A 1 353 ? -9.841 -3.442 -0.793 1.00 54.03 353 ASP A CA 1
ATOM 2520 C C . ASP A 1 353 ? -9.341 -2.140 -0.166 1.00 54.03 353 ASP A C 1
ATOM 2522 O O . ASP A 1 353 ? -9.901 -1.610 0.795 1.00 54.03 353 ASP A O 1
ATOM 2526 N N . LEU A 1 354 ? -8.179 -1.720 -0.658 1.00 49.88 354 LEU A N 1
ATOM 2527 C CA . LEU A 1 354 ? -7.332 -0.690 -0.071 1.00 49.88 354 LEU A CA 1
ATOM 2528 C C . LEU A 1 354 ? -7.311 0.610 -0.867 1.00 49.88 354 LEU A C 1
ATOM 2530 O O . LEU A 1 354 ? -6.637 1.550 -0.439 1.00 49.88 354 LEU A O 1
ATOM 2534 N N . SER A 1 355 ? -7.997 0.710 -2.010 1.00 44.97 355 SER A N 1
ATOM 2535 C CA . SER A 1 355 ? -8.001 1.984 -2.727 1.00 44.97 355 SER A CA 1
ATOM 2536 C C . SER A 1 355 ? -8.730 3.031 -1.880 1.00 44.97 355 SER A C 1
ATOM 2538 O O . SER A 1 355 ? -9.951 3.002 -1.755 1.00 44.97 355 SER A O 1
ATOM 2540 N N . GLY A 1 356 ? -7.965 3.933 -1.259 1.00 46.84 356 GLY A N 1
ATOM 2541 C CA . GLY A 1 356 ? -8.483 5.015 -0.418 1.00 46.84 356 GLY A CA 1
ATOM 2542 C C . GLY A 1 356 ? -8.690 4.682 1.066 1.00 46.84 356 GLY A C 1
ATOM 2543 O O . GLY A 1 356 ? -9.176 5.545 1.793 1.00 46.84 356 GLY A O 1
ATOM 2544 N N . VAL A 1 357 ? -8.309 3.491 1.548 1.00 58.56 357 VAL A N 1
ATOM 2545 C CA . VAL A 1 357 ? -8.446 3.115 2.970 1.00 58.56 357 VAL A CA 1
ATOM 2546 C C . VAL A 1 357 ? -7.099 3.216 3.691 1.00 58.56 357 VAL A C 1
ATOM 2548 O O . VAL A 1 357 ? -6.084 2.709 3.216 1.00 58.56 357 VAL A O 1
ATOM 2551 N N . ALA A 1 358 ? -7.075 3.863 4.861 1.00 62.22 358 ALA A N 1
ATOM 2552 C CA . ALA A 1 358 ? -5.851 4.040 5.640 1.00 62.22 358 ALA A CA 1
ATOM 2553 C C . ALA A 1 358 ? -5.255 2.685 6.094 1.00 62.22 358 ALA A C 1
ATOM 2555 O O . ALA A 1 358 ? -6.005 1.812 6.552 1.00 62.22 358 ALA A O 1
ATOM 2556 N N . PRO A 1 359 ? -3.919 2.496 6.041 1.00 64.69 359 PRO A N 1
ATOM 2557 C CA . PRO A 1 359 ? -3.265 1.291 6.548 1.00 64.69 359 PRO A CA 1
ATOM 2558 C C . PRO A 1 359 ? -3.633 0.989 8.007 1.00 64.69 359 PRO A C 1
ATOM 2560 O O . PRO A 1 359 ? -3.601 1.877 8.864 1.00 64.69 359 PRO A O 1
ATOM 2563 N N . GLY A 1 360 ? -3.939 -0.278 8.292 1.00 73.88 360 GLY A N 1
ATOM 2564 C CA . GLY A 1 360 ? -4.354 -0.729 9.624 1.00 73.88 360 GLY A CA 1
ATOM 2565 C C . GLY A 1 360 ? -5.846 -0.556 9.929 1.00 73.88 360 GLY A C 1
ATOM 2566 O O . GLY A 1 360 ? -6.246 -0.763 11.072 1.00 73.88 360 GLY A O 1
ATOM 2567 N N . SER A 1 361 ? -6.665 -0.193 8.935 1.00 80.25 361 SER A N 1
ATOM 2568 C CA . SER A 1 361 ? -8.127 -0.221 9.069 1.00 80.25 361 SER A CA 1
ATOM 2569 C C . SER A 1 361 ? -8.666 -1.653 9.030 1.00 80.25 361 SER A C 1
ATOM 2571 O O . SER A 1 361 ? -8.096 -2.527 8.370 1.00 80.25 361 SER A O 1
ATOM 2573 N N . VAL A 1 362 ? -9.785 -1.882 9.716 1.00 86.62 362 VAL A N 1
ATOM 2574 C CA . VAL A 1 362 ? -10.471 -3.177 9.796 1.00 86.62 362 VAL A CA 1
ATOM 2575 C C . VAL A 1 362 ? -11.927 -3.042 9.363 1.00 86.62 362 VAL A C 1
ATOM 2577 O O . VAL A 1 362 ? -12.584 -2.039 9.625 1.00 86.62 362 VAL A O 1
ATOM 2580 N N . LEU A 1 363 ? -12.450 -4.072 8.714 1.00 87.50 363 LEU A N 1
ATOM 2581 C CA . LEU A 1 363 ? -13.860 -4.218 8.408 1.00 87.50 363 LEU A CA 1
ATOM 2582 C C . LEU A 1 363 ? -14.602 -4.730 9.641 1.00 87.50 363 LEU A C 1
ATOM 2584 O O . LEU A 1 363 ? -14.348 -5.841 10.112 1.00 87.50 363 LEU A O 1
ATOM 2588 N N . LEU A 1 364 ? -15.552 -3.937 10.120 1.00 89.31 364 LEU A N 1
ATOM 2589 C CA . LEU A 1 364 ? -16.516 -4.341 11.130 1.00 89.31 364 LEU A CA 1
ATOM 2590 C C . LEU A 1 364 ? -17.730 -4.981 10.466 1.00 89.31 364 LEU A C 1
ATOM 2592 O O . LEU A 1 364 ? -18.265 -4.431 9.505 1.00 89.31 364 LEU A O 1
ATOM 2596 N N . THR A 1 365 ? -18.189 -6.109 11.004 1.00 88.12 365 THR A N 1
ATOM 2597 C CA . THR A 1 365 ? -19.426 -6.779 10.577 1.00 88.12 365 THR A CA 1
ATOM 2598 C C . THR A 1 365 ? -20.336 -7.006 11.776 1.00 88.12 365 THR A C 1
ATOM 2600 O O . THR A 1 365 ? -19.897 -7.550 12.790 1.00 88.12 365 THR A O 1
ATOM 2603 N N . GLY A 1 366 ? -21.606 -6.618 11.648 1.00 88.38 366 GLY A N 1
ATOM 2604 C CA . GLY A 1 366 ? -22.646 -6.840 12.651 1.00 88.38 366 GLY A CA 1
ATOM 2605 C C . GLY A 1 366 ? -24.049 -6.843 12.040 1.00 88.38 366 GLY A C 1
ATOM 2606 O O . GLY A 1 366 ? -24.214 -6.863 10.822 1.00 88.38 366 GLY A O 1
ATOM 2607 N N . ALA A 1 367 ? -25.082 -6.823 12.886 1.00 85.81 367 ALA A N 1
ATOM 2608 C CA . ALA A 1 367 ? -26.473 -6.991 12.448 1.00 85.81 367 ALA A CA 1
ATOM 2609 C C . ALA A 1 367 ? -26.987 -5.876 11.512 1.00 85.81 367 ALA A C 1
ATOM 2611 O O . ALA A 1 367 ? -27.836 -6.142 10.666 1.00 85.81 367 ALA A O 1
ATOM 2612 N N . SER A 1 368 ? -26.478 -4.645 11.644 1.00 81.62 368 SER A N 1
ATOM 2613 C CA . SER A 1 368 ? -26.858 -3.501 10.797 1.00 81.62 368 SER A CA 1
ATOM 2614 C C . SER A 1 368 ? -26.040 -3.390 9.504 1.00 81.62 368 SER A C 1
ATOM 2616 O O . SER A 1 368 ? -26.285 -2.486 8.705 1.00 81.62 368 SER A O 1
ATOM 2618 N N . GLY A 1 369 ? -25.090 -4.303 9.274 1.00 84.69 369 GLY A N 1
ATOM 2619 C CA . GLY A 1 369 ? -24.273 -4.349 8.066 1.00 84.69 369 GLY A CA 1
ATOM 2620 C C . GLY A 1 369 ? -22.778 -4.286 8.357 1.00 84.69 369 GLY A C 1
ATOM 2621 O O . GLY A 1 369 ? -22.272 -4.976 9.245 1.00 84.69 369 GLY A O 1
ATOM 2622 N N . GLN A 1 370 ? -22.065 -3.492 7.557 1.00 86.50 370 GLN A N 1
ATOM 2623 C CA . GLN A 1 370 ? -20.608 -3.413 7.560 1.00 86.50 370 GLN A CA 1
ATOM 2624 C C . GLN A 1 370 ? -20.116 -1.969 7.597 1.00 86.50 370 GLN A C 1
ATOM 2626 O O . GLN A 1 370 ? -20.646 -1.108 6.893 1.00 86.50 370 GLN A O 1
ATOM 2631 N N . ASN A 1 371 ? -19.065 -1.701 8.370 1.00 87.25 371 ASN A N 1
ATOM 2632 C CA . ASN A 1 371 ? -18.377 -0.408 8.379 1.00 87.25 371 ASN A CA 1
ATOM 2633 C C . ASN A 1 371 ? -16.866 -0.607 8.297 1.00 87.25 371 ASN A C 1
ATOM 2635 O O . ASN A 1 371 ? -16.341 -1.601 8.791 1.00 87.25 371 ASN A O 1
ATOM 2639 N N . MET A 1 372 ? -16.161 0.368 7.734 1.00 87.19 372 MET A N 1
ATOM 2640 C CA . MET A 1 372 ? -14.709 0.431 7.852 1.00 87.19 372 MET A CA 1
ATOM 2641 C C . MET A 1 372 ? -14.349 1.162 9.140 1.00 87.19 372 MET A C 1
ATOM 2643 O O . MET A 1 372 ? -14.812 2.280 9.343 1.00 87.19 372 MET A O 1
ATOM 2647 N N . LEU A 1 373 ? -13.517 0.559 9.980 1.00 89.06 373 LEU A N 1
ATOM 2648 C CA . LEU A 1 373 ? -12.952 1.172 11.173 1.00 89.06 373 LEU A CA 1
ATOM 2649 C C . LEU A 1 373 ? -11.471 1.474 10.934 1.00 89.06 373 LEU A C 1
ATOM 2651 O O . LEU A 1 373 ? -10.632 0.574 10.927 1.00 89.06 373 LEU A O 1
ATOM 2655 N N . GLY A 1 374 ? -11.151 2.751 10.768 1.00 87.62 374 GLY A N 1
ATOM 2656 C CA . GLY A 1 374 ? -9.806 3.278 10.938 1.00 87.62 374 GLY A CA 1
ATOM 2657 C C . GLY A 1 374 ? -9.514 3.502 12.419 1.00 87.62 374 GLY A C 1
ATOM 2658 O O . GLY A 1 374 ? -10.373 3.973 13.164 1.00 87.62 374 GLY A O 1
ATOM 2659 N N . MET A 1 375 ? -8.301 3.168 12.853 1.00 88.06 375 MET A N 1
ATOM 2660 C CA . MET A 1 375 ? -7.876 3.356 14.238 1.00 88.06 375 MET A CA 1
ATOM 2661 C C . MET A 1 375 ? -6.480 3.961 14.283 1.00 88.06 375 MET A C 1
ATOM 2663 O O . MET A 1 375 ? -5.594 3.562 13.523 1.00 88.06 375 MET A O 1
ATOM 2667 N N . THR A 1 376 ? -6.253 4.895 15.200 1.00 87.12 376 THR A N 1
ATOM 2668 C CA . THR A 1 376 ? -4.919 5.447 15.437 1.00 87.12 376 THR A CA 1
ATOM 2669 C C . THR A 1 376 ? -4.710 5.810 16.901 1.00 87.12 376 THR A C 1
ATOM 2671 O O . THR A 1 376 ? -5.652 6.082 17.644 1.00 87.12 376 THR A O 1
ATOM 2674 N N . THR A 1 377 ? -3.444 5.815 17.307 1.00 88.81 377 THR A N 1
ATOM 2675 C CA . THR A 1 377 ? -2.986 6.393 18.566 1.00 88.81 377 THR A CA 1
ATOM 2676 C C . THR A 1 377 ? -2.150 7.629 18.259 1.00 88.81 377 THR A C 1
ATOM 2678 O O . THR A 1 377 ? -1.420 7.674 17.266 1.00 88.81 377 THR A O 1
ATOM 2681 N N . MET A 1 378 ? -2.273 8.659 19.089 1.00 86.81 378 MET A N 1
ATOM 2682 C CA . MET A 1 378 ? -1.606 9.943 18.887 1.00 86.81 378 MET A CA 1
ATOM 2683 C C . MET A 1 378 ? -0.919 10.387 20.166 1.00 86.81 378 MET A C 1
ATOM 2685 O O . MET A 1 378 ? -1.467 10.271 21.261 1.00 86.81 378 MET A O 1
ATOM 2689 N N . LYS A 1 379 ? 0.286 10.941 20.034 1.00 87.88 379 LYS A N 1
ATOM 2690 C CA . LYS A 1 379 ? 0.933 11.609 21.159 1.00 87.88 379 LYS A CA 1
ATOM 2691 C C . LYS A 1 379 ? 0.121 12.850 21.529 1.00 87.88 379 LYS A C 1
ATOM 2693 O O . LYS A 1 379 ? -0.269 13.617 20.655 1.00 87.88 379 LYS A O 1
ATOM 2698 N N . GLN A 1 380 ? -0.081 13.067 22.824 1.00 87.06 380 GLN A N 1
ATOM 2699 C CA . GLN A 1 380 ? -0.688 14.298 23.308 1.00 87.06 380 GLN A CA 1
ATOM 2700 C C . GLN A 1 380 ? 0.336 15.435 23.273 1.00 87.06 380 GLN A C 1
ATOM 2702 O O . GLN A 1 380 ? 1.152 15.592 24.179 1.00 87.06 380 GLN A O 1
ATOM 2707 N N . ASP A 1 381 ? 0.325 16.207 22.191 1.00 82.69 381 ASP A N 1
ATOM 2708 C CA . ASP A 1 381 ? 1.125 17.419 22.036 1.00 82.69 381 ASP A CA 1
ATOM 2709 C C . ASP A 1 381 ? 0.243 18.660 21.833 1.00 82.69 381 ASP A C 1
ATOM 2711 O O . ASP A 1 381 ? -0.986 18.584 21.796 1.00 82.69 381 ASP A O 1
ATOM 2715 N N . ALA A 1 382 ? 0.872 19.833 21.731 1.00 77.62 382 ALA A N 1
ATOM 2716 C CA . ALA A 1 382 ? 0.154 21.091 21.542 1.00 77.62 382 ALA A CA 1
ATOM 2717 C C . ALA A 1 382 ? -0.690 21.109 20.252 1.00 77.62 382 ALA A C 1
ATOM 2719 O O . ALA A 1 382 ? -1.725 21.772 20.216 1.00 77.62 382 ALA A O 1
ATOM 2720 N N . GLY A 1 383 ? -0.272 20.375 19.215 1.00 75.38 383 GLY A N 1
ATOM 2721 C CA . GLY A 1 383 ? -1.008 20.254 17.960 1.00 75.38 383 GLY A CA 1
ATOM 2722 C C . GLY A 1 383 ? -2.298 19.462 18.142 1.00 75.38 383 GLY A C 1
ATOM 2723 O O . GLY A 1 383 ? -3.362 19.930 17.737 1.00 75.38 383 GLY A O 1
ATOM 2724 N N . LEU A 1 384 ? -2.231 18.317 18.828 1.00 79.88 384 LEU A N 1
ATOM 2725 C CA . LEU A 1 384 ? -3.424 17.547 19.178 1.00 79.88 384 LEU A CA 1
ATOM 2726 C C . LEU A 1 384 ? -4.363 18.356 20.078 1.00 79.88 384 LEU A C 1
ATOM 2728 O O . LEU A 1 384 ? -5.560 18.406 19.822 1.00 79.88 384 LEU A O 1
ATOM 2732 N N . GLN A 1 385 ? -3.834 19.039 21.094 1.00 79.25 385 GLN A N 1
ATOM 2733 C CA . GLN A 1 385 ? -4.652 19.874 21.981 1.00 79.25 385 GLN A CA 1
ATOM 2734 C C . GLN A 1 385 ? -5.360 20.995 21.210 1.00 79.25 385 GLN A C 1
ATOM 2736 O O . GLN A 1 385 ? -6.533 21.272 21.450 1.00 79.25 385 GLN A O 1
ATOM 2741 N N . HIS A 1 386 ? -4.686 21.599 20.227 1.00 77.12 386 HIS A N 1
ATOM 2742 C CA . HIS A 1 386 ? -5.300 22.576 19.333 1.00 77.12 386 HIS A CA 1
ATOM 2743 C C . HIS A 1 386 ? -6.402 21.957 18.459 1.00 77.12 386 HIS A C 1
ATOM 2745 O O . HIS A 1 386 ? -7.457 22.564 18.293 1.00 77.12 386 HIS A O 1
ATOM 2751 N N . MET A 1 387 ? -6.189 20.745 17.939 1.00 74.75 387 MET A N 1
ATOM 2752 C CA . MET A 1 387 ? -7.197 20.000 17.181 1.00 74.75 387 MET A CA 1
ATOM 2753 C C . MET A 1 387 ? -8.417 19.670 18.049 1.00 74.75 387 MET A C 1
ATOM 2755 O O . MET A 1 387 ? -9.543 19.932 17.655 1.00 74.75 387 MET A O 1
ATOM 2759 N N . MET A 1 388 ? -8.217 19.187 19.273 1.00 77.81 388 MET A N 1
ATOM 2760 C CA . MET A 1 388 ? -9.311 18.910 20.208 1.00 77.81 388 MET A CA 1
ATOM 2761 C C . MET A 1 388 ? -10.048 20.177 20.656 1.00 77.81 388 MET A C 1
ATOM 2763 O O . MET A 1 388 ? -11.239 20.138 20.981 1.00 77.81 388 MET A O 1
ATOM 2767 N N . ALA A 1 389 ? -9.345 21.310 20.677 1.00 76.88 389 ALA A N 1
ATOM 2768 C CA . ALA A 1 389 ? -9.903 22.616 20.984 1.00 76.88 389 ALA A CA 1
ATOM 2769 C C . ALA A 1 389 ? -10.639 23.258 19.798 1.00 76.88 389 ALA A C 1
ATOM 2771 O O . ALA A 1 389 ? -11.366 24.231 20.020 1.00 76.88 389 ALA A O 1
ATOM 2772 N N . ASN A 1 390 ? -10.547 22.714 18.577 1.00 76.88 390 ASN A N 1
ATOM 2773 C CA . ASN A 1 390 ? -11.141 23.304 17.378 1.00 76.88 390 ASN A CA 1
ATOM 2774 C C . ASN A 1 390 ? -11.975 22.299 16.583 1.00 76.88 390 ASN A C 1
ATOM 2776 O O . ASN A 1 390 ? -11.502 21.255 16.166 1.00 76.88 390 ASN A O 1
ATOM 2780 N N . CYS A 1 391 ? -13.236 22.649 16.339 1.00 69.00 391 CYS A N 1
ATOM 2781 C CA . CYS A 1 391 ? -14.091 21.901 15.428 1.00 69.00 391 CYS A CA 1
ATOM 2782 C C . CYS A 1 391 ? -13.904 22.469 14.013 1.00 69.00 391 CYS A C 1
ATOM 2784 O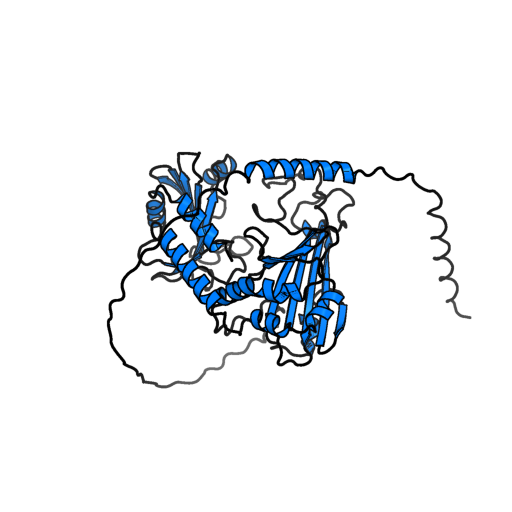 O . CYS A 1 391 ? -14.092 23.676 13.843 1.00 69.00 391 CYS A O 1
ATOM 2786 N N . PRO A 1 392 ? -13.539 21.661 13.007 1.00 67.38 392 PRO A N 1
ATOM 2787 C CA . PRO A 1 392 ? -13.474 22.077 11.620 1.00 67.38 392 PRO A CA 1
ATOM 2788 C C . PRO A 1 392 ? -14.795 22.675 11.169 1.00 67.38 392 PRO A C 1
ATOM 2790 O O . PRO A 1 392 ? -15.878 22.190 11.502 1.00 67.38 392 PRO A O 1
ATOM 2793 N N . SER A 1 393 ? -14.691 23.723 10.364 1.00 59.34 393 SER A N 1
ATOM 2794 C CA . SER A 1 393 ? -15.814 24.259 9.606 1.00 59.34 393 SER A CA 1
ATOM 2795 C C . SER A 1 393 ? -16.314 23.227 8.590 1.00 59.34 393 SER A C 1
ATOM 2797 O O . SER A 1 393 ? -15.500 22.553 7.963 1.00 59.34 393 SER A O 1
ATOM 2799 N N . GLY A 1 394 ? -17.632 23.142 8.386 1.00 61.56 394 GLY A N 1
ATOM 2800 C CA . GLY A 1 394 ? -18.239 22.235 7.398 1.00 61.56 394 GLY A CA 1
ATOM 2801 C C . GLY A 1 394 ? -18.627 20.854 7.939 1.00 61.56 394 GLY A C 1
ATOM 2802 O O . GLY A 1 394 ? -19.048 19.998 7.169 1.00 61.56 394 GLY A O 1
ATOM 2803 N N . LEU A 1 395 ? -18.509 20.630 9.251 1.00 65.56 395 LEU A N 1
ATOM 2804 C CA . LEU A 1 395 ? -19.032 19.434 9.912 1.00 65.56 395 LEU A CA 1
ATOM 2805 C C . LEU A 1 395 ? -20.525 19.580 10.222 1.00 65.56 395 LEU A C 1
ATOM 2807 O O . LEU A 1 395 ? -20.981 20.663 10.588 1.00 65.56 395 LEU A O 1
ATOM 2811 N N . LEU A 1 396 ? -21.260 18.465 10.160 1.00 68.00 396 LEU A N 1
ATOM 2812 C CA . LEU A 1 396 ? -22.661 18.408 10.585 1.00 68.00 396 LEU A CA 1
ATOM 2813 C C . LEU A 1 396 ? -22.773 18.621 12.097 1.00 68.00 396 LEU A C 1
ATOM 2815 O O . LEU A 1 396 ? -23.660 19.314 12.593 1.00 68.00 396 LEU A O 1
ATOM 2819 N N . ARG A 1 397 ? -21.865 17.980 12.838 1.00 78.69 397 ARG A N 1
ATOM 2820 C CA . ARG A 1 397 ? -21.830 18.008 14.295 1.00 78.69 397 ARG A CA 1
ATOM 2821 C C . ARG A 1 397 ? -20.399 17.871 14.779 1.00 78.69 397 ARG A C 1
ATOM 2823 O O . ARG A 1 397 ? -19.652 17.027 14.284 1.00 78.69 397 ARG A O 1
ATOM 2830 N N . CYS A 1 398 ? -20.052 18.679 15.770 1.00 83.94 398 CYS A N 1
ATOM 2831 C CA . CYS A 1 398 ? -18.827 18.526 16.527 1.00 83.94 398 CYS A CA 1
ATOM 2832 C C . CYS A 1 398 ? -19.131 18.735 18.007 1.00 83.94 398 CYS A C 1
ATOM 2834 O O . CYS A 1 398 ? -19.438 19.848 18.433 1.00 83.94 398 CYS A O 1
ATOM 2836 N N . ASP A 1 399 ? -19.041 17.657 18.775 1.00 85.50 399 ASP A N 1
ATOM 2837 C CA . ASP A 1 399 ? -19.354 17.658 20.195 1.00 85.50 399 ASP A CA 1
ATOM 2838 C C . ASP A 1 399 ? -18.103 17.390 21.011 1.00 85.50 399 ASP A C 1
ATOM 2840 O O . ASP A 1 399 ? -17.270 16.551 20.669 1.00 85.50 399 ASP A O 1
ATOM 2844 N N . ARG A 1 400 ? -18.004 18.075 22.148 1.00 87.94 400 ARG A N 1
ATOM 2845 C CA . ARG A 1 400 ? -16.960 17.839 23.140 1.00 87.94 400 ARG A CA 1
ATOM 2846 C C . ARG A 1 400 ? -17.613 17.440 24.434 1.00 87.94 400 ARG A C 1
ATOM 2848 O O . ARG A 1 400 ? -18.509 18.126 24.923 1.00 87.94 400 ARG A O 1
ATOM 2855 N N . ARG A 1 401 ? -17.141 16.345 25.008 1.00 86.31 401 ARG A N 1
ATOM 2856 C CA . ARG A 1 401 ? -17.680 15.822 26.251 1.00 86.31 401 ARG A CA 1
ATOM 2857 C C . ARG A 1 401 ? -16.550 15.470 27.191 1.00 86.31 401 ARG A C 1
ATOM 2859 O O . ARG A 1 401 ? -15.564 14.845 26.806 1.00 86.31 401 ARG A O 1
ATOM 2866 N N . ARG A 1 402 ? -16.724 15.845 28.454 1.00 88.50 402 ARG A N 1
ATOM 2867 C CA . ARG A 1 402 ? -15.896 15.311 29.524 1.00 88.50 402 ARG A CA 1
ATOM 2868 C C . ARG A 1 402 ? -16.412 13.929 29.902 1.00 88.50 402 ARG A C 1
ATOM 2870 O O . ARG A 1 402 ? -17.601 13.778 30.182 1.00 88.50 402 ARG A O 1
ATOM 2877 N N . VAL A 1 403 ? -15.531 12.940 29.882 1.00 88.81 403 VAL A N 1
ATOM 2878 C CA . VAL A 1 403 ? -15.829 11.564 30.296 1.00 88.81 403 VAL A CA 1
ATOM 2879 C C . VAL A 1 403 ? -14.880 11.168 31.423 1.00 88.81 403 VAL A C 1
ATOM 2881 O O . VAL A 1 403 ? -13.975 11.927 31.776 1.00 88.81 403 VAL A O 1
ATOM 2884 N N . SER A 1 404 ? -15.104 10.006 32.035 1.00 86.94 404 SER A N 1
ATOM 2885 C CA . SER A 1 404 ? -14.215 9.532 33.096 1.00 86.94 404 SER A CA 1
ATOM 2886 C C . SER A 1 404 ? -12.787 9.387 32.563 1.00 86.94 404 SER A C 1
ATOM 2888 O O . SER A 1 404 ? -12.561 8.684 31.582 1.00 86.94 404 SER A O 1
ATOM 2890 N N . GLY A 1 405 ? -11.837 10.078 33.195 1.00 87.19 405 GLY A N 1
ATOM 2891 C CA . GLY A 1 405 ? -10.411 9.977 32.882 1.00 87.19 405 GLY A CA 1
ATOM 2892 C C . GLY A 1 405 ? -9.935 10.707 31.623 1.00 87.19 405 GLY A C 1
ATOM 2893 O O . GLY A 1 405 ? -8.777 10.516 31.253 1.00 87.19 405 GLY A O 1
ATOM 2894 N N . GLY A 1 406 ? -10.766 11.520 30.958 1.00 91.56 406 GLY A N 1
ATOM 2895 C CA . GLY A 1 406 ? -10.323 12.233 29.758 1.00 91.56 406 GLY A CA 1
ATOM 2896 C C . GLY A 1 406 ? -11.355 13.126 29.072 1.00 91.56 406 GLY A C 1
ATOM 2897 O O . GLY A 1 406 ? -12.472 13.358 29.546 1.00 91.56 406 GLY A O 1
ATOM 2898 N N . GLN A 1 407 ? -10.957 13.665 27.922 1.00 92.31 407 GLN A N 1
ATOM 2899 C CA . GLN A 1 407 ? -11.808 14.438 27.022 1.00 92.31 407 GLN A CA 1
ATOM 2900 C C . GLN A 1 407 ? -12.128 13.624 25.770 1.00 92.31 407 GLN A C 1
ATOM 2902 O O . GLN A 1 407 ? -11.241 13.055 25.140 1.00 92.31 407 GLN A O 1
ATOM 2907 N N . LEU A 1 408 ? -13.404 13.620 25.395 1.00 90.81 408 LEU A N 1
ATOM 2908 C CA . LEU A 1 408 ? -13.904 13.030 24.165 1.00 90.81 408 LEU A CA 1
ATOM 2909 C C . LEU A 1 408 ? -14.309 14.137 23.191 1.00 90.81 408 LEU A C 1
ATOM 2911 O O . LEU A 1 408 ? -14.987 15.093 23.580 1.00 90.81 408 LEU A O 1
ATOM 2915 N N . VAL A 1 409 ? -13.926 13.990 21.928 1.00 90.56 409 VAL A N 1
ATOM 2916 C CA . VAL A 1 409 ? -14.389 14.830 20.821 1.00 90.56 409 VAL A CA 1
ATOM 2917 C C . VAL A 1 409 ? -15.001 13.938 19.753 1.00 90.56 409 VAL A C 1
ATOM 2919 O O . VAL A 1 409 ? -14.435 12.906 19.397 1.00 90.56 409 VAL A O 1
ATOM 2922 N N . VAL A 1 410 ? -16.171 14.331 19.265 1.00 89.19 410 VAL A N 1
ATOM 2923 C CA . VAL A 1 410 ? -16.959 13.585 18.284 1.00 89.19 410 VAL A CA 1
ATOM 2924 C C . VAL A 1 410 ? -17.230 14.479 17.096 1.00 89.19 410 VAL A C 1
ATOM 2926 O O . VAL A 1 410 ? -17.642 15.619 17.280 1.00 89.19 410 VAL A O 1
ATOM 2929 N N . TRP A 1 411 ? -17.042 13.948 15.896 1.00 88.06 411 TRP A N 1
ATOM 2930 C CA . TRP A 1 411 ? -17.137 14.685 14.646 1.00 88.06 411 TRP A CA 1
ATOM 2931 C C . TRP A 1 411 ? -17.964 13.825 13.706 1.00 88.06 411 TRP A C 1
ATOM 2933 O O . TRP A 1 411 ? -17.688 12.637 13.535 1.00 88.06 411 TRP A O 1
ATOM 2943 N N . VAL A 1 412 ? -19.007 14.410 13.134 1.00 85.31 412 VAL A N 1
ATOM 2944 C CA . VAL A 1 412 ? -19.899 13.718 12.208 1.00 85.31 412 VAL A CA 1
ATOM 2945 C C . VAL A 1 412 ? -19.933 14.504 10.913 1.00 85.31 412 VAL A C 1
ATOM 2947 O O . VAL A 1 412 ? -20.184 15.714 10.922 1.00 85.31 412 VAL A O 1
ATOM 2950 N N . GLN A 1 413 ? -19.677 13.811 9.809 1.00 80.81 413 GLN A N 1
ATOM 2951 C CA . GLN A 1 413 ? -19.631 14.402 8.481 1.00 80.81 413 GLN A CA 1
ATOM 2952 C C . GLN A 1 413 ? -20.674 13.749 7.566 1.00 80.81 413 GLN A C 1
ATOM 2954 O O . GLN A 1 413 ? -20.865 12.529 7.575 1.00 80.81 413 GLN A O 1
ATOM 2959 N N . GLU A 1 414 ? -21.360 14.584 6.787 1.00 75.75 414 GLU A N 1
ATOM 2960 C CA . GLU A 1 414 ? -22.196 14.148 5.669 1.00 75.75 414 GLU A CA 1
ATOM 2961 C C . GLU A 1 414 ? -21.346 13.998 4.403 1.00 75.75 414 GLU A C 1
ATOM 2963 O O . GLU A 1 414 ? -20.357 14.718 4.238 1.00 75.75 414 GLU A O 1
ATOM 2968 N N . PRO A 1 415 ? -21.719 13.101 3.478 1.00 71.56 415 PRO A N 1
ATOM 2969 C CA . PRO A 1 415 ? -21.058 13.042 2.187 1.00 71.56 415 PRO A CA 1
ATOM 2970 C C . PRO A 1 415 ? -21.273 14.370 1.464 1.00 71.56 415 PRO A C 1
ATOM 2972 O O . PRO A 1 415 ? -22.415 14.777 1.252 1.00 71.56 415 PRO A O 1
ATOM 2975 N N . THR A 1 416 ? -20.197 15.028 1.048 1.00 65.44 416 THR A N 1
ATOM 2976 C CA . THR A 1 416 ? -20.276 16.274 0.283 1.00 65.44 416 THR A CA 1
ATOM 2977 C C . THR A 1 416 ? -19.799 16.101 -1.154 1.00 65.44 416 THR A C 1
ATOM 2979 O O . THR A 1 416 ? -18.979 15.230 -1.440 1.00 65.44 416 THR A O 1
ATOM 2982 N N . ASP A 1 417 ? -20.279 16.954 -2.055 1.00 67.81 417 ASP A N 1
ATOM 2983 C CA . ASP A 1 417 ? -19.720 17.096 -3.398 1.00 67.81 417 ASP A CA 1
ATOM 2984 C C . ASP A 1 417 ? -18.375 17.849 -3.364 1.00 67.81 417 ASP A C 1
ATOM 2986 O O . ASP A 1 417 ? -17.856 18.218 -2.304 1.00 67.81 417 ASP A O 1
ATOM 2990 N N . SER A 1 418 ? -17.797 18.098 -4.540 1.00 64.44 418 SER A N 1
ATOM 2991 C CA . SER A 1 418 ? -16.542 18.845 -4.686 1.00 64.44 418 SER A CA 1
ATOM 2992 C C . SER A 1 418 ? -16.610 20.294 -4.184 1.00 64.44 418 SER A C 1
ATOM 2994 O O . SER A 1 418 ? -15.567 20.914 -3.999 1.00 64.44 418 SER A O 1
ATOM 2996 N N . ASN A 1 419 ? -17.810 20.836 -3.960 1.00 67.44 419 ASN A N 1
ATOM 2997 C CA . ASN A 1 419 ? -18.054 22.182 -3.442 1.00 67.44 419 ASN A CA 1
ATOM 2998 C C . ASN A 1 419 ? -18.450 22.172 -1.956 1.00 67.44 419 ASN A C 1
ATOM 3000 O O . ASN A 1 419 ? -18.900 23.193 -1.439 1.00 67.44 419 ASN A O 1
ATOM 3004 N N . LEU A 1 420 ? -18.271 21.039 -1.264 1.00 64.62 420 LEU A N 1
ATOM 3005 C CA . LEU A 1 420 ? -18.644 20.845 0.139 1.00 64.62 420 LEU A CA 1
ATOM 3006 C C . LEU A 1 420 ? -20.160 20.936 0.396 1.00 64.62 420 LEU A C 1
ATOM 3008 O O . LEU A 1 420 ? -20.583 21.130 1.537 1.00 64.62 420 LEU A O 1
ATOM 3012 N N . HIS A 1 421 ? -20.996 20.770 -0.633 1.00 67.50 421 HIS A N 1
ATOM 3013 C CA . HIS A 1 421 ? -22.442 20.684 -0.453 1.00 67.50 421 HIS A CA 1
ATOM 3014 C C . HIS A 1 421 ? -22.848 19.261 -0.072 1.00 67.50 421 HIS A C 1
ATOM 3016 O O . HIS A 1 421 ? -22.441 18.322 -0.758 1.00 67.50 421 HIS A O 1
ATOM 3022 N N . PRO A 1 422 ? -23.666 19.070 0.979 1.00 65.31 422 PRO A N 1
ATOM 3023 C CA . PRO A 1 422 ? -24.193 17.759 1.324 1.00 65.31 422 PRO A CA 1
ATOM 3024 C C . PRO A 1 422 ? -24.913 17.097 0.146 1.00 65.31 422 PRO A C 1
ATOM 3026 O O . PRO A 1 422 ? -25.778 17.691 -0.496 1.00 65.31 422 PRO A O 1
ATOM 3029 N N . THR A 1 423 ? -24.557 15.847 -0.127 1.00 67.50 423 THR A N 1
ATOM 3030 C CA . THR A 1 423 ? -25.116 15.019 -1.210 1.00 67.50 423 THR A CA 1
ATOM 3031 C C . THR A 1 423 ? -26.104 13.976 -0.697 1.00 67.50 423 THR A C 1
ATOM 3033 O O . THR A 1 423 ? -26.834 13.380 -1.489 1.00 67.50 423 THR A O 1
ATOM 3036 N N . ALA A 1 424 ? -26.164 13.759 0.621 1.00 67.44 424 ALA A N 1
ATOM 3037 C CA . ALA A 1 424 ? -27.136 12.880 1.258 1.00 67.44 424 ALA A CA 1
ATOM 3038 C C . ALA A 1 424 ? -27.482 13.361 2.671 1.00 67.44 424 ALA A C 1
ATOM 3040 O O . ALA A 1 424 ? -26.640 13.908 3.373 1.00 67.44 424 ALA A O 1
ATOM 3041 N N . ASN A 1 425 ? -28.698 13.042 3.118 1.00 65.62 425 ASN A N 1
ATOM 3042 C CA . ASN A 1 425 ? -29.213 13.391 4.450 1.00 65.62 425 ASN A CA 1
ATOM 3043 C C . ASN A 1 425 ? -28.805 12.375 5.537 1.00 65.62 425 ASN A C 1
ATOM 3045 O O . ASN A 1 425 ? -29.553 12.138 6.488 1.00 65.62 425 ASN A O 1
ATOM 3049 N N . LYS A 1 426 ? -27.681 11.676 5.355 1.00 71.62 426 LYS A N 1
ATOM 3050 C CA . LYS A 1 426 ? -27.152 10.722 6.333 1.00 71.62 426 LYS A CA 1
ATOM 3051 C C . LYS A 1 426 ? -25.644 10.885 6.439 1.00 71.62 426 LYS A C 1
ATOM 3053 O O . LYS A 1 426 ? -24.951 10.937 5.427 1.00 71.62 426 LYS A O 1
ATOM 3058 N N . ALA A 1 427 ? -25.151 10.896 7.671 1.00 75.25 427 ALA A N 1
ATOM 3059 C CA . ALA A 1 427 ? -23.726 10.888 7.948 1.00 75.25 427 ALA A CA 1
ATOM 3060 C C . ALA A 1 427 ? -23.073 9.600 7.437 1.00 75.25 427 ALA A C 1
ATOM 3062 O O . ALA A 1 427 ? -23.605 8.507 7.637 1.00 75.25 427 ALA A O 1
ATOM 3063 N N . ASN A 1 428 ? -21.918 9.735 6.793 1.00 79.44 428 ASN A N 1
ATOM 3064 C CA . ASN A 1 428 ? -21.162 8.609 6.248 1.00 79.44 428 ASN A CA 1
ATOM 3065 C C . ASN A 1 428 ? -19.799 8.414 6.922 1.00 79.44 428 ASN A C 1
ATOM 3067 O O . ASN A 1 428 ? -19.178 7.368 6.730 1.00 79.44 428 ASN A O 1
ATOM 3071 N N . ASN A 1 429 ? -19.350 9.402 7.699 1.00 84.75 429 ASN A N 1
ATOM 3072 C CA . ASN A 1 429 ? -18.093 9.363 8.426 1.00 84.75 429 ASN A CA 1
ATOM 3073 C C . ASN A 1 429 ? -18.298 9.853 9.866 1.00 84.75 429 ASN A C 1
ATOM 3075 O O . ASN A 1 429 ? -18.843 10.936 10.103 1.00 84.75 429 ASN A O 1
ATOM 3079 N N . PHE A 1 430 ? -17.863 9.034 10.819 1.00 89.25 430 PHE A N 1
ATOM 3080 C CA . PHE A 1 430 ? -17.955 9.285 12.251 1.00 89.25 430 PHE A CA 1
ATOM 3081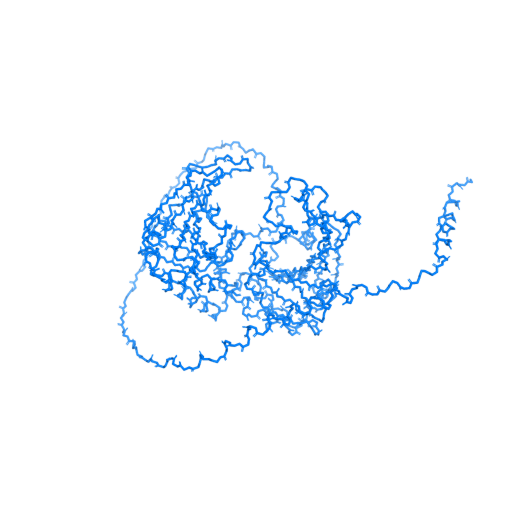 C C . PHE A 1 430 ? -16.560 9.194 12.852 1.00 89.25 430 PHE A C 1
ATOM 3083 O O . PHE A 1 430 ? -15.913 8.156 12.751 1.00 89.25 430 PHE A O 1
ATOM 3090 N N . GLN A 1 431 ? -16.103 10.255 13.505 1.00 89.50 431 GLN A N 1
ATOM 3091 C CA . GLN A 1 431 ? -14.819 10.265 14.195 1.00 89.50 431 GLN A CA 1
ATOM 3092 C C . GLN A 1 431 ? -15.035 10.420 15.694 1.00 89.50 431 GLN A C 1
ATOM 3094 O O . GLN A 1 431 ? -15.727 11.336 16.147 1.00 89.50 431 GLN A O 1
ATOM 3099 N N . TYR A 1 432 ? -14.419 9.527 16.460 1.00 91.69 432 TYR A N 1
ATOM 3100 C CA . TYR A 1 432 ? -14.426 9.521 17.913 1.00 91.69 432 TYR A CA 1
ATOM 3101 C C . TYR A 1 432 ? -12.989 9.615 18.414 1.00 91.69 432 TYR A C 1
ATOM 3103 O O . TYR A 1 432 ? -12.186 8.720 18.166 1.00 91.69 432 TYR A O 1
ATOM 3111 N N . MET A 1 433 ? -12.658 10.688 19.128 1.00 92.12 433 MET A N 1
ATOM 3112 C CA . MET A 1 433 ? -11.309 10.940 19.627 1.00 92.12 433 MET A CA 1
ATOM 3113 C C . MET A 1 433 ? -11.314 11.097 21.141 1.00 92.12 433 MET A C 1
ATOM 3115 O O . MET A 1 433 ? -11.909 12.035 21.668 1.00 92.12 433 MET A O 1
ATOM 3119 N N . PHE A 1 434 ? -10.622 10.203 21.837 1.00 93.56 434 PHE A N 1
ATOM 3120 C CA . PHE A 1 434 ? -10.452 10.234 23.282 1.00 93.56 434 PHE A CA 1
ATOM 3121 C C . PHE A 1 434 ? -9.013 10.593 23.650 1.00 93.56 434 PHE A C 1
ATOM 3123 O O . PHE A 1 434 ? -8.082 9.875 23.285 1.00 93.56 434 PHE A O 1
ATOM 3130 N N . ALA A 1 435 ? -8.831 11.670 24.412 1.00 93.00 435 ALA A N 1
ATOM 3131 C CA . ALA A 1 435 ? -7.554 11.998 25.035 1.00 93.00 435 ALA A CA 1
ATOM 3132 C C . ALA A 1 435 ? -7.638 11.819 26.558 1.00 93.00 435 ALA A C 1
ATOM 3134 O O . ALA A 1 435 ? -8.434 12.512 27.205 1.00 93.00 435 ALA A O 1
ATOM 3135 N N . PRO A 1 436 ? -6.835 10.906 27.134 1.00 92.06 436 PRO A N 1
ATOM 3136 C CA . PRO A 1 436 ? -6.723 10.746 28.579 1.00 92.06 436 PRO A CA 1
ATOM 3137 C C . PRO A 1 436 ? -6.195 12.006 29.274 1.00 92.06 436 PRO A C 1
ATOM 3139 O O . PRO A 1 436 ? -5.365 12.724 28.723 1.00 92.06 436 PRO A O 1
ATOM 3142 N N . ASP A 1 437 ? -6.591 12.214 30.527 1.00 90.25 437 ASP A N 1
ATOM 3143 C CA . ASP A 1 437 ? -6.075 13.304 31.374 1.00 90.25 437 ASP A CA 1
ATOM 3144 C C . ASP A 1 437 ? -4.591 13.174 31.688 1.00 90.25 437 ASP A C 1
ATOM 3146 O O . ASP A 1 437 ? -3.871 14.162 31.833 1.00 90.25 437 ASP A O 1
ATOM 3150 N N . ASP A 1 438 ? -4.140 11.930 31.781 1.00 90.12 438 ASP A N 1
ATOM 3151 C CA . ASP A 1 438 ? -2.732 11.604 31.842 1.00 90.12 438 ASP A CA 1
ATOM 3152 C C . ASP A 1 438 ? -2.111 11.812 30.456 1.00 90.12 438 ASP A C 1
ATOM 3154 O O . ASP A 1 438 ? -2.182 10.946 29.583 1.00 90.12 438 ASP A O 1
ATOM 3158 N N . THR A 1 439 ? -1.488 12.973 30.263 1.00 87.38 439 THR A N 1
ATOM 3159 C CA . THR A 1 439 ? -0.840 13.363 29.002 1.00 87.38 439 THR A CA 1
ATOM 3160 C C . THR A 1 439 ? 0.382 12.513 28.653 1.00 87.38 439 THR A C 1
ATOM 3162 O O . THR A 1 439 ? 0.880 12.599 27.529 1.00 87.38 439 THR A O 1
ATOM 3165 N N . SER A 1 440 ? 0.858 11.662 29.574 1.00 87.12 440 SER A N 1
ATOM 3166 C CA . SER A 1 440 ? 1.862 10.644 29.253 1.00 87.12 440 SER A CA 1
ATOM 3167 C C . SER A 1 440 ? 1.280 9.494 28.425 1.00 87.12 440 SER A C 1
ATOM 3169 O O . SER A 1 440 ? 2.021 8.822 27.703 1.00 87.12 440 SER A O 1
ATOM 3171 N N . LYS A 1 441 ? -0.044 9.296 28.472 1.00 89.00 441 LYS A N 1
ATOM 3172 C CA . LYS A 1 441 ? -0.755 8.296 27.676 1.00 89.00 441 LYS A CA 1
ATOM 3173 C C . LYS A 1 441 ? -1.152 8.866 26.316 1.00 89.00 441 LYS A C 1
ATOM 3175 O O . LYS A 1 441 ? -1.531 10.037 26.225 1.00 89.00 441 LYS A O 1
ATOM 3180 N N . PRO A 1 442 ? -1.105 8.061 25.245 1.00 91.69 442 PRO A N 1
ATOM 3181 C CA . PRO A 1 442 ? -1.543 8.510 23.933 1.00 91.69 442 PRO A CA 1
ATOM 3182 C C . PRO A 1 442 ? -3.066 8.701 23.893 1.00 91.69 442 PRO A C 1
ATOM 3184 O O . PRO A 1 442 ? -3.819 7.996 24.565 1.00 91.69 442 PRO A O 1
ATOM 3187 N N . ALA A 1 443 ? -3.514 9.639 23.065 1.00 92.44 443 ALA A N 1
ATOM 3188 C CA . ALA A 1 443 ? -4.905 9.722 22.651 1.00 92.44 443 ALA A CA 1
ATOM 3189 C C . ALA A 1 443 ? -5.234 8.604 21.655 1.00 92.44 443 ALA A C 1
ATOM 3191 O O . ALA A 1 443 ? -4.349 8.093 20.964 1.00 92.44 443 ALA A O 1
ATOM 3192 N N . VAL A 1 444 ? -6.511 8.249 21.571 1.00 92.19 444 VAL A N 1
ATOM 3193 C CA . VAL A 1 444 ? -7.047 7.208 20.691 1.00 92.19 444 VAL A CA 1
ATOM 3194 C C . VAL A 1 444 ? -8.101 7.829 19.790 1.00 92.19 444 VAL A C 1
ATOM 3196 O O . VAL A 1 444 ? -8.968 8.559 20.265 1.00 92.19 444 VAL A O 1
ATOM 3199 N N . GLU A 1 445 ? -8.046 7.522 18.501 1.00 90.44 445 GLU A N 1
ATOM 3200 C CA . GLU A 1 445 ? -9.051 7.940 17.527 1.00 90.44 445 GLU A CA 1
ATOM 3201 C C . GLU A 1 445 ? -9.589 6.735 16.759 1.00 90.44 445 GLU A C 1
ATOM 3203 O O . GLU A 1 445 ? -8.817 5.929 16.231 1.00 90.44 445 GLU A O 1
ATOM 3208 N N . PHE A 1 446 ? -10.919 6.649 16.688 1.00 91.25 446 PHE A N 1
ATOM 3209 C CA . PHE A 1 446 ? -11.673 5.764 15.806 1.00 91.25 446 PHE A CA 1
ATOM 3210 C C . PHE A 1 446 ? -12.328 6.594 14.706 1.00 91.25 446 PHE A C 1
ATOM 3212 O O . PHE A 1 446 ? -13.037 7.552 14.997 1.00 91.25 446 PHE A O 1
ATOM 3219 N N . SER A 1 447 ? -12.133 6.191 13.455 1.00 88.75 447 SER A N 1
ATOM 3220 C CA . SER A 1 447 ? -12.822 6.747 12.290 1.00 88.75 447 SER A CA 1
ATOM 3221 C C . SER A 1 447 ? -13.663 5.644 11.664 1.00 88.75 447 SER A C 1
ATOM 3223 O O . SER A 1 447 ? -13.118 4.645 11.202 1.00 88.75 447 SER A O 1
ATOM 3225 N N . LEU A 1 448 ? -14.981 5.803 11.651 1.00 88.62 448 LEU A N 1
ATOM 3226 C CA . LEU A 1 448 ? -15.911 4.856 11.053 1.00 88.62 448 LEU A CA 1
ATOM 3227 C C . LEU A 1 448 ? -16.487 5.402 9.753 1.00 88.62 448 LEU A C 1
ATOM 3229 O O . LEU A 1 448 ? -17.154 6.435 9.756 1.00 88.62 448 LEU A O 1
ATOM 3233 N N . THR A 1 449 ? -16.321 4.639 8.677 1.00 85.38 449 THR A N 1
ATOM 3234 C CA . THR A 1 449 ? -16.911 4.932 7.367 1.00 85.38 449 THR A CA 1
ATOM 3235 C C . THR A 1 449 ? -18.011 3.923 7.049 1.00 85.38 449 THR A C 1
ATOM 3237 O O . THR A 1 449 ? -17.764 2.713 7.006 1.00 85.38 449 THR A O 1
ATOM 3240 N N . THR A 1 450 ? -19.231 4.403 6.802 1.00 81.06 450 THR A N 1
ATOM 3241 C CA . THR A 1 450 ? -20.426 3.550 6.638 1.00 81.06 450 THR A CA 1
ATOM 3242 C C . THR A 1 450 ? -20.845 3.308 5.183 1.00 81.06 450 THR A C 1
ATOM 3244 O O . THR A 1 450 ? -21.744 2.508 4.936 1.00 81.06 450 THR A O 1
ATOM 3247 N N . ASN A 1 451 ? -20.186 3.944 4.208 1.00 68.31 451 ASN A N 1
ATOM 3248 C CA . ASN A 1 451 ? -20.498 3.844 2.773 1.00 68.31 451 ASN A CA 1
ATOM 3249 C C . ASN A 1 451 ? -19.379 3.188 1.932 1.00 68.31 451 ASN A C 1
ATOM 3251 O O . ASN A 1 451 ? -19.298 3.414 0.729 1.00 68.31 451 ASN A O 1
ATOM 3255 N N . TRP A 1 452 ? -18.491 2.400 2.544 1.00 56.25 452 TRP A N 1
ATOM 3256 C CA . TRP A 1 452 ? -17.204 2.051 1.924 1.00 56.25 452 TRP A CA 1
ATOM 3257 C C . TRP A 1 452 ? -17.272 1.067 0.731 1.00 56.25 452 TRP A C 1
ATOM 3259 O O . TRP A 1 452 ? -16.323 1.012 -0.041 1.00 56.25 452 TRP A O 1
ATOM 3269 N N . MET A 1 453 ? -18.382 0.337 0.533 1.00 52.88 453 MET A N 1
ATOM 3270 C CA . MET A 1 453 ? -18.604 -0.535 -0.649 1.00 52.88 453 MET A CA 1
ATOM 3271 C C . MET A 1 453 ? -20.000 -0.424 -1.276 1.00 52.88 453 MET A C 1
ATOM 3273 O O . MET A 1 453 ? -20.299 -1.112 -2.250 1.00 52.88 453 MET A O 1
ATOM 3277 N N . SER A 1 454 ? -20.894 0.391 -0.717 1.00 53.22 454 SER A N 1
ATOM 3278 C CA . SER A 1 454 ? -22.280 0.457 -1.178 1.00 53.22 454 SER A CA 1
ATOM 3279 C C . SER A 1 454 ? -22.761 1.899 -1.225 1.00 53.22 454 SER A C 1
ATOM 3281 O O . SER A 1 454 ? -22.406 2.708 -0.370 1.00 53.22 454 SER A O 1
ATOM 3283 N N . SER A 1 455 ? -23.621 2.208 -2.195 1.00 51.06 455 SER A N 1
ATOM 3284 C CA . SER A 1 455 ? -24.326 3.492 -2.255 1.00 51.06 455 SER A CA 1
ATOM 3285 C C . SER A 1 455 ? -25.337 3.671 -1.113 1.00 51.06 455 SER A C 1
ATOM 3287 O O . SER A 1 455 ? -25.891 4.757 -0.956 1.00 51.06 455 SER A O 1
ATOM 3289 N N . ALA A 1 456 ? -25.607 2.624 -0.324 1.00 57.44 456 ALA A N 1
ATOM 3290 C CA . ALA A 1 456 ? -26.453 2.692 0.856 1.00 57.44 456 ALA A CA 1
ATOM 3291 C C . ALA A 1 456 ? -25.615 3.023 2.099 1.00 57.44 456 ALA A C 1
ATOM 3293 O O . ALA A 1 456 ? -24.657 2.331 2.441 1.00 57.44 456 ALA A O 1
ATOM 3294 N N . ILE A 1 457 ? -26.007 4.093 2.787 1.00 61.31 457 ILE A N 1
ATOM 3295 C CA . ILE A 1 457 ? -25.397 4.521 4.046 1.00 61.31 457 ILE A CA 1
ATOM 3296 C C . ILE A 1 457 ? -25.986 3.666 5.173 1.00 61.31 457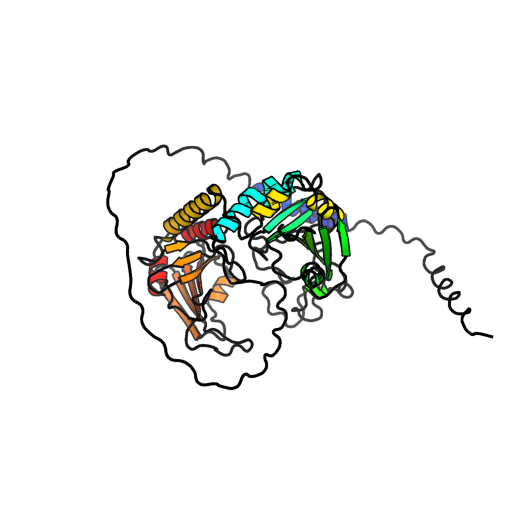 ILE A C 1
ATOM 3298 O O . ILE A 1 457 ? -27.177 3.792 5.491 1.00 61.31 457 ILE A O 1
ATOM 3302 N N . ALA A 1 458 ? -25.156 2.788 5.740 1.00 67.81 458 ALA A N 1
ATOM 3303 C CA . ALA A 1 458 ? -25.497 1.988 6.912 1.00 67.81 458 ALA A CA 1
ATOM 3304 C C . ALA A 1 458 ? -25.407 2.822 8.201 1.00 67.81 458 ALA A C 1
ATOM 3306 O O . ALA A 1 458 ? -24.699 3.830 8.259 1.00 67.81 458 ALA A O 1
ATOM 3307 N N . ASP A 1 459 ? -26.112 2.382 9.241 1.00 82.44 459 ASP A N 1
ATOM 3308 C CA . ASP A 1 459 ? -25.952 2.952 10.578 1.00 82.44 459 ASP A CA 1
ATOM 3309 C C . ASP A 1 459 ? -24.581 2.548 11.159 1.00 82.44 459 ASP A C 1
ATOM 3311 O O . ASP A 1 459 ? -24.065 1.470 10.824 1.00 82.44 459 ASP A O 1
ATOM 3315 N N . PRO A 1 460 ? -23.963 3.389 12.009 1.00 85.75 460 PRO A N 1
ATOM 3316 C CA . PRO A 1 460 ? -22.673 3.070 12.602 1.00 85.75 460 PRO A CA 1
ATOM 3317 C C . PRO A 1 460 ? -22.794 1.869 13.552 1.00 85.75 460 PRO A C 1
ATOM 3319 O O . PRO A 1 460 ? -23.632 1.842 14.449 1.00 85.75 460 PRO A O 1
ATOM 3322 N N . LEU A 1 461 ? -21.924 0.880 13.359 1.00 88.69 461 LEU A N 1
ATOM 3323 C CA . LEU A 1 461 ? -21.791 -0.329 14.171 1.00 88.69 461 LEU A CA 1
ATOM 3324 C C . LEU A 1 461 ? -21.166 -0.051 15.538 1.00 88.69 461 LEU A C 1
ATOM 3326 O O . LEU A 1 461 ? -21.326 -0.869 16.434 1.00 88.69 461 LEU A O 1
ATOM 3330 N N . ILE A 1 462 ? -20.447 1.065 15.686 1.00 89.19 462 ILE A N 1
ATOM 3331 C CA . ILE A 1 462 ? -19.960 1.575 16.970 1.00 89.19 462 ILE A CA 1
ATOM 3332 C C . ILE A 1 462 ? -20.628 2.923 17.187 1.00 89.19 462 ILE A C 1
ATOM 3334 O O . ILE A 1 462 ? -20.392 3.863 16.428 1.00 89.19 462 ILE A O 1
ATOM 3338 N N . THR A 1 463 ? -21.464 3.014 18.213 1.00 89.31 463 THR A N 1
ATOM 3339 C CA . THR A 1 463 ? -22.096 4.271 18.606 1.00 89.31 463 THR A CA 1
ATOM 3340 C C . THR A 1 463 ? -21.180 5.093 19.512 1.00 89.31 463 THR A C 1
ATOM 3342 O O . THR A 1 463 ? -20.144 4.631 19.996 1.00 89.31 463 THR A O 1
ATOM 3345 N N . LEU A 1 464 ? -21.585 6.333 19.793 1.00 86.94 464 LEU A N 1
ATOM 3346 C CA . LEU A 1 464 ? -20.896 7.165 20.776 1.00 86.94 464 LEU A CA 1
ATOM 3347 C C . LEU A 1 464 ? -20.850 6.500 22.161 1.00 86.94 464 LEU A C 1
ATOM 3349 O O . LEU A 1 464 ? -19.809 6.533 22.811 1.00 86.94 464 LEU A O 1
ATOM 3353 N N . ASP A 1 465 ? -21.954 5.902 22.610 1.00 89.38 465 ASP A N 1
ATOM 3354 C CA . ASP A 1 465 ? -22.029 5.283 23.937 1.00 89.38 465 ASP A CA 1
ATOM 3355 C C . ASP A 1 465 ? -21.168 4.014 24.020 1.00 89.38 465 ASP A C 1
ATOM 3357 O O . ASP A 1 465 ? -20.522 3.765 25.044 1.00 89.38 465 ASP A O 1
ATOM 3361 N N . ASP A 1 466 ? -21.073 3.262 22.920 1.00 90.00 466 ASP A N 1
ATOM 3362 C CA . ASP A 1 466 ? -20.144 2.137 22.808 1.00 90.00 466 ASP A CA 1
ATOM 3363 C C . ASP A 1 466 ? -18.693 2.607 22.936 1.00 90.00 466 ASP A C 1
ATOM 3365 O O . ASP A 1 466 ? -17.918 2.046 23.711 1.00 90.00 466 ASP A O 1
ATOM 3369 N N . PHE A 1 467 ? -18.325 3.683 22.231 1.00 88.00 467 PHE A N 1
ATOM 3370 C CA . PHE A 1 467 ? -16.975 4.231 22.317 1.00 88.00 467 PHE A CA 1
ATOM 3371 C C . PHE A 1 467 ? -16.673 4.791 23.711 1.00 88.00 467 PHE A C 1
ATOM 3373 O O . PHE A 1 467 ? -15.609 4.522 24.260 1.00 88.00 467 PHE A O 1
ATOM 3380 N N . VAL A 1 468 ? -17.615 5.500 24.342 1.00 88.81 468 VAL A N 1
ATOM 3381 C CA . VAL A 1 468 ? -17.482 5.936 25.744 1.00 88.81 468 VAL A CA 1
ATOM 3382 C C . VAL A 1 468 ? -17.232 4.735 26.659 1.00 88.81 468 VAL A C 1
ATOM 3384 O O . VAL A 1 468 ? -16.345 4.791 27.509 1.00 88.81 468 VAL A O 1
ATOM 3387 N N . THR A 1 469 ? -17.947 3.630 26.458 1.00 89.94 469 THR A N 1
ATOM 3388 C CA . THR A 1 469 ? -17.720 2.389 27.212 1.00 89.94 469 THR A CA 1
ATOM 3389 C C . THR A 1 469 ? -16.314 1.837 26.970 1.00 89.94 469 THR A C 1
ATOM 3391 O O . THR A 1 469 ? -15.615 1.504 27.927 1.00 89.94 469 THR A O 1
ATOM 3394 N N . ALA A 1 470 ? -15.846 1.828 25.720 1.00 88.44 470 ALA A N 1
ATOM 3395 C CA . ALA A 1 470 ? -14.486 1.416 25.376 1.00 88.44 470 ALA A CA 1
ATOM 3396 C C . ALA A 1 470 ? -13.406 2.282 26.053 1.00 88.44 470 ALA A C 1
ATOM 3398 O O . ALA A 1 470 ? -12.385 1.745 26.484 1.00 88.44 470 ALA A O 1
ATOM 3399 N N . THR A 1 471 ? -13.625 3.596 26.221 1.00 88.12 471 THR A N 1
ATOM 3400 C CA . THR A 1 471 ? -12.668 4.492 26.914 1.00 88.12 471 THR A CA 1
ATOM 3401 C C . THR A 1 471 ? -12.470 4.173 28.395 1.00 88.12 471 THR A C 1
ATOM 3403 O O . THR A 1 471 ? -11.461 4.575 28.971 1.00 88.12 471 THR A O 1
ATOM 3406 N N . ALA A 1 472 ? -13.374 3.407 29.013 1.00 88.12 472 ALA A N 1
ATOM 3407 C CA . ALA A 1 472 ? -13.190 2.927 30.380 1.00 88.12 472 ALA A CA 1
ATOM 3408 C C . ALA A 1 472 ? -12.137 1.806 30.483 1.00 88.12 472 ALA A C 1
ATOM 3410 O O . ALA A 1 472 ? -11.686 1.494 31.586 1.00 88.12 472 ALA A O 1
ATOM 3411 N N . ASN A 1 473 ? -11.732 1.194 29.363 1.00 88.12 473 ASN A N 1
ATOM 3412 C CA . ASN A 1 473 ? -10.693 0.174 29.350 1.00 88.12 473 ASN A CA 1
ATOM 3413 C C . ASN A 1 473 ? -9.301 0.825 29.506 1.00 88.12 473 ASN A C 1
ATOM 3415 O O . ASN A 1 473 ? -8.867 1.562 28.615 1.00 88.12 473 ASN A O 1
ATOM 3419 N N . PRO A 1 474 ? -8.550 0.535 30.588 1.00 86.12 474 PRO A N 1
ATOM 3420 C CA . PRO A 1 474 ? -7.244 1.152 30.827 1.00 86.12 474 PRO A CA 1
ATOM 3421 C C . PRO A 1 474 ? -6.180 0.770 29.787 1.00 86.12 474 PRO A C 1
ATOM 3423 O O . PRO A 1 474 ? -5.173 1.470 29.682 1.00 86.12 474 PRO A O 1
ATOM 3426 N N . HIS A 1 475 ? -6.413 -0.299 29.020 1.00 90.31 475 HIS A N 1
ATOM 3427 C CA . HIS A 1 475 ? -5.536 -0.811 27.965 1.00 90.31 475 HIS A CA 1
ATOM 3428 C C . HIS A 1 475 ? -6.016 -0.447 26.554 1.00 90.31 475 HIS A C 1
ATOM 3430 O O . HIS A 1 475 ? -5.498 -0.989 25.581 1.00 90.31 475 HIS A O 1
ATOM 3436 N N . LEU A 1 476 ? -6.992 0.462 26.407 1.00 90.00 476 LEU A N 1
ATOM 3437 C CA . LEU A 1 476 ? -7.551 0.824 25.099 1.00 90.00 476 LEU A CA 1
ATOM 3438 C C . LEU A 1 476 ? -6.462 1.217 24.087 1.00 90.00 476 LEU A C 1
ATOM 3440 O O . LEU A 1 476 ? -6.479 0.747 22.955 1.00 90.00 476 LEU A O 1
ATOM 3444 N N . ALA A 1 477 ? -5.497 2.046 24.488 1.00 88.75 477 ALA A N 1
ATOM 3445 C CA . ALA A 1 477 ? -4.418 2.470 23.598 1.00 88.75 477 ALA A CA 1
ATOM 3446 C C . ALA A 1 477 ? -3.522 1.308 23.139 1.00 88.75 477 ALA A C 1
ATOM 3448 O O . ALA A 1 477 ? -3.135 1.270 21.970 1.00 88.75 477 ALA A O 1
ATOM 3449 N N . ASP A 1 478 ? -3.220 0.365 24.034 1.00 90.81 478 ASP A N 1
ATOM 3450 C CA . ASP A 1 478 ? -2.392 -0.804 23.730 1.00 90.81 478 ASP A CA 1
ATOM 3451 C C . ASP A 1 478 ? -3.130 -1.735 22.764 1.00 90.81 478 ASP A C 1
ATOM 3453 O O . ASP A 1 478 ? -2.588 -2.084 21.716 1.00 90.81 478 ASP A O 1
ATOM 3457 N N . ILE A 1 479 ? -4.406 -2.025 23.056 1.00 90.94 479 ILE A N 1
ATOM 3458 C CA . ILE A 1 479 ? -5.306 -2.804 22.193 1.00 90.94 479 ILE A CA 1
ATOM 3459 C C . ILE A 1 479 ? -5.352 -2.203 20.787 1.00 90.94 479 ILE A C 1
ATOM 3461 O O . ILE A 1 479 ? -5.189 -2.912 19.797 1.00 90.94 479 ILE A O 1
ATOM 3465 N N . VAL A 1 480 ? -5.553 -0.888 20.688 1.00 88.44 480 VAL A N 1
ATOM 3466 C CA . VAL A 1 480 ? -5.661 -0.191 19.402 1.00 88.44 480 VAL A CA 1
ATOM 3467 C C . VAL A 1 480 ? -4.339 -0.202 18.646 1.00 88.44 480 VAL A C 1
ATOM 3469 O O . VAL A 1 480 ? -4.324 -0.449 17.441 1.00 88.44 480 VAL A O 1
ATOM 3472 N N . SER A 1 481 ? -3.229 0.044 19.339 1.00 86.88 481 SER A N 1
ATOM 3473 C CA . SER A 1 481 ? -1.893 0.003 18.748 1.00 86.88 481 SER A CA 1
ATOM 3474 C C . SER A 1 481 ? -1.574 -1.388 18.191 1.00 86.88 481 SER A C 1
ATOM 3476 O O . SER A 1 481 ? -1.137 -1.512 17.046 1.00 86.88 481 SER A O 1
ATOM 3478 N N . GLU A 1 482 ? -1.856 -2.441 18.961 1.00 89.31 482 GLU A N 1
ATOM 3479 C CA . GLU A 1 482 ? -1.590 -3.827 18.578 1.00 89.31 482 GLU A CA 1
ATOM 3480 C C . GLU A 1 482 ? -2.514 -4.306 17.453 1.00 89.31 482 GLU A C 1
ATOM 3482 O O . GLU A 1 482 ? -2.036 -4.852 16.456 1.00 89.31 482 GLU A O 1
ATOM 3487 N N . ALA A 1 483 ? -3.819 -4.029 17.545 1.00 87.50 483 ALA A N 1
ATOM 3488 C CA . ALA A 1 483 ? -4.781 -4.368 16.499 1.00 87.50 483 ALA A CA 1
ATOM 3489 C C . ALA A 1 483 ? -4.447 -3.659 15.180 1.00 87.50 483 ALA A C 1
ATOM 3491 O O . ALA A 1 483 ? -4.439 -4.292 14.123 1.00 87.50 483 ALA A O 1
ATOM 3492 N N . ARG A 1 484 ? -4.095 -2.366 15.231 1.00 84.81 484 ARG A N 1
ATOM 3493 C CA . ARG A 1 484 ? -3.644 -1.613 14.054 1.00 84.81 484 ARG A CA 1
ATOM 3494 C C . ARG A 1 484 ? -2.357 -2.198 13.481 1.00 84.81 484 ARG A C 1
ATOM 3496 O O . ARG A 1 484 ? -2.250 -2.336 12.266 1.00 84.81 484 ARG A O 1
ATOM 3503 N N . ALA A 1 485 ? -1.386 -2.542 14.328 1.00 84.31 485 ALA A N 1
ATOM 3504 C CA . ALA A 1 485 ? -0.132 -3.142 13.888 1.00 84.31 485 ALA A CA 1
ATOM 3505 C C . ALA A 1 485 ? -0.366 -4.494 13.200 1.00 84.31 485 ALA A C 1
ATOM 3507 O O . ALA A 1 485 ? 0.223 -4.750 12.153 1.00 84.31 485 ALA A O 1
ATOM 3508 N N . LEU A 1 486 ? -1.255 -5.336 13.733 1.00 84.62 486 LEU A N 1
ATOM 3509 C CA . LEU A 1 486 ? -1.644 -6.600 13.104 1.00 84.62 486 LEU A CA 1
ATOM 3510 C C . LEU A 1 486 ? -2.409 -6.391 11.796 1.00 84.62 486 LEU A C 1
ATOM 3512 O O . LEU A 1 486 ? -2.114 -7.070 10.822 1.00 84.62 486 LEU A O 1
ATOM 3516 N N . ALA A 1 487 ? -3.332 -5.431 11.736 1.00 81.88 487 ALA A N 1
ATOM 3517 C CA . ALA A 1 487 ? -4.056 -5.095 10.507 1.00 81.88 487 ALA A CA 1
ATOM 3518 C C . ALA A 1 487 ? -3.146 -4.472 9.426 1.00 81.88 487 ALA A C 1
ATOM 3520 O O . ALA A 1 487 ? -3.449 -4.536 8.231 1.00 81.88 487 ALA A O 1
ATOM 3521 N N . ALA A 1 488 ? -2.034 -3.858 9.845 1.00 77.12 488 ALA A N 1
ATOM 3522 C CA . ALA A 1 488 ? -1.014 -3.290 8.970 1.00 77.12 488 ALA A CA 1
ATOM 3523 C C . ALA A 1 488 ? 0.067 -4.301 8.552 1.00 77.12 488 ALA A C 1
ATOM 3525 O O . ALA A 1 488 ? 0.734 -4.063 7.545 1.00 77.12 488 ALA A O 1
ATOM 3526 N N . LYS A 1 489 ? 0.245 -5.412 9.285 1.00 73.25 489 LYS A N 1
ATOM 3527 C CA . LYS A 1 489 ? 1.042 -6.551 8.818 1.00 73.25 489 LYS A CA 1
ATOM 3528 C C . LYS A 1 489 ? 0.303 -7.165 7.639 1.00 73.25 489 LYS A C 1
ATOM 3530 O O . LYS A 1 489 ? -0.790 -7.700 7.799 1.00 73.25 489 LYS A O 1
ATOM 3535 N N . ARG A 1 490 ? 0.890 -7.022 6.465 1.00 63.06 490 ARG A N 1
ATOM 3536 C CA . ARG A 1 490 ? 0.465 -7.646 5.225 1.00 63.06 490 ARG A CA 1
ATOM 3537 C C . ARG A 1 490 ? 1.729 -8.211 4.623 1.00 63.06 490 ARG A C 1
ATOM 3539 O O . ARG A 1 490 ? 2.589 -7.362 4.293 1.00 63.06 490 ARG A O 1
#

Radius of gyration: 28.29 Å; chains: 1; bounding box: 84×69×93 Å

Foldseek 3Di:
DDDDDPPVPPVVVPVPPDPPDDDDDDPPPVVVVVVVVVVVVVVVVVVPVPPPPDDPDDDDDDDDDDDDDDDDDDDDDDDDDDDDDDDDDDDDDDDDDPDPDDDDPDDLPAQLQLLLLLLQVPVQVLCVVLFPPQWHKHADAQQADDPASAWIWIQHPQWIKIKRKAKAAPPDDPVCCCCNLAPPDDDWDWDDAVQWIKIKDKDFAFLLNLQVVADPQQADPPRRRPGFKIKMKIKTDGPPNVAMIIIMIIIATQHDRHTDPDGDPPDPDDDPPDDSDDPSHDTIHGNVHGSADNVSVSSSCPDPSVSVSNLSNYSRRYRDPVSVVLQVVLQVVLQVLCVQQFPPFKGWHFGNDPNVNRQLWIWIQGDQGIKIKDKDWAQDDPVVVVVLVDDDPLFPDWDWDDAPQWIKIKTWHADADPVSHHPDPDTQKIKIWTDGPPSVGTIMIIIIGQCPPHPDRTDDSQDPVSNSSSVVDPCSNVSRVVSSSSSNPD